Protein AF-0000000078805313 (afdb_homodimer)

InterPro domains:
  IPR000281 Helix-turn-helix protein RpiR [PF01418] (6-76)
  IPR000281 Helix-turn-helix protein RpiR [PS51071] (5-81)
  IPR001347 SIS domain [PF01380] (134-260)
  IPR001347 SIS domain [PS51464] (129-269)
  IPR009057 Homedomain-like superfamily [SSF46689] (6-79)
  IPR035472 RpiR-like, SIS domain [cd05013] (124-262)
  IPR036388 Winged helix-like DNA-binding domain superfamily [G3DSA:1.10.10.10] (2-82)
  IPR046348 SIS domain superfamily [SSF53697] (112-265)
  IPR047640 HTH-type transcriptional regulator RpiR-like [PTHR30514] (7-283)

Secondary structure (DSSP, 8-state):
------HHHHHHHHGGG--HHHHHHHHHHHH-HHHHTT--HHHHHHHHTS-HHHHHHHHHHTT-SSHHHHHHHHH-GGGHHHHS--TTTTS---TT--GGGHHHHHHHHHHHHHHHHHHH--HHHHHHHHHHHHH-SEEEEE--GGGHHHHHHHHHHHHHTT--EEE-SSHHHHHHHHHT--TTEEEEEE-SSS-BHHHHHHHHHHHHTT-EEEEEES-SS-HHHHT-SEEEES------HHHHHHTTHHHHHHHHHHHHHHHHHHTHHHHHHHHHHHHHHTGGGB---/------HHHHHHHHGGG--HHHHHHHHHHHH-HHHHTT--HHHHHHHHTS-HHHHHHHHHHTT-SSHHHHHHHHH-GGGHHHHS--TTTTS---TT--GGGHHHHHHHHHHHHHHHHHHH--HHHHHHHHHHHHH-SEEEEE--GGGHHHHHHHHHHHHHTT--EEE-SSHHHHHHHHHT--TTEEEEEE-SSS-BHHHHHHHHHHHHTT-EEEEEES-SS-HHHHT-SEEEES----S--HHHHHHTHHHHHHHHHHHHHHHHHHTHHHHHHHHHHHHHHTGGGB---

Organism: NCBI:txid518634

Structure (mmCIF, N/CA/C/O backbone):
data_AF-0000000078805313-model_v1
#
loop_
_entity.id
_entity.type
_entity.pdbx_description
1 polymer 'Transcriptional regulator, RpiR family'
#
loop_
_atom_site.group_PDB
_atom_site.id
_atom_site.type_symbol
_atom_site.label_atom_id
_atom_site.label_alt_id
_atom_site.label_comp_id
_atom_site.label_asym_id
_atom_site.label_entity_id
_atom_site.label_seq_id
_atom_site.pdbx_PDB_ins_code
_atom_site.Cartn_x
_atom_site.Cartn_y
_atom_site.Cartn_z
_atom_site.occupancy
_atom_site.B_iso_or_equiv
_atom_site.auth_seq_id
_atom_site.auth_comp_id
_atom_site.auth_asym_id
_atom_site.auth_atom_id
_atom_site.pdbx_PDB_model_num
ATOM 1 N N . MET A 1 1 ? -13.133 -8.227 -17.609 1 29.88 1 MET A N 1
ATOM 2 C CA . MET A 1 1 ? -13.516 -9.562 -18.031 1 29.88 1 MET A CA 1
ATOM 3 C C . MET A 1 1 ? -12.352 -10.273 -18.719 1 29.88 1 MET A C 1
ATOM 5 O O . MET A 1 1 ? -11.609 -9.664 -19.484 1 29.88 1 MET A O 1
ATOM 9 N N . GLN A 1 2 ? -11.82 -11.266 -18.109 1 39.75 2 GLN A N 1
ATOM 10 C CA . GLN A 1 2 ? -10.812 -12.031 -18.844 1 39.75 2 GLN A CA 1
ATOM 11 C C . GLN A 1 2 ? -11.211 -12.211 -20.297 1 39.75 2 GLN A C 1
ATOM 13 O O . GLN A 1 2 ? -12.328 -12.648 -20.594 1 39.75 2 GLN A O 1
ATOM 18 N N . SER A 1 3 ? -10.836 -11.484 -21.062 1 41.91 3 SER A N 1
ATOM 19 C CA . SER A 1 3 ? -11.109 -11.781 -22.453 1 41.91 3 SER A CA 1
ATOM 20 C C . SER A 1 3 ? -10.922 -13.266 -22.75 1 41.91 3 SER A C 1
ATOM 22 O O . SER A 1 3 ? -9.875 -13.836 -22.438 1 41.91 3 SER A O 1
ATOM 24 N N . SER A 1 4 ? -11.938 -14.055 -22.656 1 49.78 4 SER A N 1
ATOM 25 C CA . SER A 1 4 ? -11.961 -15.453 -23.062 1 49.78 4 SER A CA 1
ATOM 26 C C . SER A 1 4 ? -11.133 -15.672 -24.312 1 49.78 4 SER A C 1
ATOM 28 O O . SER A 1 4 ? -11.445 -15.133 -25.375 1 49.78 4 SER A O 1
ATOM 30 N N . VAL A 1 5 ? -9.836 -15.648 -24.188 1 60.41 5 VAL A N 1
ATOM 31 C CA . VAL A 1 5 ? -9.094 -15.938 -25.406 1 60.41 5 VAL A CA 1
ATOM 32 C C . VAL A 1 5 ? -9.195 -17.422 -25.734 1 60.41 5 VAL A C 1
ATOM 34 O O . VAL A 1 5 ? -9.18 -18.266 -24.844 1 60.41 5 VAL A O 1
ATOM 37 N N . GLY A 1 6 ? -10 -17.797 -26.781 1 73 6 GLY A N 1
ATOM 38 C CA . GLY A 1 6 ? -10.062 -19.141 -27.297 1 73 6 GLY A CA 1
ATOM 39 C C . GLY A 1 6 ? -8.727 -19.859 -27.266 1 73 6 GLY A C 1
ATOM 40 O O . GLY A 1 6 ? -7.68 -19.219 -27.094 1 73 6 GLY A O 1
ATOM 41 N N . ILE A 1 7 ? -8.719 -21.234 -27.156 1 82.06 7 ILE A N 1
ATOM 42 C CA . ILE A 1 7 ? -7.527 -22.078 -27.078 1 82.06 7 ILE A CA 1
ATOM 43 C C . ILE A 1 7 ? -6.539 -21.672 -28.172 1 82.06 7 ILE A C 1
ATOM 45 O O . ILE A 1 7 ? -5.336 -21.578 -27.938 1 82.06 7 ILE A O 1
ATOM 49 N N . LEU A 1 8 ? -7.066 -21.375 -29.312 1 85.56 8 LEU A N 1
ATOM 50 C CA . LEU A 1 8 ? -6.191 -21.031 -30.422 1 85.56 8 LEU A CA 1
ATOM 51 C C . LEU A 1 8 ? -5.461 -19.719 -30.156 1 85.56 8 LEU A C 1
ATOM 53 O O . LEU A 1 8 ? -4.277 -19.578 -30.484 1 85.56 8 LEU A O 1
ATOM 57 N N . GLU A 1 9 ? -6.168 -18.859 -29.578 1 81.81 9 GLU A N 1
ATOM 58 C CA . GLU A 1 9 ? -5.527 -17.594 -29.219 1 81.81 9 GLU A CA 1
ATOM 59 C C . GLU A 1 9 ? -4.488 -17.781 -28.125 1 81.81 9 GLU A C 1
ATOM 61 O O . GLU A 1 9 ? -3.436 -17.141 -28.125 1 81.81 9 GLU A O 1
ATOM 66 N N . ARG A 1 10 ? -4.797 -18.656 -27.203 1 82.19 10 ARG A N 1
ATOM 67 C CA . ARG A 1 10 ? -3.826 -18.984 -26.156 1 82.19 10 ARG A CA 1
ATOM 68 C C . ARG A 1 10 ? -2.549 -19.562 -26.766 1 82.19 10 ARG A C 1
ATOM 70 O O . ARG A 1 10 ? -1.445 -19.188 -26.359 1 82.19 10 ARG A O 1
ATOM 77 N N . ILE A 1 11 ? -2.77 -20.422 -27.703 1 86.44 11 ILE A N 1
ATOM 78 C CA . ILE A 1 11 ? -1.637 -21.047 -28.375 1 86.44 11 ILE A CA 1
ATOM 79 C C . ILE A 1 11 ? -0.795 -19.984 -29.062 1 86.44 11 ILE A C 1
ATOM 81 O O . ILE A 1 11 ? 0.434 -19.984 -28.969 1 86.44 11 ILE A O 1
ATOM 85 N N . ASP A 1 12 ? -1.451 -19.031 -29.688 1 85.06 12 ASP A N 1
ATOM 86 C CA . ASP A 1 12 ? -0.731 -17.953 -30.359 1 85.06 12 ASP A CA 1
ATOM 87 C C . ASP A 1 12 ? 0.108 -17.156 -29.375 1 85.06 12 ASP A C 1
ATOM 89 O O . ASP A 1 12 ? 1.235 -16.766 -29.688 1 85.06 12 ASP A O 1
ATOM 93 N N . HIS A 1 13 ? -0.429 -17.016 -28.266 1 77.19 13 HIS A N 1
ATOM 94 C CA . HIS A 1 13 ? 0.24 -16.203 -27.25 1 77.19 13 HIS A CA 1
ATOM 95 C C . HIS A 1 13 ? 1.473 -16.906 -26.703 1 77.19 13 HIS A C 1
ATOM 97 O O . HIS A 1 13 ? 2.502 -16.266 -26.453 1 77.19 13 HIS A O 1
ATOM 103 N N . VAL A 1 14 ? 1.409 -18.219 -26.516 1 81.19 14 VAL A N 1
ATOM 104 C CA . VAL A 1 14 ? 2.482 -18.922 -25.828 1 81.19 14 VAL A CA 1
ATOM 105 C C . VAL A 1 14 ? 3.479 -19.469 -26.844 1 81.19 14 VAL A C 1
ATOM 107 O O . VAL A 1 14 ? 4.578 -19.891 -26.484 1 81.19 14 VAL A O 1
ATOM 110 N N . TYR A 1 15 ? 3.125 -19.375 -28.109 1 86.44 15 TYR A N 1
ATOM 111 C CA . TYR A 1 15 ? 3.869 -20.078 -29.156 1 86.44 15 TYR A CA 1
ATOM 112 C C . TYR A 1 15 ? 5.34 -19.688 -29.141 1 86.44 15 TYR A C 1
ATOM 114 O O . TYR A 1 15 ? 6.223 -20.547 -29.203 1 86.44 15 TYR A O 1
ATOM 122 N N . PRO A 1 16 ? 5.617 -18.406 -28.922 1 80.94 16 PRO A N 1
ATOM 123 C CA . PRO A 1 16 ? 7.027 -18 -28.953 1 80.94 16 PRO A CA 1
ATOM 124 C C . PRO A 1 16 ? 7.824 -18.609 -27.797 1 80.94 16 PRO A C 1
ATOM 126 O O . PRO A 1 16 ? 9.047 -18.75 -27.891 1 80.94 16 PRO A O 1
ATOM 129 N N . SER A 1 17 ? 7.191 -19 -26.781 1 78.19 17 SER A N 1
ATOM 130 C CA . SER A 1 17 ? 7.883 -19.469 -25.594 1 78.19 17 SER A CA 1
ATOM 131 C C . SER A 1 17 ? 7.922 -20.984 -25.531 1 78.19 17 SER A C 1
ATOM 133 O O . SER A 1 17 ? 8.531 -21.562 -24.625 1 78.19 17 SER A O 1
ATOM 135 N N . LEU A 1 18 ? 7.348 -21.641 -26.484 1 86.94 18 LEU A N 1
ATOM 136 C CA . LEU A 1 18 ? 7.23 -23.094 -26.469 1 86.94 18 LEU A CA 1
ATOM 137 C C . LEU A 1 18 ? 8.516 -23.75 -26.969 1 86.94 18 LEU A C 1
ATOM 139 O O . LEU A 1 18 ? 9.164 -23.234 -27.875 1 86.94 18 LEU A O 1
ATOM 143 N N . ARG A 1 19 ? 8.852 -24.797 -26.266 1 88.75 19 ARG A N 1
ATOM 144 C CA . ARG A 1 19 ? 9.914 -25.656 -26.781 1 88.75 19 ARG A CA 1
ATOM 145 C C . ARG A 1 19 ? 9.5 -26.328 -28.078 1 88.75 19 ARG A C 1
ATOM 147 O O . ARG A 1 19 ? 8.305 -26.422 -28.375 1 88.75 19 ARG A O 1
ATOM 154 N N . PRO A 1 20 ? 10.453 -26.75 -28.812 1 92.62 20 PRO A N 1
ATOM 155 C CA . PRO A 1 20 ? 10.148 -27.344 -30.125 1 92.62 20 PRO A CA 1
ATOM 156 C C . PRO A 1 20 ? 9.125 -28.469 -30.016 1 92.62 20 PRO A C 1
ATOM 158 O O . PRO A 1 20 ? 8.188 -28.531 -30.828 1 92.62 20 PRO A O 1
ATOM 161 N N . ALA A 1 21 ? 9.344 -29.312 -29.062 1 93.69 21 ALA A N 1
ATOM 162 C CA . ALA A 1 21 ? 8.422 -30.422 -28.875 1 93.69 21 ALA A CA 1
ATOM 163 C C . ALA A 1 21 ? 7.016 -29.922 -28.562 1 93.69 21 ALA A C 1
ATOM 165 O O . ALA A 1 21 ? 6.027 -30.484 -29.047 1 93.69 21 ALA A O 1
ATOM 166 N N . GLU A 1 22 ? 6.91 -28.891 -27.812 1 94.12 22 GLU A N 1
ATOM 167 C CA . GLU A 1 22 ? 5.617 -28.312 -27.469 1 94.12 22 GLU A CA 1
ATOM 168 C C . GLU A 1 22 ? 4.996 -27.609 -28.688 1 94.12 22 GLU A C 1
ATOM 170 O O . GLU A 1 22 ? 3.773 -27.609 -28.844 1 94.12 22 GLU A O 1
ATOM 175 N N . ARG A 1 23 ? 5.801 -27.047 -29.531 1 94.81 23 ARG A N 1
ATOM 176 C CA . ARG A 1 23 ? 5.309 -26.391 -30.734 1 94.81 23 ARG A CA 1
ATOM 177 C C . ARG A 1 23 ? 4.633 -27.391 -31.672 1 94.81 23 ARG A C 1
ATOM 179 O O . ARG A 1 23 ? 3.666 -27.047 -32.344 1 94.81 23 ARG A O 1
ATOM 186 N N . ALA A 1 24 ? 5.195 -28.531 -31.672 1 95.88 24 ALA A N 1
ATOM 187 C CA . ALA A 1 24 ? 4.598 -29.562 -32.5 1 95.88 24 ALA A CA 1
ATOM 188 C C . ALA A 1 24 ? 3.162 -29.859 -32.094 1 95.88 24 ALA A C 1
ATOM 190 O O . ALA A 1 24 ? 2.273 -29.984 -32.938 1 95.88 24 ALA A O 1
ATOM 191 N N . VAL A 1 25 ? 2.965 -29.922 -30.828 1 96.19 25 VAL A N 1
ATOM 192 C CA . VAL A 1 25 ? 1.621 -30.141 -30.297 1 96.19 25 VAL A CA 1
ATOM 193 C C . VAL A 1 25 ? 0.736 -28.938 -30.641 1 96.19 25 VAL A C 1
ATOM 195 O O . VAL A 1 25 ? -0.387 -29.109 -31.125 1 96.19 25 VAL A O 1
ATOM 198 N N . ALA A 1 26 ? 1.227 -27.781 -30.406 1 94.94 26 ALA A N 1
ATOM 199 C CA . ALA A 1 26 ? 0.509 -26.547 -30.672 1 94.94 26 ALA A CA 1
ATOM 200 C C . ALA A 1 26 ? 0.09 -26.453 -32.125 1 94.94 26 ALA A C 1
ATOM 202 O O . ALA A 1 26 ? -1.056 -26.109 -32.438 1 94.94 26 ALA A O 1
ATOM 203 N N . GLN A 1 27 ? 1.011 -26.75 -33 1 94.69 27 GLN A N 1
ATOM 204 C CA . GLN A 1 27 ? 0.755 -26.672 -34.438 1 94.69 27 GLN A CA 1
ATOM 205 C C . GLN A 1 27 ? -0.349 -27.641 -34.844 1 94.69 27 GLN A C 1
ATOM 207 O O . GLN A 1 27 ? -1.223 -27.297 -35.656 1 94.69 27 GLN A O 1
ATOM 212 N N . TYR A 1 28 ? -0.28 -28.797 -34.312 1 95.69 28 TYR A N 1
ATOM 213 C CA . TYR A 1 28 ? -1.314 -29.766 -34.656 1 95.69 28 TYR A CA 1
ATOM 214 C C . TYR A 1 28 ? -2.688 -29.281 -34.219 1 95.69 28 TYR A C 1
ATOM 216 O O . TYR A 1 28 ? -3.656 -29.344 -34.969 1 95.69 28 TYR A O 1
ATOM 224 N N . ILE A 1 29 ? -2.758 -28.797 -33 1 94.88 29 ILE A N 1
ATOM 225 C CA . ILE A 1 29 ? -4.035 -28.344 -32.469 1 94.88 29 ILE A CA 1
ATOM 226 C C . ILE A 1 29 ? -4.535 -27.141 -33.281 1 94.88 29 ILE A C 1
ATOM 228 O O . ILE A 1 29 ? -5.727 -27.047 -33.562 1 94.88 29 ILE A O 1
ATOM 232 N N . ARG A 1 30 ? -3.648 -26.312 -33.625 1 92 30 ARG A N 1
ATOM 233 C CA . ARG A 1 30 ? -4.004 -25.141 -34.438 1 92 30 ARG A CA 1
ATOM 234 C C . ARG A 1 30 ? -4.598 -25.547 -35.781 1 92 30 ARG A C 1
ATOM 236 O O . ARG A 1 30 ? -5.551 -24.922 -36.25 1 92 30 ARG A O 1
ATOM 243 N N . GLU A 1 31 ? -4.059 -26.531 -36.344 1 92.5 31 GLU A N 1
ATOM 244 C CA . GLU A 1 31 ? -4.441 -26.953 -37.688 1 92.5 31 GLU A CA 1
ATOM 245 C C . GLU A 1 31 ? -5.605 -27.938 -37.656 1 92.5 31 GLU A C 1
ATOM 247 O O . GLU A 1 31 ? -6.359 -28.047 -38.625 1 92.5 31 GLU A O 1
ATOM 252 N N . HIS A 1 32 ? -5.734 -28.688 -36.594 1 93.12 32 HIS A N 1
ATOM 253 C CA . HIS A 1 32 ? -6.719 -29.75 -36.5 1 93.12 32 HIS A CA 1
ATOM 254 C C . HIS A 1 32 ? -7.465 -29.703 -35.156 1 93.12 32 HIS A C 1
ATOM 256 O O . HIS A 1 32 ? -7.539 -30.703 -34.438 1 93.12 32 HIS A O 1
ATOM 262 N N . ALA A 1 33 ? -8.055 -28.562 -34.875 1 90.06 33 ALA A N 1
ATOM 263 C CA . ALA A 1 33 ? -8.656 -28.328 -33.562 1 90.06 33 ALA A CA 1
ATOM 264 C C . ALA A 1 33 ? -9.766 -29.344 -33.312 1 90.06 33 ALA A C 1
ATOM 266 O O . ALA A 1 33 ? -9.844 -29.906 -32.219 1 90.06 33 ALA A O 1
ATOM 267 N N . GLU A 1 34 ? -10.609 -29.594 -34.281 1 90.31 34 GLU A N 1
ATOM 268 C CA . GLU A 1 34 ? -11.742 -30.484 -34.094 1 90.31 34 GLU A CA 1
ATOM 269 C C . GLU A 1 34 ? -11.273 -31.922 -33.875 1 90.31 34 GLU A C 1
ATOM 271 O O . GLU A 1 34 ? -11.781 -32.625 -32.969 1 90.31 34 GLU A O 1
ATOM 276 N N . GLU A 1 35 ? -10.32 -32.312 -34.625 1 93.81 35 GLU A N 1
ATOM 277 C CA . GLU A 1 35 ? -9.781 -33.688 -34.469 1 93.81 35 GLU A CA 1
ATOM 278 C C . GLU A 1 35 ? -9.039 -33.844 -33.156 1 93.81 35 GLU A C 1
ATOM 280 O O . GLU A 1 35 ? -9.125 -34.875 -32.531 1 93.81 35 GLU A O 1
ATOM 285 N N . ALA A 1 36 ? -8.359 -32.812 -32.812 1 94.75 36 ALA A N 1
ATOM 286 C CA . ALA A 1 36 ? -7.566 -32.844 -31.594 1 94.75 36 ALA A CA 1
ATOM 287 C C . ALA A 1 36 ? -8.445 -33.062 -30.375 1 94.75 36 ALA A C 1
ATOM 289 O O . ALA A 1 36 ? -8.023 -33.719 -29.406 1 94.75 36 ALA A O 1
ATOM 290 N N . ALA A 1 37 ? -9.664 -32.625 -30.453 1 92.88 37 ALA A N 1
ATOM 291 C CA . ALA A 1 37 ? -10.602 -32.75 -29.344 1 92.88 37 ALA A CA 1
ATOM 292 C C . ALA A 1 37 ? -10.938 -34.188 -29.062 1 92.88 37 ALA A C 1
ATOM 294 O O . ALA A 1 37 ? -11.383 -34.531 -27.969 1 92.88 37 ALA A O 1
ATOM 295 N N . ASP A 1 38 ? -10.648 -35.062 -29.953 1 93.44 38 ASP A N 1
ATOM 296 C CA . ASP A 1 38 ? -11.039 -36.469 -29.812 1 93.44 38 ASP A CA 1
ATOM 297 C C . ASP A 1 38 ? -9.828 -37.344 -29.531 1 93.44 38 ASP A C 1
ATOM 299 O O . ASP A 1 38 ? -9.969 -38.562 -29.328 1 93.44 38 ASP A O 1
ATOM 303 N N . LEU A 1 39 ? -8.695 -36.719 -29.438 1 95.19 39 LEU A N 1
ATOM 304 C CA . LEU A 1 39 ? -7.477 -37.5 -29.266 1 95.19 39 LEU A CA 1
ATOM 305 C C . LEU A 1 39 ? -7.168 -37.719 -27.797 1 95.19 39 LEU A C 1
ATOM 307 O O . LEU A 1 39 ? -7.34 -36.812 -26.984 1 95.19 39 LEU A O 1
ATOM 311 N N . THR A 1 40 ? -6.859 -38.969 -27.469 1 94.81 40 THR A N 1
ATOM 312 C CA . THR A 1 40 ? -6.27 -39.188 -26.156 1 94.81 40 THR A CA 1
ATOM 313 C C . THR A 1 40 ? -4.867 -38.594 -26.078 1 94.81 40 THR A C 1
ATOM 315 O O . THR A 1 40 ? -4.309 -38.188 -27.094 1 94.81 40 THR A O 1
ATOM 318 N N . VAL A 1 41 ? -4.32 -38.562 -24.828 1 95.88 41 VAL A N 1
ATOM 319 C CA . VAL A 1 41 ? -2.986 -38 -24.625 1 95.88 41 VAL A CA 1
ATOM 320 C C . VAL A 1 41 ? -1.963 -38.812 -25.406 1 95.88 41 VAL A C 1
ATOM 322 O O . VAL A 1 41 ? -1.021 -38.25 -25.984 1 95.88 41 VAL A O 1
ATOM 325 N N . GLY A 1 42 ? -2.152 -40.125 -25.406 1 95.81 42 GLY A N 1
ATOM 326 C CA . GLY A 1 42 ? -1.268 -41 -26.156 1 95.81 42 GLY A CA 1
ATOM 327 C C . GLY A 1 42 ? -1.333 -40.781 -27.656 1 95.81 42 GLY A C 1
ATOM 328 O O . GLY A 1 42 ? -0.3 -40.719 -28.328 1 95.81 42 GLY A O 1
ATOM 329 N N . GLN A 1 43 ? -2.539 -40.656 -28.203 1 96.81 43 GLN A N 1
ATOM 330 C CA . GLN A 1 43 ? -2.74 -40.438 -29.625 1 96.81 43 GLN A CA 1
ATOM 331 C C . GLN A 1 43 ? -2.143 -39.094 -30.047 1 96.81 43 GLN A C 1
ATOM 333 O O . GLN A 1 43 ? -1.497 -39 -31.094 1 96.81 43 GLN A O 1
ATOM 338 N N . MET A 1 44 ? -2.383 -38.094 -29.266 1 97.06 44 MET A N 1
ATOM 339 C CA . MET A 1 44 ? -1.807 -36.781 -29.531 1 97.06 44 MET A CA 1
ATOM 340 C C . MET A 1 44 ? -0.283 -36.844 -29.562 1 97.06 44 MET A C 1
ATOM 342 O O . MET A 1 44 ? 0.351 -36.281 -30.453 1 97.06 44 MET A O 1
ATOM 346 N N . ALA A 1 45 ? 0.296 -37.5 -28.562 1 97.31 45 ALA A N 1
ATOM 347 C CA . ALA A 1 45 ? 1.744 -37.656 -28.484 1 97.31 45 ALA A CA 1
ATOM 348 C C . ALA A 1 45 ? 2.291 -38.344 -29.734 1 97.31 45 ALA A C 1
ATOM 350 O O . ALA A 1 45 ? 3.312 -37.906 -30.281 1 97.31 45 ALA A O 1
ATOM 351 N N . ASP A 1 46 ? 1.591 -39.344 -30.188 1 96.69 46 ASP A N 1
ATOM 352 C CA . ASP A 1 46 ? 2.004 -40.094 -31.375 1 96.69 46 ASP A CA 1
ATOM 353 C C . ASP A 1 46 ? 1.951 -39.219 -32.625 1 96.69 46 ASP A C 1
ATOM 355 O O . ASP A 1 46 ? 2.898 -39.188 -33.406 1 96.69 46 ASP A O 1
ATOM 359 N N . ILE A 1 47 ? 0.872 -38.5 -32.781 1 96 47 ILE A N 1
ATOM 360 C CA . ILE A 1 47 ? 0.641 -37.688 -33.938 1 96 47 ILE A CA 1
ATOM 361 C C . ILE A 1 47 ? 1.663 -36.531 -34 1 96 47 ILE A C 1
ATOM 363 O O . ILE A 1 47 ? 2.191 -36.219 -35.062 1 96 47 ILE A O 1
ATOM 367 N N . ALA A 1 48 ? 1.892 -35.969 -32.906 1 95.69 48 ALA A N 1
ATOM 368 C CA . ALA A 1 48 ? 2.811 -34.844 -32.812 1 95.69 48 ALA A CA 1
ATOM 369 C C . ALA A 1 48 ? 4.258 -35.312 -32.688 1 95.69 48 ALA A C 1
ATOM 371 O O . ALA A 1 48 ? 5.188 -34.5 -32.75 1 95.69 48 ALA A O 1
ATOM 372 N N . HIS A 1 49 ? 4.504 -36.562 -32.5 1 96.38 49 HIS A N 1
ATOM 373 C CA . HIS A 1 49 ? 5.82 -37.188 -32.375 1 96.38 49 HIS A CA 1
ATOM 374 C C . HIS A 1 49 ? 6.566 -36.625 -31.172 1 96.38 49 HIS A C 1
ATOM 376 O O . HIS A 1 49 ? 7.715 -36.219 -31.281 1 96.38 49 HIS A O 1
ATOM 382 N N . VAL A 1 50 ? 5.867 -36.562 -30.062 1 97 50 VAL A N 1
ATOM 383 C CA . VAL A 1 50 ? 6.445 -36.125 -28.797 1 97 50 VAL A CA 1
ATOM 384 C C . VAL A 1 50 ? 6.059 -37.094 -27.688 1 97 50 VAL A C 1
ATOM 386 O O . VAL A 1 50 ? 5.34 -38.062 -27.922 1 97 50 VAL A O 1
ATOM 389 N N . SER A 1 51 ? 6.637 -36.875 -26.484 1 95.75 51 SER A N 1
ATOM 390 C CA . SER A 1 51 ? 6.297 -37.719 -25.328 1 95.75 51 SER A CA 1
ATOM 391 C C . SER A 1 51 ? 4.965 -37.281 -24.719 1 95.75 51 SER A C 1
ATOM 393 O O . SER A 1 51 ? 4.516 -36.156 -24.922 1 95.75 51 SER A O 1
ATOM 395 N N . GLN A 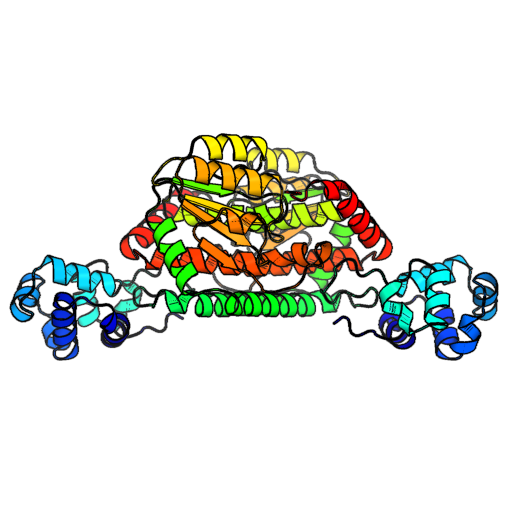1 52 ? 4.289 -38.25 -24.047 1 95.44 52 GLN A N 1
ATOM 396 C CA . GLN A 1 52 ? 3.041 -37.938 -23.359 1 95.44 52 GLN A CA 1
ATOM 397 C C . GLN A 1 52 ? 3.246 -36.812 -22.344 1 95.44 52 GLN A C 1
ATOM 399 O O . GLN A 1 52 ? 2.428 -35.906 -22.234 1 95.44 52 GLN A O 1
ATOM 404 N N . PRO A 1 53 ? 4.379 -36.812 -21.594 1 94.19 53 PRO A N 1
ATOM 405 C CA . PRO A 1 53 ? 4.629 -35.688 -20.656 1 94.19 53 PRO A CA 1
ATOM 406 C C . PRO A 1 53 ? 4.711 -34.344 -21.359 1 94.19 53 PRO A C 1
ATOM 408 O O . PRO A 1 53 ? 4.277 -33.344 -20.797 1 94.19 53 PRO A O 1
ATOM 411 N N . THR A 1 54 ? 5.191 -34.344 -22.531 1 94.62 54 THR A N 1
ATOM 412 C CA . THR A 1 54 ? 5.281 -33.125 -23.297 1 94.62 54 THR A CA 1
ATOM 413 C C . THR A 1 54 ? 3.891 -32.562 -23.594 1 94.62 54 THR A C 1
ATOM 415 O O . THR A 1 54 ? 3.666 -31.344 -23.516 1 94.62 54 THR A O 1
ATOM 418 N N . VAL A 1 55 ? 2.934 -33.438 -23.938 1 95.38 55 VAL A N 1
ATOM 419 C CA . VAL A 1 55 ? 1.56 -33.031 -24.203 1 95.38 55 VAL A CA 1
ATOM 420 C C . VAL A 1 55 ? 0.923 -32.438 -22.953 1 95.38 55 VAL A C 1
ATOM 422 O O . VAL A 1 55 ? 0.245 -31.422 -23 1 95.38 55 VAL A O 1
ATOM 425 N N . ILE A 1 56 ? 1.198 -33.062 -21.906 1 91.69 56 ILE A N 1
ATOM 426 C CA . ILE A 1 56 ? 0.638 -32.625 -20.625 1 91.69 56 ILE A CA 1
ATOM 427 C C . ILE A 1 56 ? 1.231 -31.281 -20.234 1 91.69 56 ILE A C 1
ATOM 429 O O . ILE A 1 56 ? 0.508 -30.375 -19.797 1 91.69 56 ILE A O 1
ATOM 433 N N . ARG A 1 57 ? 2.514 -31.109 -20.391 1 87.06 57 ARG A N 1
ATOM 434 C CA . ARG A 1 57 ? 3.17 -29.844 -20.078 1 87.06 57 ARG A CA 1
ATOM 435 C C . ARG A 1 57 ? 2.637 -28.719 -20.969 1 87.06 57 ARG A C 1
ATOM 437 O O . ARG A 1 57 ? 2.465 -27.594 -20.5 1 87.06 57 ARG A O 1
ATOM 444 N N . PHE A 1 58 ? 2.43 -29.078 -22.234 1 90.19 58 PHE A N 1
ATOM 445 C CA . PHE A 1 58 ? 1.849 -28.094 -23.156 1 90.19 58 PHE A CA 1
ATOM 446 C C . PHE A 1 58 ? 0.488 -27.625 -22.656 1 90.19 58 PHE A C 1
ATOM 448 O O . PHE A 1 58 ? 0.212 -26.422 -22.641 1 90.19 58 PHE A O 1
ATOM 455 N N . ALA A 1 59 ? -0.357 -28.547 -22.25 1 88 59 ALA A N 1
ATOM 456 C CA . ALA A 1 59 ? -1.683 -28.203 -21.75 1 88 59 ALA A CA 1
ATOM 457 C C . ALA A 1 59 ? -1.582 -27.297 -20.531 1 88 59 ALA A C 1
ATOM 459 O O . ALA A 1 59 ? -2.336 -26.328 -20.406 1 88 59 ALA A O 1
ATOM 460 N N . ARG A 1 60 ? -0.652 -27.516 -19.734 1 80.31 60 ARG A N 1
ATOM 461 C CA . ARG A 1 60 ? -0.466 -26.719 -18.516 1 80.31 60 ARG A CA 1
ATOM 462 C C . ARG A 1 60 ? 0.006 -25.312 -18.859 1 80.31 60 ARG A C 1
ATOM 464 O O . ARG A 1 60 ? -0.387 -24.344 -18.203 1 80.31 60 ARG A O 1
ATOM 471 N N . LYS A 1 61 ? 0.777 -25.234 -19.828 1 79.94 61 LYS A N 1
ATOM 472 C CA . LYS A 1 61 ? 1.252 -23.938 -20.266 1 79.94 61 LYS A CA 1
ATOM 473 C C . LYS A 1 61 ? 0.097 -23.062 -20.766 1 79.94 61 LYS A C 1
ATOM 475 O O . LYS A 1 61 ? 0.175 -21.844 -20.734 1 79.94 61 LYS A O 1
ATOM 480 N N . LEU A 1 62 ? -0.902 -23.75 -21.266 1 82.06 62 LEU A N 1
ATOM 481 C CA . LEU A 1 62 ? -2.086 -23.047 -21.734 1 82.06 62 LEU A CA 1
ATOM 482 C C . LEU A 1 62 ? -3.01 -22.703 -20.578 1 82.06 62 LEU A C 1
ATOM 484 O O . LEU A 1 62 ? -4.047 -22.062 -20.766 1 82.06 62 LEU A O 1
ATOM 488 N N . GLY A 1 63 ? -2.619 -23.141 -19.375 1 77.06 63 GLY A N 1
ATOM 489 C CA . GLY A 1 63 ? -3.393 -22.797 -18.188 1 77.06 63 GLY A CA 1
ATOM 490 C C . GLY A 1 63 ? -4.328 -23.922 -17.75 1 77.06 63 GLY A C 1
ATOM 491 O O . GLY A 1 63 ? -5.195 -23.703 -16.891 1 77.06 63 GLY A O 1
ATOM 492 N N . PHE A 1 64 ? -4.16 -25.062 -18.391 1 79.31 64 PHE A N 1
ATOM 493 C CA . PHE A 1 64 ? -5.023 -26.172 -18.031 1 79.31 64 PHE A CA 1
ATOM 494 C C . PHE A 1 64 ? -4.344 -27.062 -17 1 79.31 64 PHE A C 1
ATOM 496 O O . PHE A 1 64 ? -3.117 -27.094 -16.906 1 79.31 64 PHE A O 1
ATOM 503 N N . GLY A 1 65 ? -5.141 -27.688 -16.172 1 77.06 65 GLY A N 1
ATOM 504 C CA . GLY A 1 65 ? -4.602 -28.641 -15.219 1 77.06 65 GLY A CA 1
ATOM 505 C C . GLY A 1 65 ? -3.979 -29.859 -15.883 1 77.06 65 GLY A C 1
ATOM 506 O O . GLY A 1 65 ? -3.184 -30.578 -15.266 1 77.06 65 GLY A O 1
ATOM 507 N N . GLY A 1 66 ? -4.285 -30.109 -17.125 1 84.56 66 GLY A N 1
ATOM 508 C CA . GLY A 1 66 ? -3.795 -31.234 -17.906 1 84.56 66 GLY A CA 1
ATOM 509 C C . GLY A 1 66 ? -4.441 -31.328 -19.266 1 84.56 66 GLY A C 1
ATOM 510 O O . GLY A 1 66 ? -5.172 -30.438 -19.688 1 84.56 66 GLY A O 1
ATOM 511 N N . TYR A 1 67 ? -4.047 -32.469 -19.859 1 90.94 67 TYR A N 1
ATOM 512 C CA . TYR A 1 67 ? -4.508 -32.625 -21.234 1 90.94 67 TYR A CA 1
ATOM 513 C C . TYR A 1 67 ? -6.008 -32.875 -21.281 1 90.94 67 TYR A C 1
ATOM 515 O O . TYR A 1 67 ? -6.688 -32.469 -22.219 1 90.94 67 TYR A O 1
ATOM 523 N N . ARG A 1 68 ? -6.543 -33.469 -20.234 1 88.5 68 ARG A N 1
ATOM 524 C CA . ARG A 1 68 ? -7.977 -33.75 -20.188 1 88.5 68 ARG A CA 1
ATOM 525 C C . ARG A 1 68 ? -8.781 -32.438 -20.234 1 88.5 68 ARG A C 1
ATOM 527 O O . ARG A 1 68 ? -9.781 -32.344 -20.938 1 88.5 68 ARG A O 1
ATOM 534 N N . GLU A 1 69 ? -8.375 -31.5 -19.453 1 86.56 69 GLU A N 1
ATOM 535 C CA . GLU A 1 69 ? -9.055 -30.203 -19.422 1 86.56 69 GLU A CA 1
ATOM 536 C C . GLU A 1 69 ? -8.898 -29.469 -20.766 1 86.56 69 GLU A C 1
ATOM 538 O O . GLU A 1 69 ? -9.844 -28.828 -21.234 1 86.56 69 GLU A O 1
ATOM 543 N N . LEU A 1 70 ? -7.699 -29.562 -21.297 1 89.44 70 LEU A N 1
ATOM 544 C CA . LEU A 1 70 ? -7.488 -28.969 -22.609 1 89.44 70 LEU A CA 1
ATOM 545 C C . LEU A 1 70 ? -8.43 -29.594 -23.641 1 89.44 70 LEU A C 1
ATOM 547 O O . LEU A 1 70 ? -9.094 -28.875 -24.391 1 89.44 70 LEU A O 1
ATOM 551 N N . ARG A 1 71 ? -8.531 -30.891 -23.641 1 89.62 71 ARG A N 1
ATOM 552 C CA . ARG A 1 71 ? -9.406 -31.609 -24.562 1 89.62 71 ARG A CA 1
ATOM 553 C C . ARG A 1 71 ? -10.867 -31.219 -24.359 1 89.62 71 ARG A C 1
ATOM 555 O O . ARG A 1 71 ? -11.602 -31.031 -25.328 1 89.62 71 ARG A O 1
ATOM 562 N N . TYR A 1 72 ? -11.195 -31.109 -23.125 1 88 72 TYR A N 1
ATOM 563 C CA . TYR A 1 72 ? -12.562 -30.734 -22.797 1 88 72 TYR A CA 1
ATOM 564 C C . TYR A 1 72 ? -12.906 -29.375 -23.375 1 88 72 TYR A C 1
ATOM 566 O O . TYR A 1 72 ? -13.984 -29.188 -23.953 1 88 72 TYR A O 1
ATOM 574 N N . VAL A 1 73 ? -12.008 -28.453 -23.219 1 86.44 73 VAL A N 1
ATOM 575 C CA . VAL A 1 73 ? -12.258 -27.094 -23.688 1 86.44 73 VAL A CA 1
ATOM 576 C C . VAL A 1 73 ? -12.203 -27.062 -25.219 1 86.44 73 VAL A C 1
ATOM 578 O O . VAL A 1 73 ? -12.914 -26.281 -25.844 1 86.44 73 VAL A O 1
ATOM 581 N N . LEU A 1 74 ? -11.383 -27.891 -25.859 1 88.62 74 LEU A N 1
ATOM 582 C CA . LEU A 1 74 ? -11.383 -28 -27.312 1 88.62 74 LEU A CA 1
ATOM 583 C C . LEU A 1 74 ? -12.742 -28.469 -27.812 1 88.62 74 LEU A C 1
ATOM 585 O O . LEU A 1 74 ? -13.211 -28 -28.859 1 88.62 74 LEU A O 1
ATOM 589 N N . ARG A 1 75 ? -13.391 -29.312 -27.016 1 86.25 75 ARG A N 1
ATOM 590 C CA . ARG A 1 75 ? -14.711 -29.844 -27.375 1 86.25 75 ARG A CA 1
ATOM 591 C C . ARG A 1 75 ? -15.805 -28.844 -27.016 1 86.25 75 ARG A C 1
ATOM 593 O O . ARG A 1 75 ? -16.828 -28.75 -27.719 1 86.25 75 ARG A O 1
ATOM 600 N N . HIS A 1 76 ? -15.555 -28.172 -25.922 1 85.06 76 HIS A N 1
ATOM 601 C CA . HIS A 1 76 ? -16.531 -27.234 -25.391 1 85.06 76 HIS A CA 1
ATOM 602 C C . HIS A 1 76 ? -15.891 -25.875 -25.125 1 85.06 76 HIS A C 1
ATOM 604 O O . HIS A 1 76 ? -15.68 -25.484 -23.984 1 85.06 76 HIS A O 1
ATOM 610 N N . PRO A 1 77 ? -15.672 -25.047 -26.156 1 79.12 77 PRO A N 1
ATOM 611 C CA . PRO A 1 77 ? -14.945 -23.781 -26 1 79.12 77 PRO A CA 1
ATOM 612 C C . PRO A 1 77 ? -15.578 -22.859 -24.969 1 79.12 77 PRO A C 1
ATOM 614 O O . PRO A 1 77 ? -14.875 -22.094 -24.297 1 79.12 77 PRO A O 1
ATOM 617 N N . ALA A 1 78 ? -16.812 -23.016 -24.703 1 74.69 78 ALA A N 1
ATOM 618 C CA . ALA A 1 78 ? -17.516 -22.156 -23.75 1 74.69 78 ALA A CA 1
ATOM 619 C C . ALA A 1 78 ? -17.125 -22.5 -22.312 1 74.69 78 ALA A C 1
ATOM 621 O O . ALA A 1 78 ? -17.344 -21.703 -21.406 1 74.69 78 ALA A O 1
ATOM 622 N N . ALA A 1 79 ? -16.594 -23.703 -22.125 1 70.81 79 ALA A N 1
ATOM 623 C CA . ALA A 1 79 ? -16.25 -24.172 -20.781 1 70.81 79 ALA A CA 1
ATOM 624 C C . ALA A 1 79 ? -14.891 -23.641 -20.359 1 70.81 79 ALA A C 1
ATOM 626 O O . ALA A 1 79 ? -14.422 -23.922 -19.25 1 70.81 79 ALA A O 1
ATOM 627 N N . GLU A 1 80 ? -14.305 -22.859 -21.188 1 71.81 80 GLU A N 1
ATOM 628 C CA . GLU A 1 80 ? -12.945 -22.375 -20.953 1 71.81 80 GLU A CA 1
ATOM 629 C C . GLU A 1 80 ? -12.844 -21.656 -19.594 1 71.81 80 GLU A C 1
ATOM 631 O O . GLU A 1 80 ? -11.93 -21.922 -18.828 1 71.81 80 GLU A O 1
ATOM 636 N N . HIS A 1 81 ? -13.766 -20.828 -19.328 1 62.94 81 HIS A N 1
ATOM 637 C CA . HIS A 1 81 ? -13.719 -20.031 -18.094 1 62.94 81 HIS A CA 1
ATOM 638 C C . HIS A 1 81 ? -13.906 -20.922 -16.875 1 62.94 81 HIS A C 1
ATOM 640 O O . HIS A 1 81 ? -13.43 -20.594 -15.781 1 62.94 81 HIS A O 1
ATOM 646 N N . GLN A 1 82 ? -14.594 -22.016 -17.188 1 61.62 82 GLN A N 1
ATOM 647 C CA . GLN A 1 82 ? -14.898 -22.906 -16.078 1 61.62 82 GLN A CA 1
ATOM 648 C C . GLN A 1 82 ? -13.68 -23.766 -15.711 1 61.62 82 GLN A C 1
ATOM 650 O O . GLN A 1 82 ? -13.516 -24.156 -14.555 1 61.62 82 GLN A O 1
ATOM 655 N N . VAL A 1 83 ? -12.953 -23.969 -16.734 1 61.47 83 VAL A N 1
ATOM 656 C CA . VAL A 1 83 ? -11.898 -24.953 -16.5 1 61.47 83 VAL A CA 1
ATOM 657 C C . VAL A 1 83 ? -10.562 -24.25 -16.297 1 61.47 83 VAL A C 1
ATOM 659 O O . VAL A 1 83 ? -9.625 -24.828 -15.75 1 61.47 83 VAL A O 1
ATOM 662 N N . THR A 1 84 ? -10.523 -23.062 -16.781 1 61.41 84 THR A N 1
ATOM 663 C CA . THR A 1 84 ? -9.266 -22.359 -16.578 1 61.41 84 THR A CA 1
ATOM 664 C C . THR A 1 84 ? -9.234 -21.719 -15.188 1 61.41 84 THR A C 1
ATOM 666 O O . THR A 1 84 ? -10.148 -20.984 -14.812 1 61.41 84 THR A O 1
ATOM 669 N N . PHE A 1 85 ? -8.398 -22.266 -14.422 1 59.06 85 PHE A N 1
ATOM 670 C CA . PHE A 1 85 ? -8.25 -21.688 -13.086 1 59.06 85 PHE A CA 1
ATOM 671 C C . PHE A 1 85 ? -7.836 -20.219 -13.172 1 59.06 85 PHE A C 1
ATOM 673 O O . PHE A 1 85 ? -6.898 -19.875 -13.898 1 59.06 85 PHE A O 1
ATOM 680 N N . ASP A 1 86 ? -8.773 -19.422 -12.75 1 63.59 86 ASP A N 1
ATOM 681 C CA . ASP A 1 86 ? -8.492 -17.984 -12.617 1 63.59 86 ASP A CA 1
ATOM 682 C C . ASP A 1 86 ? -8.188 -17.625 -11.164 1 63.59 86 ASP A C 1
ATOM 684 O O . ASP A 1 86 ? -9.086 -17.234 -10.414 1 63.59 86 ASP A O 1
ATOM 688 N N . PRO A 1 87 ? -6.84 -17.953 -10.836 1 60.25 87 PRO A N 1
ATOM 689 C CA . PRO A 1 87 ? -6.512 -17.766 -9.422 1 60.25 87 PRO A CA 1
ATOM 690 C C . PRO A 1 87 ? -6.738 -16.328 -8.945 1 60.25 87 PRO A C 1
ATOM 692 O O . PRO A 1 87 ? -6.934 -16.094 -7.754 1 60.25 87 PRO A O 1
ATOM 695 N N . LEU A 1 88 ? -6.586 -15.359 -9.82 1 65.25 88 LEU A N 1
ATOM 696 C CA . LEU A 1 88 ? -6.625 -13.977 -9.367 1 65.25 88 LEU A CA 1
ATOM 697 C C . LEU A 1 88 ? -7.977 -13.344 -9.664 1 65.25 88 LEU A C 1
ATOM 699 O O . LEU A 1 88 ? -8.156 -12.133 -9.492 1 65.25 88 LEU A O 1
ATOM 703 N N . SER A 1 89 ? -9.016 -14.109 -9.758 1 59.31 89 SER A N 1
ATOM 704 C CA . SER A 1 89 ? -10.383 -13.688 -10.031 1 59.31 89 SER A CA 1
ATOM 705 C C . SER A 1 89 ? -10.461 -12.188 -10.281 1 59.31 89 SER A C 1
ATOM 707 O O . SER A 1 89 ? -10.125 -11.391 -9.398 1 59.31 89 SER A O 1
ATOM 709 N N . GLY A 1 90 ? -10.633 -11.797 -11.57 1 60.19 90 GLY A N 1
ATOM 710 C CA . GLY A 1 90 ? -10.859 -10.391 -11.867 1 60.19 90 GLY A CA 1
ATOM 711 C C . GLY A 1 90 ? -9.617 -9.688 -12.391 1 60.19 90 GLY A C 1
ATOM 712 O O . GLY A 1 90 ? -9.719 -8.617 -12.992 1 60.19 90 GLY A O 1
ATOM 713 N N . PHE A 1 91 ? -8.484 -10.156 -11.891 1 68.31 91 PHE A N 1
ATOM 714 C CA . PHE A 1 91 ? -7.285 -9.531 -12.445 1 68.31 91 PHE A CA 1
ATOM 715 C C . PHE A 1 91 ? -6.824 -10.258 -13.703 1 68.31 91 PHE A C 1
ATOM 717 O O . PHE A 1 91 ? -6.898 -11.484 -13.773 1 68.31 91 PHE A O 1
ATOM 724 N N . ASP A 1 92 ? -6.465 -9.523 -14.625 1 72.75 92 ASP A N 1
ATOM 725 C CA . ASP A 1 92 ? -6.133 -10.023 -15.961 1 72.75 92 ASP A CA 1
ATOM 726 C C . ASP A 1 92 ? -4.75 -10.664 -15.977 1 72.75 92 ASP A C 1
ATOM 728 O O . ASP A 1 92 ? -3.773 -10.047 -16.391 1 72.75 92 ASP A O 1
ATOM 732 N N . LEU A 1 93 ? -4.652 -11.859 -15.414 1 80 93 LEU A N 1
ATOM 733 C CA . LEU A 1 93 ? -3.43 -12.648 -15.5 1 80 93 LEU A CA 1
ATOM 734 C C . LEU A 1 93 ? -3.705 -14.008 -16.141 1 80 93 LEU A C 1
ATOM 736 O O . LEU A 1 93 ? -4.555 -14.766 -15.664 1 80 93 LEU A O 1
ATOM 740 N N . ASN A 1 94 ? -3.035 -14.172 -17.203 1 76.88 94 ASN A N 1
ATOM 741 C CA . ASN A 1 94 ? -3.201 -15.414 -17.938 1 76.88 94 ASN A CA 1
ATOM 742 C C . ASN A 1 94 ? -1.901 -16.219 -18 1 76.88 94 ASN A C 1
ATOM 744 O O . ASN A 1 94 ? -0.813 -15.633 -18.016 1 76.88 94 ASN A O 1
ATOM 748 N N . PRO A 1 95 ? -2.066 -17.531 -18 1 74.75 95 PRO A N 1
ATOM 749 C CA . PRO A 1 95 ? -0.869 -18.375 -18.094 1 74.75 95 PRO A CA 1
ATOM 750 C C . PRO A 1 95 ? -0.024 -18.078 -19.328 1 74.75 95 PRO A C 1
ATOM 752 O O . PRO A 1 95 ? 1.178 -18.359 -19.344 1 74.75 95 PRO A O 1
ATOM 755 N N . TRP A 1 96 ? -0.652 -17.5 -20.344 1 73.19 96 TRP A N 1
ATOM 756 C CA . TRP A 1 96 ? 0.07 -17.266 -21.594 1 73.19 96 TRP A CA 1
ATOM 757 C C . TRP A 1 96 ? 0.617 -15.852 -21.656 1 73.19 96 TRP A C 1
ATOM 759 O O . TRP A 1 96 ? 1.203 -15.445 -22.656 1 73.19 96 TRP A O 1
ATOM 769 N N . ASP A 1 97 ? 0.421 -15.156 -20.609 1 80.81 97 ASP A N 1
ATOM 770 C CA . ASP A 1 97 ? 1.001 -13.812 -20.562 1 80.81 97 ASP A CA 1
ATOM 771 C C . ASP A 1 97 ? 2.527 -13.875 -20.594 1 80.81 97 ASP A C 1
ATOM 773 O O . ASP A 1 97 ? 3.121 -14.859 -20.156 1 80.81 97 ASP A O 1
ATOM 777 N N . ASN A 1 98 ? 3.059 -12.789 -21.203 1 83.12 98 ASN A N 1
ATOM 778 C CA . ASN A 1 98 ? 4.504 -12.594 -21.141 1 83.12 98 ASN A CA 1
ATOM 779 C C . ASN A 1 98 ? 4.91 -11.844 -19.875 1 83.12 98 ASN A C 1
ATOM 781 O O . ASN A 1 98 ? 4.32 -10.812 -19.531 1 83.12 98 ASN A O 1
ATOM 785 N N . VAL A 1 99 ? 5.906 -12.445 -19.203 1 87.38 99 VAL A N 1
ATOM 786 C CA . VAL A 1 99 ? 6.359 -11.883 -17.938 1 87.38 99 VAL A CA 1
ATOM 787 C C . VAL A 1 99 ? 6.73 -10.414 -18.125 1 87.38 99 VAL A C 1
ATOM 789 O O . VAL A 1 99 ? 6.516 -9.594 -17.234 1 87.38 99 VAL A O 1
ATOM 792 N N . GLU A 1 100 ? 7.195 -10.055 -19.266 1 89.94 100 GLU A N 1
ATOM 793 C CA . GLU A 1 100 ? 7.676 -8.703 -19.547 1 89.94 100 GLU A CA 1
ATOM 794 C C . GLU A 1 100 ? 6.512 -7.723 -19.688 1 89.94 100 GLU A C 1
ATOM 796 O O . GLU A 1 100 ? 6.707 -6.504 -19.625 1 89.94 100 GLU A O 1
ATOM 801 N N . GLU A 1 101 ? 5.324 -8.25 -19.812 1 90.5 101 GLU A N 1
ATOM 802 C CA . GLU A 1 101 ? 4.156 -7.391 -19.984 1 90.5 101 GLU A CA 1
ATOM 803 C C . GLU A 1 101 ? 3.445 -7.152 -18.656 1 90.5 101 GLU A C 1
ATOM 805 O O . GLU A 1 101 ? 2.578 -6.285 -18.547 1 90.5 101 GLU A O 1
ATOM 810 N N . ILE A 1 102 ? 3.867 -7.816 -17.688 1 93 102 ILE A N 1
ATOM 811 C CA . ILE A 1 102 ? 3.154 -7.84 -16.422 1 93 102 ILE A CA 1
ATOM 812 C C . ILE A 1 102 ? 3.227 -6.461 -15.758 1 93 102 ILE A C 1
ATOM 814 O O . ILE A 1 102 ? 2.225 -5.957 -15.25 1 93 102 ILE A O 1
ATOM 818 N N . PRO A 1 103 ? 4.418 -5.766 -15.805 1 95.38 103 PRO A N 1
ATOM 819 C CA . PRO A 1 103 ? 4.488 -4.457 -15.148 1 95.38 103 PRO A CA 1
ATOM 820 C C . PRO A 1 103 ? 3.461 -3.469 -15.703 1 95.38 103 PRO A C 1
ATOM 822 O O . PRO A 1 103 ? 2.744 -2.824 -14.93 1 95.38 103 PRO A O 1
ATOM 825 N N . ALA A 1 104 ? 3.32 -3.424 -16.953 1 93.69 104 ALA A N 1
ATOM 826 C CA . ALA A 1 104 ? 2.355 -2.512 -17.562 1 93.69 104 ALA A CA 1
ATOM 827 C C . ALA A 1 104 ? 0.925 -2.918 -17.234 1 93.69 104 ALA A C 1
ATOM 829 O O . ALA A 1 104 ? 0.089 -2.064 -16.922 1 93.69 104 ALA A O 1
ATOM 830 N N . LYS A 1 105 ? 0.658 -4.156 -17.266 1 90 105 LYS A N 1
ATOM 831 C CA . LYS A 1 105 ? -0.664 -4.68 -16.922 1 90 105 LYS A CA 1
ATOM 832 C C . LYS A 1 105 ? -1.023 -4.367 -15.477 1 90 105 LYS A C 1
ATOM 834 O O . LYS A 1 105 ? -2.139 -3.928 -15.188 1 90 105 LYS A O 1
ATOM 839 N N . ALA A 1 106 ? -0.08 -4.629 -14.617 1 92.69 106 ALA A N 1
ATOM 840 C CA . ALA A 1 106 ? -0.294 -4.379 -13.195 1 92.69 106 ALA A CA 1
ATOM 841 C C . ALA A 1 106 ? -0.5 -2.891 -12.93 1 92.69 106 ALA A C 1
ATOM 843 O O . ALA A 1 106 ? -1.349 -2.512 -12.117 1 92.69 106 ALA A O 1
ATOM 844 N N . ALA A 1 107 ? 0.284 -2.043 -13.562 1 94.12 107 ALA A N 1
ATOM 845 C CA . ALA A 1 107 ? 0.155 -0.597 -13.391 1 94.12 107 ALA A CA 1
ATOM 846 C C . ALA A 1 107 ? -1.227 -0.116 -13.828 1 94.12 107 ALA A C 1
ATOM 848 O O . ALA A 1 107 ? -1.869 0.666 -13.125 1 94.12 107 ALA A O 1
ATOM 849 N N . GLU A 1 108 ? -1.639 -0.578 -14.93 1 92.38 108 GLU A N 1
ATOM 850 C CA . GLU A 1 108 ? -2.949 -0.181 -15.43 1 92.38 108 GLU A CA 1
ATOM 851 C C . GLU A 1 108 ? -4.066 -0.675 -14.516 1 92.38 108 GLU A C 1
ATOM 853 O O . GLU A 1 108 ? -5.035 0.045 -14.266 1 92.38 108 GLU A O 1
ATOM 858 N N . GLY A 1 109 ? -3.949 -1.913 -14.109 1 90 109 GLY A N 1
ATOM 859 C CA . GLY A 1 109 ? -4.906 -2.426 -13.141 1 90 109 GLY A CA 1
ATOM 860 C C . GLY A 1 109 ? -4.953 -1.612 -11.859 1 90 109 GLY A C 1
ATOM 861 O O . GLY A 1 109 ? -6.035 -1.33 -11.344 1 90 109 GLY A O 1
ATOM 862 N N . ALA A 1 110 ? -3.807 -1.232 -11.383 1 92.75 110 ALA A N 1
ATOM 863 C CA . ALA A 1 110 ? -3.709 -0.432 -10.164 1 92.75 110 ALA A CA 1
ATOM 864 C C . ALA A 1 110 ? -4.387 0.923 -10.344 1 92.75 110 ALA A C 1
ATOM 866 O O . ALA A 1 110 ? -5.145 1.364 -9.477 1 92.75 110 ALA A O 1
ATOM 867 N N . LYS A 1 111 ? -4.09 1.57 -11.461 1 94.06 111 LYS A N 1
ATOM 868 C CA . LYS A 1 111 ? -4.695 2.867 -11.734 1 94.06 111 LYS A CA 1
ATOM 869 C C . LYS A 1 111 ? -6.215 2.758 -11.82 1 94.06 111 LYS A C 1
ATOM 871 O O . LYS A 1 111 ? -6.934 3.629 -11.32 1 94.06 111 LYS A O 1
ATOM 876 N N . THR A 1 112 ? -6.68 1.705 -12.398 1 90.81 112 THR A N 1
ATOM 877 C CA . THR A 1 112 ? -8.117 1.468 -12.508 1 90.81 112 THR A CA 1
ATOM 878 C C . THR A 1 112 ? -8.742 1.312 -11.117 1 90.81 112 THR A C 1
ATOM 880 O O . THR A 1 112 ? -9.781 1.91 -10.828 1 90.81 112 THR A O 1
ATOM 883 N N . LEU A 1 113 ? -8.117 0.553 -10.289 1 90.56 113 LEU A N 1
ATOM 884 C CA . LEU A 1 113 ? -8.617 0.322 -8.945 1 90.56 113 LEU A CA 1
ATOM 885 C C . LEU A 1 113 ? -8.664 1.623 -8.148 1 90.56 113 LEU A C 1
ATOM 887 O O . LEU A 1 113 ? -9.617 1.865 -7.398 1 90.56 113 LEU A O 1
ATOM 891 N N . ILE A 1 114 ? -7.668 2.43 -8.305 1 94.5 114 ILE A N 1
ATOM 892 C CA . ILE A 1 114 ? -7.633 3.717 -7.625 1 94.5 114 ILE A CA 1
ATOM 893 C C . ILE A 1 114 ? -8.781 4.594 -8.109 1 94.5 114 ILE A C 1
ATOM 895 O O . ILE A 1 114 ? -9.445 5.262 -7.312 1 94.5 114 ILE A O 1
ATOM 899 N N . GLY A 1 115 ? -8.992 4.59 -9.398 1 93.5 115 GLY A N 1
ATOM 900 C CA . GLY A 1 115 ? -10.117 5.328 -9.945 1 93.5 115 GLY A CA 1
ATOM 901 C C . GLY A 1 115 ? -11.453 4.855 -9.406 1 93.5 115 GLY A C 1
ATOM 902 O O . GLY A 1 115 ? -12.297 5.672 -9.031 1 93.5 115 GLY A O 1
ATOM 903 N N . GLU A 1 116 ? -11.617 3.58 -9.352 1 90.06 116 GLU A N 1
ATOM 904 C CA . GLU A 1 116 ? -12.852 3 -8.82 1 90.06 116 GLU A CA 1
ATOM 905 C C . GLU A 1 116 ? -13.055 3.377 -7.355 1 90.06 116 GLU A C 1
ATOM 907 O O . GLU A 1 116 ? -14.172 3.686 -6.934 1 90.06 116 GLU A O 1
ATOM 912 N N . MET A 1 117 ? -12.016 3.277 -6.625 1 93.06 117 MET A N 1
ATOM 913 C CA . MET A 1 117 ? -12.062 3.656 -5.215 1 93.06 117 MET A CA 1
ATOM 914 C C . MET A 1 117 ? -12.484 5.117 -5.062 1 93.06 117 MET A C 1
ATOM 916 O O . MET A 1 117 ? -13.352 5.434 -4.246 1 93.06 117 MET A O 1
ATOM 920 N N . CYS A 1 118 ? -11.906 5.996 -5.836 1 94.31 118 CYS A N 1
ATOM 921 C CA . CYS A 1 118 ? -12.227 7.418 -5.773 1 94.31 118 CYS A CA 1
ATOM 922 C C . CYS A 1 118 ? -13.695 7.664 -6.105 1 94.31 118 CYS A C 1
ATOM 924 O O . CYS A 1 118 ? -14.352 8.492 -5.465 1 94.31 118 CYS A O 1
ATOM 926 N N . ASP A 1 119 ? -14.203 6.918 -7.059 1 92.88 119 ASP A N 1
ATOM 927 C CA . ASP A 1 119 ? -15.602 7.055 -7.477 1 92.88 119 ASP A CA 1
ATOM 928 C C . ASP A 1 119 ? -16.547 6.559 -6.387 1 92.88 119 ASP A C 1
ATOM 930 O O . ASP A 1 119 ? -17.656 7.078 -6.242 1 92.88 119 ASP A O 1
ATOM 934 N N . ALA A 1 120 ? -16.109 5.625 -5.676 1 92.38 120 ALA A N 1
ATOM 935 C CA . ALA A 1 120 ? -16.969 4.984 -4.68 1 92.38 120 ALA A CA 1
ATOM 936 C C . ALA A 1 120 ? -16.969 5.77 -3.371 1 92.38 120 ALA A C 1
ATOM 938 O O . ALA A 1 120 ? -17.844 5.582 -2.527 1 92.38 120 ALA A O 1
ATOM 939 N N . LEU A 1 121 ? -16.031 6.648 -3.158 1 96.31 121 LEU A N 1
ATOM 940 C CA . LEU A 1 121 ? -15.82 7.324 -1.883 1 96.31 121 LEU A CA 1
ATOM 941 C C . LEU A 1 121 ? -16.891 8.391 -1.65 1 96.31 121 LEU A C 1
ATOM 943 O O . LEU A 1 121 ? -17.094 9.25 -2.502 1 96.31 121 LEU A O 1
ATOM 947 N N . ASP A 1 122 ? -17.594 8.32 -0.549 1 96.25 122 ASP A N 1
ATOM 948 C CA . ASP A 1 122 ? -18.531 9.352 -0.112 1 96.25 122 ASP A CA 1
ATOM 949 C C . ASP A 1 122 ? -17.797 10.516 0.537 1 96.25 122 ASP A C 1
ATOM 951 O O . ASP A 1 122 ? -17.266 10.391 1.644 1 96.25 122 ASP A O 1
ATOM 955 N N . VAL A 1 123 ? -17.922 11.648 -0.042 1 95.75 123 VAL A N 1
ATOM 956 C CA . VAL A 1 123 ? -17.172 12.828 0.383 1 95.75 123 VAL A CA 1
ATOM 957 C C . VAL A 1 123 ? -17.609 13.25 1.78 1 95.75 123 VAL A C 1
ATOM 959 O O . VAL A 1 123 ? -16.797 13.719 2.58 1 95.75 123 VAL A O 1
ATOM 962 N N . LYS A 1 124 ? -18.859 13.133 2.086 1 97.06 124 LYS A N 1
ATOM 963 C CA . LYS A 1 124 ? -19.359 13.477 3.42 1 97.06 124 LYS A CA 1
ATOM 964 C C . LYS A 1 124 ? -18.766 12.539 4.473 1 97.06 124 LYS A C 1
ATOM 966 O O . LYS A 1 124 ? -18.359 12.977 5.547 1 97.06 124 LYS A O 1
ATOM 971 N N . ALA A 1 125 ? -18.781 11.258 4.137 1 98.06 125 ALA A N 1
ATOM 972 C CA . ALA A 1 125 ? -18.172 10.281 5.027 1 98.06 125 ALA A CA 1
ATOM 973 C C . ALA A 1 125 ? -16.688 10.555 5.199 1 98.06 125 ALA A C 1
ATOM 975 O O . ALA A 1 125 ? -16.156 10.461 6.309 1 98.06 125 ALA A O 1
ATOM 976 N N . TYR A 1 126 ? -16.062 10.922 4.129 1 98.25 126 TYR A N 1
ATOM 977 C CA . TYR A 1 126 ? -14.648 11.266 4.148 1 98.25 126 TYR A CA 1
ATOM 978 C C . TYR A 1 126 ? -14.383 12.438 5.082 1 98.25 126 TYR A C 1
ATOM 980 O O . TYR A 1 126 ? -13.492 12.375 5.93 1 98.25 126 TYR A O 1
ATOM 988 N N . ARG A 1 127 ? -15.133 13.469 4.961 1 96.88 127 ARG A N 1
ATOM 989 C CA . ARG A 1 127 ? -14.977 14.648 5.812 1 96.88 127 ARG A CA 1
ATOM 990 C C . ARG A 1 127 ? -15.188 14.289 7.281 1 96.88 127 ARG A C 1
ATOM 992 O O . ARG A 1 127 ? -14.438 14.75 8.148 1 96.88 127 ARG A O 1
ATOM 999 N N . LYS A 1 128 ? -16.141 13.5 7.531 1 98.19 128 LYS A N 1
ATOM 1000 C CA . LYS A 1 128 ? -16.422 13.07 8.898 1 98.19 128 LYS A CA 1
ATOM 1001 C C . LYS A 1 128 ? -15.258 12.25 9.461 1 98.19 128 LYS A C 1
ATOM 1003 O O . LYS A 1 128 ? -14.883 12.414 10.625 1 98.19 128 LYS A O 1
ATOM 1008 N N . ALA A 1 129 ? -14.711 11.375 8.664 1 98.69 129 ALA A N 1
ATOM 1009 C CA . ALA A 1 129 ? -13.562 10.578 9.086 1 98.69 129 ALA A CA 1
ATOM 1010 C C . ALA A 1 129 ? -12.375 11.469 9.438 1 98.69 129 ALA A C 1
ATOM 1012 O O . ALA A 1 129 ? -11.711 11.25 10.453 1 98.69 129 ALA A O 1
ATOM 1013 N N . ILE A 1 130 ? -12.125 12.477 8.617 1 98.25 130 ILE A N 1
ATOM 1014 C CA . ILE A 1 130 ? -11.023 13.398 8.859 1 98.25 130 ILE A CA 1
ATOM 1015 C C . ILE A 1 130 ? -11.211 14.078 10.219 1 98.25 130 ILE A C 1
ATOM 1017 O O . ILE A 1 130 ? -10.266 14.164 11.008 1 98.25 130 ILE A O 1
ATOM 1021 N N . ALA A 1 131 ? -12.359 14.547 10.461 1 97 131 ALA A N 1
ATOM 1022 C CA . ALA A 1 131 ? -12.648 15.242 11.711 1 97 131 ALA A CA 1
ATOM 1023 C C . ALA A 1 131 ? -12.438 14.312 12.914 1 97 131 ALA A C 1
ATOM 1025 O O . ALA A 1 131 ? -11.812 14.703 13.898 1 97 131 ALA A O 1
ATOM 1026 N N . LEU A 1 132 ? -12.906 13.086 12.828 1 98.38 132 LEU A N 1
ATOM 1027 C CA . LEU A 1 132 ? -12.758 12.117 13.906 1 98.38 132 LEU A CA 1
ATOM 1028 C C . LEU A 1 132 ? -11.289 11.82 14.18 1 98.38 132 LEU A C 1
ATOM 1030 O O . LEU A 1 132 ? -10.859 11.797 15.336 1 98.38 132 LEU A O 1
ATOM 1034 N N . ILE A 1 133 ? -10.531 11.625 13.156 1 98.62 133 ILE A N 1
ATOM 1035 C CA . ILE A 1 133 ? -9.125 11.25 13.289 1 98.62 133 ILE A CA 1
ATOM 1036 C C . ILE A 1 133 ? -8.328 12.422 13.859 1 98.62 133 ILE A C 1
ATOM 1038 O O . ILE A 1 133 ? -7.539 12.258 14.789 1 98.62 133 ILE A O 1
ATOM 1042 N N . ALA A 1 134 ? -8.586 13.594 13.344 1 96.75 134 ALA A N 1
ATOM 1043 C CA . ALA A 1 134 ? -7.816 14.773 13.719 1 96.75 134 ALA A CA 1
ATOM 1044 C C . ALA A 1 134 ? -8.031 15.125 15.188 1 96.75 134 ALA A C 1
ATOM 1046 O O . ALA A 1 134 ? -7.129 15.648 15.852 1 96.75 134 ALA A O 1
ATOM 1047 N N . GLU A 1 135 ? -9.156 14.812 15.68 1 95.62 135 GLU A N 1
ATOM 1048 C CA . GLU A 1 135 ? -9.516 15.234 17.031 1 95.62 135 GLU A CA 1
ATOM 1049 C C . GLU A 1 135 ? -9.398 14.078 18.016 1 95.62 135 GLU A C 1
ATOM 1051 O O . GLU A 1 135 ? -9.656 14.242 19.219 1 95.62 135 GLU A O 1
ATOM 1056 N N . ALA A 1 136 ? -8.953 12.961 17.578 1 97.19 136 ALA A N 1
ATOM 1057 C CA . ALA A 1 136 ? -8.922 11.766 18.406 1 97.19 136 ALA A CA 1
ATOM 1058 C C . ALA A 1 136 ? -7.887 11.898 19.516 1 97.19 136 ALA A C 1
ATOM 1060 O O . ALA A 1 136 ? -6.773 12.375 19.297 1 97.19 136 ALA A O 1
ATOM 1061 N N . GLY A 1 137 ? -8.273 11.477 20.75 1 96.12 137 GLY A N 1
ATOM 1062 C CA . GLY A 1 137 ? -7.301 11.352 21.812 1 96.12 137 GLY A CA 1
ATOM 1063 C C . GLY A 1 137 ? -6.395 10.148 21.656 1 96.12 137 GLY A C 1
ATOM 1064 O O . GLY A 1 137 ? -5.223 10.188 22.047 1 96.12 137 GLY A O 1
ATOM 1065 N N . PHE A 1 138 ? -6.961 9.133 21.188 1 98.06 138 PHE A N 1
ATOM 1066 C CA . PHE A 1 138 ? -6.289 7.855 20.953 1 98.06 138 PHE A CA 1
ATOM 1067 C C . PHE A 1 138 ? -6.906 7.137 19.75 1 98.06 138 PHE A C 1
ATOM 1069 O O . PHE A 1 138 ? -8.125 7.148 19.578 1 98.06 138 PHE A O 1
ATOM 1076 N N . ILE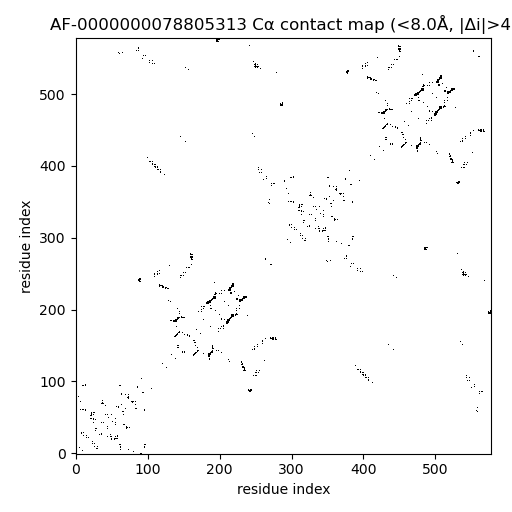 A 1 139 ? -6.047 6.602 18.891 1 98.81 139 ILE A N 1
ATOM 1077 C CA . ILE A 1 139 ? -6.512 5.898 17.703 1 98.81 139 ILE A CA 1
ATOM 1078 C C . ILE A 1 139 ? -6.02 4.453 17.734 1 98.81 139 ILE A C 1
ATOM 1080 O O . ILE A 1 139 ? -4.824 4.199 17.906 1 98.81 139 ILE A O 1
ATOM 1084 N N . ASP A 1 140 ? -6.891 3.494 17.656 1 98.88 140 ASP A N 1
ATOM 1085 C CA . ASP A 1 140 ? -6.547 2.084 17.484 1 98.88 140 ASP A CA 1
ATOM 1086 C C . ASP A 1 140 ? -6.906 1.583 16.094 1 98.88 140 ASP A C 1
ATOM 1088 O O . ASP A 1 140 ? -8.023 1.8 15.625 1 98.88 140 ASP A O 1
ATOM 1092 N N . ILE A 1 141 ? -5.984 0.931 15.43 1 98.81 141 ILE A N 1
ATOM 1093 C CA . ILE A 1 141 ? -6.164 0.5 14.047 1 98.81 141 ILE A CA 1
ATOM 1094 C C . ILE A 1 141 ? -6.199 -1.026 13.984 1 98.81 141 ILE A C 1
ATOM 1096 O O . ILE A 1 141 ? -5.324 -1.696 14.539 1 98.81 141 ILE A O 1
ATOM 1100 N N . PHE A 1 142 ? -7.23 -1.572 13.32 1 98.56 142 PHE A N 1
ATOM 1101 C CA . PHE A 1 142 ? -7.473 -3.01 13.281 1 98.56 142 PHE A CA 1
ATOM 1102 C C . PHE A 1 142 ? -7.387 -3.531 11.852 1 98.56 142 PHE A C 1
ATOM 1104 O O . PHE A 1 142 ? -7.742 -2.824 10.906 1 98.56 142 PHE A O 1
ATOM 1111 N N . GLY A 1 143 ? -6.984 -4.699 11.68 1 97.06 143 GLY A N 1
ATOM 1112 C CA . GLY A 1 143 ? -6.918 -5.441 10.43 1 97.06 143 GLY A CA 1
ATOM 1113 C C . GLY A 1 143 ? -6.199 -6.77 10.562 1 97.06 143 GLY A C 1
ATOM 1114 O O . GLY A 1 143 ? -5.48 -7 11.531 1 97.06 143 GLY A O 1
ATOM 1115 N N . VAL A 1 144 ? -6.449 -7.613 9.656 1 94.38 144 VAL A N 1
ATOM 1116 C CA . VAL A 1 144 ? -5.762 -8.898 9.617 1 94.38 144 VAL A CA 1
ATOM 1117 C C . VAL A 1 144 ? -5.254 -9.172 8.203 1 94.38 144 VAL A C 1
ATOM 1119 O O . VAL A 1 144 ? -5.777 -8.625 7.23 1 94.38 144 VAL A O 1
ATOM 1122 N N . GLU A 1 145 ? -4.219 -9.984 8.148 1 91.19 145 GLU A N 1
ATOM 1123 C CA . GLU A 1 145 ? -3.67 -10.453 6.883 1 91.19 145 GLU A CA 1
ATOM 1124 C C . GLU A 1 145 ? -3.334 -9.281 5.961 1 91.19 145 GLU A C 1
ATOM 1126 O O . GLU A 1 145 ? -2.57 -8.391 6.34 1 91.19 145 GLU A O 1
ATOM 1131 N N . ASN A 1 146 ? -3.945 -9.266 4.738 1 90.56 146 ASN A N 1
ATOM 1132 C CA . ASN A 1 146 ? -3.637 -8.234 3.752 1 90.56 146 ASN A CA 1
ATOM 1133 C C . ASN A 1 146 ? -4.043 -6.852 4.242 1 90.56 146 ASN A C 1
ATOM 1135 O O . ASN A 1 146 ? -3.443 -5.848 3.852 1 90.56 146 ASN A O 1
ATOM 1139 N N . SER A 1 147 ? -4.957 -6.816 5.113 1 95 147 SER A N 1
ATOM 1140 C CA . SER A 1 147 ? -5.449 -5.539 5.621 1 95 147 SER A CA 1
ATOM 1141 C C . SER A 1 147 ? -4.461 -4.91 6.594 1 95 147 SER A C 1
ATOM 1143 O O . SER A 1 147 ? -4.57 -3.729 6.926 1 95 147 SER A O 1
ATOM 1145 N N . LEU A 1 148 ? -3.482 -5.664 7.012 1 95.5 148 LEU A N 1
ATOM 1146 C CA . LEU A 1 148 ? -2.432 -5.098 7.852 1 95.5 148 LEU A CA 1
ATOM 1147 C C . LEU A 1 148 ? -1.541 -4.156 7.047 1 95.5 148 LEU A C 1
ATOM 1149 O O . LEU A 1 148 ? -0.86 -3.303 7.613 1 95.5 148 LEU A O 1
ATOM 1153 N N . THR A 1 149 ? -1.533 -4.309 5.746 1 96.12 149 THR A N 1
ATOM 1154 C CA . THR A 1 149 ? -0.708 -3.451 4.902 1 96.12 149 THR A CA 1
ATOM 1155 C C . THR A 1 149 ? -1.172 -2 4.988 1 96.12 149 THR A C 1
ATOM 1157 O O . THR A 1 149 ? -0.425 -1.131 5.441 1 96.12 149 THR A O 1
ATOM 1160 N N . PRO A 1 150 ? -2.414 -1.722 4.66 1 96.81 150 PRO A N 1
ATOM 1161 C CA . PRO A 1 150 ? -2.85 -0.332 4.816 1 96.81 150 PRO A CA 1
ATOM 1162 C C . PRO A 1 150 ? -2.896 0.112 6.277 1 96.81 150 PRO A C 1
ATOM 1164 O O . PRO A 1 150 ? -2.676 1.288 6.574 1 96.81 150 PRO A O 1
ATOM 1167 N N . ALA A 1 151 ? -3.16 -0.789 7.195 1 97.81 151 ALA A N 1
ATOM 1168 C CA . ALA A 1 151 ? -3.166 -0.45 8.617 1 97.81 151 ALA A CA 1
ATOM 1169 C C . ALA A 1 151 ? -1.793 0.038 9.07 1 97.81 151 ALA A C 1
ATOM 1171 O O . ALA A 1 151 ? -1.688 1.032 9.789 1 97.81 151 ALA A O 1
ATOM 1172 N N . THR A 1 152 ? -0.774 -0.659 8.633 1 96.62 152 THR A N 1
ATOM 1173 C CA . THR A 1 152 ? 0.598 -0.286 8.953 1 96.62 152 THR A CA 1
ATOM 1174 C C . THR A 1 152 ? 0.944 1.074 8.352 1 96.62 152 THR A C 1
ATOM 1176 O O . THR A 1 152 ? 1.577 1.904 9.008 1 96.62 152 THR A O 1
ATOM 1179 N N . ASP A 1 153 ? 0.539 1.286 7.176 1 96.62 153 ASP A N 1
ATOM 1180 C CA . ASP A 1 153 ? 0.776 2.559 6.504 1 96.62 153 ASP A CA 1
ATOM 1181 C C . ASP A 1 153 ? 0.136 3.715 7.273 1 96.62 153 ASP A C 1
ATOM 1183 O O . ASP A 1 153 ? 0.793 4.719 7.555 1 96.62 153 ASP A O 1
ATOM 1187 N N . LEU A 1 154 ? -1.128 3.527 7.605 1 97.94 154 LEU A N 1
ATOM 1188 C CA . LEU A 1 154 ? -1.851 4.566 8.328 1 97.94 154 LEU A CA 1
ATOM 1189 C C . LEU A 1 154 ? -1.216 4.816 9.695 1 97.94 154 LEU A C 1
ATOM 1191 O O . LEU A 1 154 ? -1.071 5.969 10.117 1 97.94 154 LEU A O 1
ATOM 1195 N N . PHE A 1 155 ? -0.85 3.723 10.359 1 97.56 155 PHE A N 1
ATOM 1196 C CA . PHE A 1 155 ? -0.197 3.811 11.664 1 97.56 155 PHE A CA 1
ATOM 1197 C C . PHE A 1 155 ? 1.051 4.684 11.586 1 97.56 155 PHE A C 1
ATOM 1199 O O . PHE A 1 155 ? 1.23 5.594 12.398 1 97.56 155 PHE A O 1
ATOM 1206 N N . THR A 1 156 ? 1.875 4.426 10.641 1 95.25 156 THR A N 1
ATOM 1207 C CA . THR A 1 156 ? 3.117 5.172 10.477 1 95.25 156 THR A CA 1
ATOM 1208 C C . THR A 1 156 ? 2.83 6.641 10.18 1 95.25 156 THR A C 1
ATOM 1210 O O . THR A 1 156 ? 3.396 7.535 10.812 1 95.25 156 THR A O 1
ATOM 1213 N N . LYS A 1 157 ? 1.938 6.922 9.281 1 94.62 157 LYS A N 1
ATOM 1214 C CA . LYS A 1 157 ? 1.633 8.281 8.844 1 94.62 157 LYS A CA 1
ATOM 1215 C C . LYS A 1 157 ? 1.041 9.102 9.984 1 94.62 157 LYS A C 1
ATOM 1217 O O . LYS A 1 157 ? 1.451 10.242 10.211 1 94.62 157 LYS A O 1
ATOM 1222 N N . LEU A 1 158 ? 0.12 8.523 10.68 1 96.5 158 LEU A N 1
ATOM 1223 C CA . LEU A 1 158 ? -0.483 9.258 11.789 1 96.5 158 LEU A CA 1
ATOM 1224 C C . LEU A 1 158 ? 0.534 9.5 12.898 1 96.5 158 LEU A C 1
ATOM 1226 O O . LEU A 1 158 ? 0.492 10.531 13.57 1 96.5 158 LEU A O 1
ATOM 1230 N N . GLY A 1 159 ? 1.432 8.531 13.125 1 94.81 159 GLY A N 1
ATOM 1231 C CA . GLY A 1 159 ? 2.516 8.727 14.078 1 94.81 159 GLY A CA 1
ATOM 1232 C C . GLY A 1 159 ? 3.385 9.93 13.75 1 94.81 159 GLY A C 1
ATOM 1233 O O . GLY A 1 159 ? 3.762 10.688 14.648 1 94.81 159 GLY A O 1
ATOM 1234 N N . TYR A 1 160 ? 3.648 10.133 12.531 1 92 160 TYR A N 1
ATOM 1235 C CA . TYR A 1 160 ? 4.469 11.266 12.102 1 92 160 TYR A CA 1
ATOM 1236 C C . TYR A 1 160 ? 3.746 12.586 12.336 1 92 160 TYR A C 1
ATOM 1238 O O . TYR A 1 160 ? 4.379 13.641 12.406 1 92 160 TYR A O 1
ATOM 1246 N N . LEU A 1 161 ? 2.438 12.547 12.469 1 92.69 161 LEU A N 1
ATOM 1247 C CA . LEU A 1 161 ? 1.655 13.75 12.711 1 92.69 161 LEU A CA 1
ATOM 1248 C C . LEU A 1 161 ? 1.493 14 14.211 1 92.69 161 LEU A C 1
ATOM 1250 O O . LEU A 1 161 ? 0.779 14.914 14.617 1 92.69 161 LEU A O 1
ATOM 1254 N N . GLY A 1 162 ? 2.061 13.117 15 1 94.06 162 GLY A N 1
ATOM 1255 C CA . GLY A 1 162 ? 2.029 13.289 16.438 1 94.06 162 GLY A CA 1
ATOM 1256 C C . GLY A 1 162 ? 0.77 12.734 17.078 1 94.06 162 GLY A C 1
ATOM 1257 O O . GLY A 1 162 ? 0.498 13 18.266 1 94.06 162 GLY A O 1
ATOM 1258 N N . LEU A 1 163 ? 0.006 12.047 16.328 1 96.56 163 LEU A N 1
ATOM 1259 C CA . LEU A 1 163 ? -1.193 11.43 16.891 1 96.56 163 LEU A CA 1
ATOM 1260 C C . LEU A 1 163 ? -0.85 10.125 17.609 1 96.56 163 LEU A C 1
ATOM 1262 O O . LEU A 1 163 ? 0.014 9.375 17.156 1 96.56 163 LEU A O 1
ATOM 1266 N N . THR A 1 164 ? -1.487 9.867 18.719 1 97.31 164 THR A N 1
ATOM 1267 C CA . THR A 1 164 ? -1.261 8.648 19.5 1 97.31 164 THR A CA 1
ATOM 1268 C C . THR A 1 164 ? -2.051 7.48 18.906 1 97.31 164 THR A C 1
ATOM 1270 O O . THR A 1 164 ? -3.281 7.473 18.953 1 97.31 164 THR A O 1
ATOM 1273 N N . CYS A 1 165 ? -1.313 6.559 18.375 1 97.31 165 CYS A N 1
ATOM 1274 C CA . CYS A 1 165 ? -1.928 5.438 17.672 1 97.31 165 CYS A CA 1
ATOM 1275 C C . CYS A 1 165 ? -1.375 4.109 18.188 1 97.31 165 CYS A C 1
ATOM 1277 O O . CYS A 1 165 ? -0.245 4.047 18.672 1 97.31 165 CYS A O 1
ATOM 1279 N N . ARG A 1 166 ? -2.199 3.098 18.094 1 97.88 166 ARG A N 1
ATOM 1280 C CA . ARG A 1 166 ? -1.806 1.715 18.344 1 97.88 166 ARG A CA 1
ATOM 1281 C C . ARG A 1 166 ? -2.166 0.82 17.156 1 97.88 166 ARG A C 1
ATOM 1283 O O . ARG A 1 166 ? -3.223 0.989 16.547 1 97.88 166 ARG A O 1
ATOM 1290 N N . LEU A 1 167 ? -1.273 -0.09 16.844 1 97.56 167 LEU A N 1
ATOM 1291 C CA . LEU A 1 167 ? -1.489 -1.166 15.883 1 97.56 167 LEU A CA 1
ATOM 1292 C C . LEU A 1 167 ? -0.952 -2.488 16.422 1 97.56 167 LEU A C 1
ATOM 1294 O O . LEU A 1 167 ? 0.251 -2.627 16.656 1 97.56 167 LEU A O 1
ATOM 1298 N N . SER A 1 168 ? -1.846 -3.412 16.703 1 95.56 168 SER A N 1
ATOM 1299 C CA . SER A 1 168 ? -1.453 -4.773 17.062 1 95.56 168 SER A CA 1
ATOM 1300 C C . SER A 1 168 ? -1.717 -5.742 15.906 1 95.56 168 SER A C 1
ATOM 1302 O O . SER A 1 168 ? -2.807 -5.746 15.328 1 95.56 168 SER A O 1
ATOM 1304 N N . THR A 1 169 ? -0.716 -6.543 15.586 1 93.69 169 THR A N 1
ATOM 1305 C CA . THR A 1 169 ? -0.91 -7.52 14.516 1 93.69 169 THR A CA 1
ATOM 1306 C C . THR A 1 169 ? -1.546 -8.797 15.062 1 93.69 169 THR A C 1
ATOM 1308 O O . THR A 1 169 ? -1.996 -9.648 14.297 1 93.69 169 THR A O 1
ATOM 1311 N N . ASP A 1 170 ? -1.589 -8.898 16.375 1 93.94 170 ASP A N 1
ATOM 1312 C CA . ASP A 1 170 ? -2.209 -10.039 17.031 1 93.94 170 ASP A CA 1
ATOM 1313 C C . ASP A 1 170 ? -3.699 -9.805 17.266 1 93.94 170 ASP A C 1
ATOM 1315 O O . ASP A 1 170 ? -4.086 -8.828 17.906 1 93.94 170 ASP A O 1
ATOM 1319 N N . ALA A 1 171 ? -4.477 -10.773 16.734 1 93.25 171 ALA A N 1
ATOM 1320 C CA . ALA A 1 171 ? -5.926 -10.586 16.781 1 93.25 171 ALA A CA 1
ATOM 1321 C C . ALA A 1 171 ? -6.426 -10.562 18.219 1 93.25 171 ALA A C 1
ATOM 1323 O O . ALA A 1 171 ? -7.391 -9.859 18.547 1 93.25 171 ALA A O 1
ATOM 1324 N N . TYR A 1 172 ? -5.777 -11.336 19.125 1 93.5 172 TYR A N 1
ATOM 1325 C CA . TYR A 1 172 ? -6.176 -11.312 20.531 1 93.5 172 TYR A CA 1
ATOM 1326 C C . TYR A 1 172 ? -5.887 -9.961 21.156 1 93.5 172 TYR A C 1
ATOM 1328 O O . TYR A 1 172 ? -6.734 -9.398 21.859 1 93.5 172 TYR A O 1
ATOM 1336 N N . LEU A 1 173 ? -4.805 -9.477 20.844 1 95.5 173 LEU A N 1
ATOM 1337 C CA . LEU A 1 173 ? -4.426 -8.18 21.406 1 95.5 173 LEU A CA 1
ATOM 1338 C C . LEU A 1 173 ? -5.285 -7.066 20.797 1 95.5 173 LEU A C 1
ATOM 1340 O O . LEU A 1 173 ? -5.59 -6.082 21.484 1 95.5 173 LEU A O 1
ATOM 1344 N N . GLN A 1 174 ? -5.641 -7.242 19.531 1 97.38 174 GLN A N 1
ATOM 1345 C CA . GLN A 1 174 ? -6.578 -6.285 18.969 1 97.38 174 GLN A CA 1
ATOM 1346 C C . GLN A 1 174 ? -7.887 -6.258 19.75 1 97.38 174 GLN A C 1
ATOM 1348 O O . GLN A 1 174 ? -8.406 -5.184 20.062 1 97.38 174 GLN A O 1
ATOM 1353 N N . GLN A 1 175 ? -8.352 -7.422 20.062 1 96.69 175 GLN A N 1
ATOM 1354 C CA . GLN A 1 175 ? -9.617 -7.504 20.797 1 96.69 175 GLN A CA 1
ATOM 1355 C C . GLN A 1 175 ? -9.477 -6.949 22.203 1 96.69 175 GLN A C 1
ATOM 1357 O O . GLN A 1 175 ? -10.344 -6.211 22.672 1 96.69 175 GLN A O 1
ATOM 1362 N N . ILE A 1 176 ? -8.398 -7.324 22.875 1 96.88 176 ILE A N 1
ATOM 1363 C CA . ILE A 1 176 ? -8.148 -6.812 24.219 1 96.88 176 ILE A CA 1
ATOM 1364 C C . ILE A 1 176 ? -8.031 -5.293 24.188 1 96.88 176 ILE A C 1
ATOM 1366 O O . ILE A 1 176 ? -8.648 -4.594 24.984 1 96.88 176 ILE A O 1
ATOM 1370 N N . GLY A 1 177 ? -7.285 -4.766 23.219 1 97.31 177 GLY A N 1
ATOM 1371 C CA . GLY A 1 177 ? -7.16 -3.326 23.062 1 97.31 177 GLY A CA 1
ATOM 1372 C C . GLY A 1 177 ? -8.492 -2.635 22.812 1 97.31 177 GLY A C 1
ATOM 1373 O O . GLY A 1 177 ? -8.773 -1.601 23.422 1 97.31 177 GLY A O 1
ATOM 1374 N N . ALA A 1 178 ? -9.242 -3.223 21.953 1 98.12 178 ALA A N 1
ATOM 1375 C CA . ALA A 1 178 ? -10.562 -2.68 21.656 1 98.12 178 ALA A CA 1
ATOM 1376 C C . ALA A 1 178 ? -11.414 -2.574 22.922 1 98.12 178 ALA A C 1
ATOM 1378 O O . ALA A 1 178 ? -12.133 -1.59 23.109 1 98.12 178 ALA A O 1
ATOM 1379 N N . GLY A 1 179 ? -11.32 -3.561 23.719 1 97.5 179 GLY A N 1
ATOM 1380 C CA . GLY A 1 179 ? -12.109 -3.611 24.938 1 97.5 179 GLY A CA 1
ATOM 1381 C C . GLY A 1 179 ? -11.727 -2.539 25.953 1 97.5 179 GLY A C 1
ATOM 1382 O O . GLY A 1 179 ? -12.477 -2.27 26.891 1 97.5 179 GLY A O 1
ATOM 1383 N N . HIS A 1 180 ? -10.648 -1.883 25.797 1 97.44 180 HIS A N 1
ATOM 1384 C CA . HIS A 1 180 ? -10.188 -0.863 26.734 1 97.44 180 HIS A CA 1
ATOM 1385 C C . HIS A 1 180 ? -10.344 0.536 26.141 1 97.44 180 HIS A C 1
ATOM 1387 O O . HIS A 1 180 ? -9.906 1.52 26.75 1 97.44 180 HIS A O 1
ATOM 1393 N N . MET A 1 181 ? -10.914 0.656 24.938 1 97.75 181 MET A N 1
ATOM 1394 C CA . MET A 1 181 ? -11.148 1.967 24.344 1 97.75 181 MET A CA 1
ATOM 1395 C C . MET A 1 181 ? -12.312 2.672 25.031 1 97.75 181 MET A C 1
ATOM 1397 O O . MET A 1 181 ? -13.109 2.037 25.719 1 97.75 181 MET A O 1
ATOM 1401 N N . ARG A 1 182 ? -12.32 4.012 24.891 1 97.06 182 ARG A N 1
ATOM 1402 C CA . ARG A 1 182 ? -13.312 4.828 25.578 1 97.06 182 ARG A CA 1
ATOM 1403 C C . ARG A 1 182 ? -13.789 5.98 24.688 1 97.06 182 ARG A C 1
ATOM 1405 O O . ARG A 1 182 ? -13.344 6.113 23.547 1 97.06 182 ARG A O 1
ATOM 1412 N N . HIS A 1 183 ? -14.688 6.762 25.344 1 96.94 183 HIS A N 1
ATOM 1413 C CA . HIS A 1 183 ? -15.172 7.961 24.672 1 96.94 183 HIS A CA 1
ATOM 1414 C C . HIS A 1 183 ? -14.016 8.891 24.312 1 96.94 183 HIS A C 1
ATOM 1416 O O . HIS A 1 183 ? -13.109 9.102 25.125 1 96.94 183 HIS A O 1
ATOM 1422 N N . GLY A 1 184 ? -14.031 9.352 23.078 1 96.81 184 GLY A N 1
ATOM 1423 C CA . GLY A 1 184 ? -12.969 10.219 22.609 1 96.81 184 GLY A CA 1
ATOM 1424 C C . GLY A 1 184 ? -11.93 9.484 21.781 1 96.81 184 GLY A C 1
ATOM 1425 O O . GLY A 1 184 ? -11.141 10.109 21.062 1 96.81 184 GLY A O 1
ATOM 1426 N N . ASP A 1 185 ? -11.922 8.133 21.922 1 98.5 185 ASP A N 1
ATOM 1427 C CA . ASP A 1 185 ? -11.039 7.309 21.094 1 98.5 185 ASP A CA 1
ATOM 1428 C C . ASP A 1 185 ? -11.664 7.008 19.734 1 98.5 185 ASP A C 1
ATOM 1430 O O . ASP A 1 185 ? -12.875 7.164 19.562 1 98.5 185 ASP A O 1
ATOM 1434 N N . VAL A 1 186 ? -10.844 6.715 18.797 1 98.88 186 VAL A N 1
ATOM 1435 C CA . VAL A 1 186 ? -11.305 6.352 17.453 1 98.88 186 VAL A CA 1
ATOM 1436 C C . VAL A 1 186 ? -10.719 5 17.062 1 98.88 186 VAL A C 1
ATOM 1438 O O . VAL A 1 186 ? -9.516 4.781 17.172 1 98.88 186 VAL A O 1
ATOM 1441 N N . ALA A 1 187 ? -11.586 4.066 16.672 1 98.88 187 ALA A N 1
ATOM 1442 C CA . ALA A 1 187 ? -11.188 2.773 16.125 1 98.88 187 ALA A CA 1
ATOM 1443 C C . ALA A 1 187 ? -11.336 2.75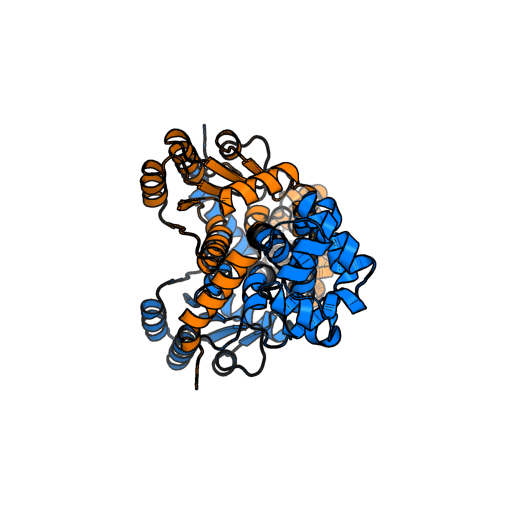2 14.609 1 98.88 187 ALA A C 1
ATOM 1445 O O . ALA A 1 187 ? -12.406 3.076 14.086 1 98.88 187 ALA A O 1
ATOM 1446 N N . ILE A 1 188 ? -10.281 2.439 13.922 1 98.94 188 ILE A N 1
ATOM 1447 C CA . ILE A 1 188 ? -10.289 2.338 12.469 1 98.94 188 ILE A CA 1
ATOM 1448 C C . ILE A 1 188 ? -10.031 0.894 12.047 1 98.94 188 ILE A C 1
ATOM 1450 O O . ILE A 1 188 ? -9 0.316 12.398 1 98.94 188 ILE A O 1
ATOM 1454 N N . ALA A 1 189 ? -10.93 0.289 11.297 1 98.81 189 ALA A N 1
ATOM 1455 C CA . ALA A 1 189 ? -10.805 -1.115 10.914 1 98.81 189 ALA A CA 1
ATOM 1456 C C . ALA A 1 189 ? -10.758 -1.27 9.398 1 98.81 189 ALA A C 1
ATOM 1458 O O . ALA A 1 189 ? -11.625 -0.752 8.688 1 98.81 189 ALA A O 1
ATOM 1459 N N . PHE A 1 190 ? -9.734 -2.018 8.953 1 97.81 190 PHE A N 1
ATOM 1460 C CA . PHE A 1 190 ? -9.602 -2.385 7.547 1 97.81 190 PHE A CA 1
ATOM 1461 C C . PHE A 1 190 ? -10.062 -3.822 7.32 1 97.81 190 PHE A C 1
ATOM 1463 O O . PHE A 1 190 ? -9.586 -4.742 7.992 1 97.81 190 PHE A O 1
ATOM 1470 N N . SER A 1 191 ? -10.922 -4.043 6.406 1 95.06 191 SER A N 1
ATOM 1471 C CA . SER A 1 191 ? -11.305 -5.363 5.91 1 95.06 191 SER A CA 1
ATOM 1472 C C . SER A 1 191 ? -11.875 -5.281 4.5 1 95.06 191 SER A C 1
ATOM 1474 O O . SER A 1 191 ? -12.961 -4.734 4.297 1 95.06 191 SER A O 1
ATOM 1476 N N . HIS A 1 192 ? -11.164 -5.863 3.598 1 91.31 192 HIS A N 1
ATOM 1477 C CA . HIS A 1 192 ? -11.594 -5.762 2.207 1 91.31 192 HIS A CA 1
ATOM 1478 C C . HIS A 1 192 ? -12.984 -6.355 2.012 1 91.31 192 HIS A C 1
ATOM 1480 O O . HIS A 1 192 ? -13.867 -5.707 1.455 1 91.31 192 HIS A O 1
ATOM 1486 N N . SER A 1 193 ? -13.188 -7.508 2.508 1 87.62 193 SER A N 1
ATOM 1487 C CA . SER A 1 193 ? -14.477 -8.172 2.361 1 87.62 193 SER A CA 1
ATOM 1488 C C . SER A 1 193 ? -15.508 -7.598 3.324 1 87.62 193 SER A C 1
ATOM 1490 O O . SER A 1 193 ? -16.719 -7.801 3.146 1 87.62 193 SER A O 1
ATOM 1492 N N . GLY A 1 194 ? -15.055 -7.02 4.387 1 93.06 194 GLY A N 1
ATOM 1493 C CA . GLY A 1 194 ? -15.922 -6.543 5.449 1 93.06 194 GLY A CA 1
ATOM 1494 C C . GLY A 1 194 ? -16.438 -7.652 6.348 1 93.06 194 GLY A C 1
ATOM 1495 O O . GLY A 1 194 ? -17.359 -7.445 7.137 1 93.06 194 GLY A O 1
ATOM 1496 N N . SER A 1 195 ? -15.789 -8.789 6.191 1 92.44 195 SER A N 1
ATOM 1497 C CA . SER A 1 195 ? -16.328 -9.938 6.906 1 92.44 195 SER A CA 1
ATOM 1498 C C . SER A 1 195 ? -15.227 -10.711 7.625 1 92.44 195 SER A C 1
ATOM 1500 O O . SER A 1 195 ? -15.398 -11.891 7.938 1 92.44 195 SER A O 1
ATOM 1502 N N . SER A 1 196 ? -14.117 -10.125 7.832 1 93.62 196 SER A N 1
ATOM 1503 C CA . SER A 1 196 ? -13.102 -10.773 8.656 1 93.62 196 SER A CA 1
ATOM 1504 C C . SER A 1 196 ? -13.547 -10.852 10.117 1 93.62 196 SER A C 1
ATOM 1506 O O . SER A 1 196 ? -13.695 -9.828 10.781 1 93.62 196 SER A O 1
ATOM 1508 N N . SER A 1 197 ? -13.633 -12.008 10.617 1 95.56 197 SER A N 1
ATOM 1509 C CA . SER A 1 197 ? -14.242 -12.25 11.922 1 95.56 197 SER A CA 1
ATOM 1510 C C . SER A 1 197 ? -13.539 -11.461 13.016 1 95.56 197 SER A C 1
ATOM 1512 O O . SER A 1 197 ? -14.18 -10.766 13.805 1 95.56 197 SER A O 1
ATOM 1514 N N . ASP A 1 198 ? -12.242 -11.562 13.07 1 96.5 198 ASP A N 1
ATOM 1515 C CA . ASP A 1 198 ? -11.469 -10.914 14.125 1 96.5 198 ASP A CA 1
ATOM 1516 C C . ASP A 1 198 ? -11.602 -9.391 14.055 1 96.5 198 ASP A C 1
ATOM 1518 O O . ASP A 1 198 ? -11.758 -8.727 15.078 1 96.5 198 ASP A O 1
ATOM 1522 N N . THR A 1 199 ? -11.609 -8.906 12.867 1 97.69 199 THR A N 1
ATOM 1523 C CA . THR A 1 199 ? -11.703 -7.461 12.68 1 97.69 199 THR A CA 1
ATOM 1524 C C . THR A 1 199 ? -13.086 -6.957 13.062 1 97.69 199 THR A C 1
ATOM 1526 O O . THR A 1 199 ? -13.219 -5.93 13.742 1 97.69 199 THR A O 1
ATOM 1529 N N . VAL A 1 200 ? -14.078 -7.691 12.664 1 97.81 200 VAL A N 1
ATOM 1530 C CA . VAL A 1 200 ? -15.453 -7.324 13 1 97.81 200 VAL A CA 1
ATOM 1531 C C . VAL A 1 200 ? -15.641 -7.344 14.516 1 97.81 200 VAL A C 1
ATOM 1533 O O . VAL A 1 200 ? -16.188 -6.402 15.094 1 97.81 200 VAL A O 1
ATOM 1536 N N . LYS A 1 201 ? -15.148 -8.352 15.133 1 97.56 201 LYS A N 1
ATOM 1537 C CA . LYS A 1 201 ? -15.273 -8.484 16.578 1 97.56 201 LYS A CA 1
ATOM 1538 C C . LYS A 1 201 ? -14.586 -7.328 17.297 1 97.56 201 LYS A C 1
ATOM 1540 O O . LYS A 1 201 ? -15.125 -6.77 18.25 1 97.56 201 LYS A O 1
ATOM 1545 N N . ALA A 1 202 ? -13.43 -6.965 16.891 1 98.25 202 ALA A N 1
ATOM 1546 C CA . ALA A 1 202 ? -12.68 -5.879 17.516 1 98.25 202 ALA A CA 1
ATOM 1547 C C . ALA A 1 202 ? -13.414 -4.547 17.359 1 98.25 202 ALA A C 1
ATOM 1549 O O . ALA A 1 202 ? -13.555 -3.795 18.328 1 98.25 202 ALA A O 1
ATOM 1550 N N . LEU A 1 203 ? -13.891 -4.297 16.141 1 98.62 203 LEU A N 1
ATOM 1551 C CA . LEU A 1 203 ? -14.586 -3.031 15.906 1 98.62 203 LEU A CA 1
ATOM 1552 C C . LEU A 1 203 ? -15.867 -2.957 16.719 1 98.62 203 LEU A C 1
ATOM 1554 O O . LEU A 1 203 ? -16.188 -1.911 17.297 1 98.62 203 LEU A O 1
ATOM 1558 N N . ARG A 1 204 ? -16.578 -4.031 16.734 1 98.12 204 ARG A N 1
ATOM 1559 C CA . ARG A 1 204 ? -17.797 -4.109 17.531 1 98.12 204 ARG A CA 1
ATOM 1560 C C . ARG A 1 204 ? -17.516 -3.828 19 1 98.12 204 ARG A C 1
ATOM 1562 O O . ARG A 1 204 ? -18.25 -3.068 19.641 1 98.12 204 ARG A O 1
ATOM 1569 N N . LEU A 1 205 ? -16.5 -4.426 19.484 1 98.5 205 LEU A N 1
ATOM 1570 C CA . LEU A 1 205 ? -16.141 -4.254 20.891 1 98.5 205 LEU A CA 1
ATOM 1571 C C . LEU A 1 205 ? -15.742 -2.811 21.172 1 98.5 205 LEU A C 1
ATOM 1573 O O . LEU A 1 205 ? -16.141 -2.242 22.188 1 98.5 205 LEU A O 1
ATOM 1577 N N . ALA A 1 206 ? -14.977 -2.176 20.359 1 98.69 206 ALA A N 1
ATOM 1578 C CA . ALA A 1 206 ? -14.602 -0.771 20.5 1 98.69 206 ALA A CA 1
ATOM 1579 C C . ALA A 1 206 ? -15.836 0.122 20.562 1 98.69 206 ALA A C 1
ATOM 1581 O O . ALA A 1 206 ? -15.93 0.997 21.438 1 98.69 206 ALA A O 1
ATOM 1582 N N . LYS A 1 207 ? -16.734 -0.123 19.672 1 98.38 207 LYS A N 1
ATOM 1583 C CA . LYS A 1 207 ? -17.969 0.656 19.625 1 98.38 207 LYS A CA 1
ATOM 1584 C C . LYS A 1 207 ? -18.75 0.501 20.922 1 98.38 207 LYS A C 1
ATOM 1586 O O . LYS A 1 207 ? -19.266 1.482 21.469 1 98.38 207 LYS A O 1
ATOM 1591 N N . SER A 1 208 ? -18.844 -0.678 21.359 1 98 208 SER A N 1
ATOM 1592 C CA . SER A 1 208 ? -19.625 -0.968 22.562 1 98 208 SER A CA 1
ATOM 1593 C C . SER A 1 208 ? -19.031 -0.268 23.781 1 98 208 SER A C 1
ATOM 1595 O O . SER A 1 208 ? -19.734 -0.049 24.781 1 98 208 SER A O 1
ATOM 1597 N N . HIS A 1 209 ? -17.797 0.132 23.734 1 97.94 209 HIS A N 1
ATOM 1598 C CA . HIS A 1 209 ? -17.156 0.789 24.859 1 97.94 209 HIS A CA 1
ATOM 1599 C C . HIS A 1 209 ? -17.047 2.295 24.625 1 97.94 209 HIS A C 1
ATOM 1601 O O . HIS A 1 209 ? -16.344 2.99 25.359 1 97.94 209 HIS A O 1
ATOM 1607 N N . GLY A 1 210 ? -17.688 2.73 23.5 1 97.81 210 GLY A N 1
ATOM 1608 C CA . GLY A 1 210 ? -17.922 4.16 23.375 1 97.81 210 GLY A CA 1
ATOM 1609 C C . GLY A 1 210 ? -17.016 4.824 22.359 1 97.81 210 GLY A C 1
ATOM 1610 O O . GLY A 1 210 ? -17.172 6.012 22.062 1 97.81 210 GLY A O 1
ATOM 1611 N N . ALA A 1 211 ? -16.031 4.129 21.781 1 98.62 211 ALA A N 1
ATOM 1612 C CA . ALA A 1 211 ? -15.164 4.707 20.766 1 98.62 211 ALA A CA 1
ATOM 1613 C C . ALA A 1 211 ? -15.945 5.02 19.5 1 98.62 211 ALA A C 1
ATOM 1615 O O . ALA A 1 211 ? -16.938 4.348 19.188 1 98.62 211 ALA A O 1
ATOM 1616 N N . LYS A 1 212 ? -15.578 6.09 18.797 1 98.81 212 LYS A N 1
ATOM 1617 C CA . LYS A 1 212 ? -16.047 6.273 17.438 1 98.81 212 LYS A CA 1
ATOM 1618 C C . LYS A 1 212 ? -15.359 5.297 16.484 1 98.81 212 LYS A C 1
ATOM 1620 O O . LYS A 1 212 ? -14.188 4.977 16.656 1 98.81 212 LYS A O 1
ATOM 1625 N N . THR A 1 213 ? -16.141 4.836 15.508 1 98.88 213 THR A N 1
ATOM 1626 C CA . THR A 1 213 ? -15.648 3.738 14.68 1 98.88 213 THR A CA 1
ATOM 1627 C C . THR A 1 213 ? -15.68 4.113 13.203 1 98.88 213 THR A C 1
ATOM 1629 O O . THR A 1 213 ? -16.656 4.695 12.727 1 98.88 213 THR A O 1
ATOM 1632 N N . ILE A 1 214 ? -14.586 3.844 12.508 1 98.88 214 ILE A N 1
ATOM 1633 C CA . ILE A 1 214 ? -14.453 4.004 11.062 1 98.88 214 ILE A CA 1
ATOM 1634 C C . ILE A 1 214 ? -14.164 2.648 10.422 1 98.88 214 ILE A C 1
ATOM 1636 O O . ILE A 1 214 ? -13.219 1.957 10.812 1 98.88 214 ILE A O 1
ATOM 1640 N N . ALA A 1 215 ? -14.984 2.227 9.469 1 98.75 215 ALA A N 1
ATOM 1641 C CA . ALA A 1 215 ? -14.75 1.012 8.695 1 98.75 215 ALA A CA 1
ATOM 1642 C C . ALA A 1 215 ? -14.297 1.346 7.277 1 98.75 215 ALA A C 1
ATOM 1644 O O . ALA A 1 215 ? -14.906 2.176 6.602 1 98.75 215 ALA A O 1
ATOM 1645 N N . ILE A 1 216 ? -13.242 0.733 6.895 1 97.88 216 ILE A N 1
ATOM 1646 C CA . ILE A 1 216 ? -12.758 0.799 5.523 1 97.88 216 ILE A CA 1
ATOM 1647 C C . ILE A 1 216 ? -12.922 -0.563 4.852 1 97.88 216 ILE A C 1
ATOM 1649 O O . ILE A 1 216 ? -12.32 -1.55 5.281 1 97.88 216 ILE A O 1
ATOM 1653 N N . THR A 1 217 ? -13.734 -0.617 3.82 1 94.94 217 THR A N 1
ATOM 1654 C CA . THR A 1 217 ? -14.078 -1.891 3.199 1 94.94 217 THR A CA 1
ATOM 1655 C C . THR A 1 217 ? -14.438 -1.696 1.729 1 94.94 217 THR A C 1
ATOM 1657 O O . THR A 1 217 ? -14.656 -0.568 1.282 1 94.94 217 THR A O 1
ATOM 1660 N N . ASN A 1 218 ? -14.367 -2.793 0.998 1 91.75 218 ASN A N 1
ATOM 1661 C CA . ASN A 1 218 ? -14.672 -2.754 -0.429 1 91.75 218 ASN A CA 1
ATOM 1662 C C . ASN A 1 218 ? -16.125 -3.117 -0.707 1 91.75 218 ASN A C 1
ATOM 1664 O O . ASN A 1 218 ? -16.562 -3.105 -1.857 1 91.75 218 ASN A O 1
ATOM 1668 N N . ALA A 1 219 ? -16.875 -3.412 0.313 1 87.44 21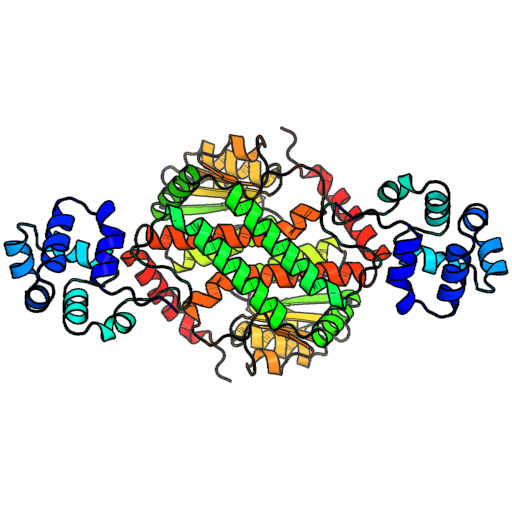9 ALA A N 1
ATOM 1669 C CA . ALA A 1 219 ? -18.219 -3.951 0.087 1 87.44 219 ALA A CA 1
ATOM 1670 C C . ALA A 1 219 ? -19.25 -3.221 0.936 1 87.44 219 ALA A C 1
ATOM 1672 O O . ALA A 1 219 ? -18.953 -2.77 2.043 1 87.44 219 ALA A O 1
ATOM 1673 N N . VAL A 1 220 ? -20.453 -3.213 0.345 1 87.81 220 VAL A N 1
ATOM 1674 C CA . VAL A 1 220 ? -21.578 -2.6 1.041 1 87.81 220 VAL A CA 1
ATOM 1675 C C . VAL A 1 220 ? -22.406 -3.676 1.749 1 87.81 220 VAL A C 1
ATOM 1677 O O . VAL A 1 220 ? -22.453 -4.824 1.301 1 87.81 220 VAL A O 1
ATOM 1680 N N . GLY A 1 221 ? -23 -3.277 2.803 1 88.81 221 GLY A N 1
ATOM 1681 C CA . GLY A 1 221 ? -23.906 -4.188 3.488 1 88.81 221 GLY A CA 1
ATOM 1682 C C . GLY A 1 221 ? -23.188 -5.348 4.156 1 88.81 221 GLY A C 1
ATOM 1683 O O . GLY A 1 221 ? -23.734 -6.457 4.227 1 88.81 221 GLY A O 1
ATOM 1684 N N . VAL A 1 222 ? -22.016 -5.164 4.523 1 92 222 VAL A N 1
ATOM 1685 C CA . VAL A 1 222 ? -21.219 -6.215 5.148 1 92 222 VAL A CA 1
ATOM 1686 C C . VAL A 1 222 ? -21.188 -6.012 6.66 1 92 222 VAL A C 1
ATOM 1688 O O . VAL A 1 222 ? -21.469 -4.918 7.152 1 92 222 VAL A O 1
ATOM 1691 N N . PRO A 1 223 ? -20.844 -7.023 7.43 1 95.25 223 PRO A N 1
ATOM 1692 C CA . PRO A 1 223 ? -20.891 -6.973 8.891 1 95.25 223 PRO A CA 1
ATOM 1693 C C . PRO A 1 223 ? -20.047 -5.832 9.469 1 95.25 223 PRO A C 1
ATOM 1695 O O . PRO A 1 223 ? -20.484 -5.145 10.391 1 95.25 223 PRO A O 1
ATOM 1698 N N . LEU A 1 224 ? -18.938 -5.633 8.961 1 97.06 224 LEU A N 1
ATOM 1699 C CA . LEU A 1 224 ? -18.047 -4.598 9.484 1 97.06 224 LEU A CA 1
ATOM 1700 C C . LEU A 1 224 ? -18.734 -3.232 9.461 1 97.06 224 LEU A C 1
ATOM 1702 O O . LEU A 1 224 ? -18.625 -2.457 10.406 1 97.06 224 LEU A O 1
ATOM 1706 N N . ALA A 1 225 ? -19.438 -2.986 8.383 1 96 225 ALA A N 1
ATOM 1707 C CA . ALA A 1 225 ? -20.078 -1.692 8.172 1 96 225 ALA A CA 1
ATOM 1708 C C . ALA A 1 225 ? -21.172 -1.454 9.203 1 96 225 ALA A C 1
ATOM 1710 O O . ALA A 1 225 ? -21.438 -0.312 9.586 1 96 225 ALA A O 1
ATOM 1711 N N . SER A 1 226 ? -21.766 -2.457 9.695 1 96.44 226 SER A N 1
ATOM 1712 C CA . SER A 1 226 ? -22.875 -2.336 10.641 1 96.44 226 SER A CA 1
ATOM 1713 C C . SER A 1 226 ? -22.391 -1.807 11.984 1 96.44 226 SER A C 1
ATOM 1715 O O . SER A 1 226 ? -23.188 -1.297 12.773 1 96.44 226 SER A O 1
ATOM 1717 N N . TRP A 1 227 ? -21.125 -1.827 12.211 1 97.25 227 TRP A N 1
ATOM 1718 C CA . TRP A 1 227 ? -20.594 -1.401 13.492 1 97.25 227 TRP A CA 1
ATOM 1719 C C . TRP A 1 227 ? -19.781 -0.111 13.352 1 97.25 227 TRP A C 1
ATOM 1721 O O . TRP A 1 227 ? -19.062 0.286 14.266 1 97.25 227 TRP A O 1
ATOM 1731 N N . ALA A 1 228 ? -19.922 0.528 12.234 1 98.62 228 ALA A N 1
ATOM 1732 C CA . ALA A 1 228 ? -19.109 1.714 11.953 1 98.62 228 ALA A CA 1
ATOM 1733 C C . ALA A 1 228 ? -19.953 2.982 12.039 1 98.62 228 ALA A C 1
ATOM 1735 O O . ALA A 1 228 ? -21.109 3.004 11.594 1 98.62 228 ALA A O 1
ATOM 1736 N N . ASP A 1 229 ? -19.438 4.035 12.641 1 98.5 229 ASP A N 1
ATOM 1737 C CA . ASP A 1 229 ? -20.047 5.359 12.578 1 98.5 229 ASP A CA 1
ATOM 1738 C C . ASP A 1 229 ? -19.812 6.008 11.211 1 98.5 229 ASP A C 1
ATOM 1740 O O . ASP A 1 229 ? -20.609 6.832 10.766 1 98.5 229 ASP A O 1
ATOM 1744 N N . VAL A 1 230 ? -18.703 5.695 10.578 1 98.62 230 VAL A N 1
ATOM 1745 C CA . VAL A 1 230 ? -18.344 6.145 9.242 1 98.62 230 VAL A CA 1
ATOM 1746 C C . VAL A 1 230 ? -17.844 4.961 8.414 1 98.62 230 VAL A C 1
ATOM 1748 O O . VAL A 1 230 ? -17.047 4.156 8.891 1 98.62 230 VAL A O 1
ATOM 1751 N N . VAL A 1 231 ? -18.344 4.789 7.223 1 98.25 231 VAL A N 1
ATOM 1752 C CA . VAL A 1 231 ? -17.875 3.773 6.289 1 98.25 231 VAL A CA 1
ATOM 1753 C C . VAL A 1 231 ? -17.203 4.445 5.09 1 98.25 231 VAL A C 1
ATOM 1755 O O . VAL A 1 231 ? -17.797 5.324 4.453 1 98.25 231 VAL A O 1
ATOM 1758 N N . LEU A 1 232 ? -15.984 4.105 4.855 1 98.12 232 LEU A N 1
ATOM 1759 C CA . LEU A 1 232 ? -15.273 4.5 3.646 1 98.12 232 LEU A CA 1
ATOM 1760 C C . LEU A 1 232 ? -15.125 3.318 2.695 1 98.12 232 LEU A C 1
ATOM 1762 O O . LEU A 1 232 ? -14.5 2.314 3.041 1 98.12 232 LEU A O 1
ATOM 1766 N N . LEU A 1 233 ? -15.641 3.459 1.504 1 94.94 233 LEU A N 1
ATOM 1767 C CA . LEU A 1 233 ? -15.609 2.385 0.517 1 94.94 233 LEU A CA 1
ATOM 1768 C C . LEU A 1 233 ? -14.398 2.527 -0.403 1 94.94 233 LEU A C 1
ATOM 1770 O O . LEU A 1 233 ? -14.102 3.627 -0.877 1 94.94 233 LEU A O 1
ATOM 1774 N N . THR A 1 234 ? -13.695 1.427 -0.619 1 92.44 234 THR A N 1
ATOM 1775 C CA . THR A 1 234 ? -12.547 1.415 -1.516 1 92.44 234 THR A CA 1
ATOM 1776 C C . THR A 1 234 ? -12.93 0.863 -2.885 1 92.44 234 THR A C 1
ATOM 1778 O O . THR A 1 234 ? -12.078 0.705 -3.76 1 92.44 234 THR A O 1
ATOM 1781 N N . GLY A 1 235 ? -14.047 0.578 -3.125 1 85.44 235 GLY A N 1
ATOM 1782 C CA . GLY A 1 235 ? -14.594 0.051 -4.367 1 85.44 235 GLY A CA 1
ATOM 1783 C C . GLY A 1 235 ? -16.047 -0.387 -4.246 1 85.44 235 GLY A C 1
ATOM 1784 O O . GLY A 1 235 ? -16.734 -0.02 -3.291 1 85.44 235 GLY A O 1
ATOM 1785 N N . ARG A 1 236 ? -16.766 -0.744 -5.379 1 68.81 236 ARG A N 1
ATOM 1786 C CA . ARG A 1 236 ? -18.172 -1.157 -5.363 1 68.81 236 ARG A CA 1
ATOM 1787 C C . ARG A 1 236 ? -18.297 -2.652 -5.629 1 68.81 236 ARG A C 1
ATOM 1789 O O . ARG A 1 236 ? -19.359 -3.121 -6.047 1 68.81 236 ARG A O 1
ATOM 1796 N N . GLY A 1 237 ? -17.125 -3.133 -5.895 1 58.47 237 GLY A N 1
ATOM 1797 C CA . GLY A 1 237 ? -17.125 -4.375 -6.648 1 58.47 237 GLY A CA 1
ATOM 1798 C C . GLY A 1 237 ? -17.422 -5.594 -5.793 1 58.47 237 GLY A C 1
ATOM 1799 O O . GLY A 1 237 ? -17.391 -5.516 -4.562 1 58.47 237 GLY A O 1
ATOM 1800 N N . SER A 1 238 ? -18.062 -6.5 -6.574 1 48.84 238 SER A N 1
ATOM 1801 C CA . SER A 1 238 ? -18.484 -7.867 -6.305 1 48.84 238 SER A CA 1
ATOM 1802 C C . SER A 1 238 ? -17.344 -8.719 -5.777 1 48.84 238 SER A C 1
ATOM 1804 O O . SER A 1 238 ? -16.172 -8.391 -5.996 1 48.84 238 SER A O 1
ATOM 1806 N N . ARG A 1 239 ? -17.719 -9.805 -5.16 1 44.28 239 ARG A N 1
ATOM 1807 C CA . ARG A 1 239 ? -17.219 -10.828 -4.25 1 44.28 239 ARG A CA 1
ATOM 1808 C C . ARG A 1 239 ? -15.977 -11.508 -4.82 1 44.28 239 ARG A C 1
ATOM 1810 O O . ARG A 1 239 ? -15.461 -12.461 -4.238 1 44.28 239 ARG A O 1
ATOM 1817 N N . ALA A 1 240 ? -15.656 -11.508 -6.066 1 43.31 240 ALA A N 1
ATOM 1818 C CA . ALA A 1 240 ? -14.789 -12.68 -6.176 1 43.31 240 ALA A CA 1
ATOM 1819 C C . ALA A 1 240 ? -13.508 -12.484 -5.379 1 43.31 240 ALA A C 1
ATOM 1821 O O . ALA A 1 240 ? -12.742 -11.555 -5.637 1 43.31 240 ALA A O 1
ATOM 1822 N N . ILE A 1 241 ? -13.562 -12.758 -4.172 1 41.38 241 ILE A N 1
ATOM 1823 C CA . ILE A 1 241 ? -12.75 -12.672 -2.963 1 41.38 241 ILE A CA 1
ATOM 1824 C C . ILE A 1 241 ? -11.273 -12.82 -3.32 1 41.38 241 ILE A C 1
ATOM 1826 O O . ILE A 1 241 ? -10.43 -12.055 -2.846 1 41.38 241 ILE A O 1
ATOM 1830 N N . TYR A 1 242 ? -10.859 -14.102 -3.705 1 46.5 242 TYR A N 1
ATOM 1831 C CA . TYR A 1 242 ? -9.484 -14.492 -3.436 1 46.5 242 TYR A CA 1
ATOM 1832 C C . TYR A 1 242 ? -8.508 -13.641 -4.238 1 46.5 242 TYR A C 1
ATOM 1834 O O . TYR A 1 242 ? -7.473 -13.211 -3.715 1 46.5 242 TYR A O 1
ATOM 1842 N N . GLY A 1 243 ? -8.883 -13.305 -5.48 1 50.34 243 GLY A N 1
ATOM 1843 C CA . GLY A 1 243 ? -7.906 -12.586 -6.277 1 50.34 243 GLY A CA 1
ATOM 1844 C C . GLY A 1 243 ? -7.934 -11.086 -6.047 1 50.34 243 GLY A C 1
ATOM 1845 O O . GLY A 1 243 ? -6.887 -10.453 -5.906 1 50.34 243 GLY A O 1
ATOM 1846 N N . ASN A 1 244 ? -9.039 -10.578 -5.781 1 52.41 244 ASN A N 1
ATOM 1847 C CA . ASN A 1 244 ? -9.172 -9.125 -5.684 1 52.41 244 ASN A CA 1
ATOM 1848 C C . ASN A 1 244 ? -8.672 -8.609 -4.34 1 52.41 244 ASN A C 1
ATOM 1850 O O . ASN A 1 244 ? -8.125 -7.504 -4.262 1 52.41 244 ASN A O 1
ATOM 1854 N N . ALA A 1 245 ? -8.836 -9.414 -3.404 1 59.28 245 ALA A N 1
ATOM 1855 C CA . ALA A 1 245 ? -8.391 -8.93 -2.1 1 59.28 245 ALA A CA 1
ATOM 1856 C C . ALA A 1 245 ? -6.879 -8.734 -2.072 1 59.28 245 ALA A C 1
ATOM 1858 O O . ALA A 1 245 ? -6.379 -7.781 -1.477 1 59.28 245 ALA A O 1
ATOM 1859 N N . ILE A 1 246 ? -6.355 -9.477 -2.945 1 68.88 246 ILE A N 1
ATOM 1860 C CA . ILE A 1 246 ? -4.898 -9.469 -2.865 1 68.88 246 ILE A CA 1
ATOM 1861 C C . ILE A 1 246 ? -4.348 -8.234 -3.57 1 68.88 246 ILE A C 1
ATOM 1863 O O . ILE A 1 246 ? -3.301 -7.707 -3.188 1 68.88 246 ILE A O 1
ATOM 1867 N N . PHE A 1 247 ? -5.141 -7.656 -4.473 1 77 247 PHE A N 1
ATOM 1868 C CA . PHE A 1 247 ? -4.645 -6.508 -5.219 1 77 247 PHE A CA 1
ATOM 1869 C C . PHE A 1 247 ? -5.23 -5.211 -4.668 1 77 247 PHE A C 1
ATOM 1871 O O . PHE A 1 247 ? -5.031 -4.141 -5.242 1 77 247 PHE A O 1
ATOM 1878 N N . SER A 1 248 ? -5.828 -5.312 -3.525 1 82.56 248 SER A N 1
ATOM 1879 C CA . SER A 1 248 ? -6.543 -4.16 -2.982 1 82.56 248 SER A CA 1
ATOM 1880 C C . SER A 1 248 ? -5.582 -3.148 -2.371 1 82.56 248 SER A C 1
ATOM 1882 O O . SER A 1 248 ? -5.965 -2.008 -2.1 1 82.56 248 SER A O 1
ATOM 1884 N N . CYS A 1 249 ? -4.383 -3.467 -2.221 1 90.81 249 CYS A N 1
ATOM 1885 C CA . CYS A 1 249 ? -3.457 -2.658 -1.434 1 90.81 249 CYS A CA 1
ATOM 1886 C C . CYS A 1 249 ? -3.203 -1.312 -2.104 1 90.81 249 CYS A C 1
ATOM 1888 O O . CYS A 1 249 ? -3.004 -0.304 -1.424 1 90.81 249 CYS A O 1
ATOM 1890 N N . VAL A 1 250 ? -3.27 -1.306 -3.404 1 92.81 250 VAL A N 1
ATOM 1891 C CA . VAL A 1 250 ? -3.008 -0.052 -4.102 1 92.81 250 VAL A CA 1
ATOM 1892 C C . VAL A 1 250 ? -4.129 0.944 -3.818 1 92.81 250 VAL A C 1
ATOM 1894 O O . VAL A 1 250 ? -3.871 2.121 -3.557 1 92.81 250 VAL A O 1
ATOM 1897 N N . ALA A 1 251 ? -5.344 0.475 -3.914 1 93.25 251 ALA A N 1
ATOM 1898 C CA . ALA A 1 251 ? -6.477 1.348 -3.611 1 93.25 251 ALA A CA 1
ATOM 1899 C C . ALA A 1 251 ? -6.465 1.771 -2.146 1 93.25 251 ALA A C 1
ATOM 1901 O O . ALA A 1 251 ? -6.746 2.93 -1.826 1 93.25 251 ALA A O 1
ATOM 1902 N N . ASP A 1 252 ? -6.152 0.832 -1.274 1 95.44 252 ASP A N 1
ATOM 1903 C CA . ASP A 1 252 ? -6.086 1.132 0.152 1 95.44 252 ASP A CA 1
ATOM 1904 C C . ASP A 1 252 ? -4.984 2.146 0.451 1 95.44 252 ASP A C 1
ATOM 1906 O O . ASP A 1 252 ? -5.16 3.033 1.289 1 95.44 252 ASP A O 1
ATOM 1910 N N . ALA A 1 253 ? -3.881 1.966 -0.204 1 95.38 253 ALA A N 1
ATOM 1911 C CA . ALA A 1 253 ? -2.781 2.912 -0.025 1 95.38 253 ALA A CA 1
ATOM 1912 C C . ALA A 1 253 ? -3.193 4.316 -0.45 1 95.38 253 ALA A C 1
ATOM 1914 O O . ALA A 1 253 ? -2.844 5.301 0.208 1 95.38 253 ALA A O 1
ATOM 1915 N N . ALA A 1 254 ? -3.893 4.402 -1.532 1 95.19 254 ALA A N 1
ATOM 1916 C CA . ALA A 1 254 ? -4.375 5.699 -1.991 1 95.19 254 ALA A CA 1
ATOM 1917 C C . ALA A 1 254 ? -5.344 6.312 -0.982 1 95.19 254 ALA A C 1
ATOM 1919 O O . ALA A 1 254 ? -5.285 7.516 -0.709 1 95.19 254 ALA A O 1
ATOM 1920 N N . LEU A 1 255 ? -6.215 5.531 -0.485 1 97.12 255 LEU A N 1
ATOM 1921 C CA . LEU A 1 255 ? -7.156 6.023 0.516 1 97.12 255 LEU A CA 1
ATOM 1922 C C . LEU A 1 255 ? -6.422 6.512 1.759 1 97.12 255 LEU A C 1
ATOM 1924 O O . LEU A 1 255 ? -6.781 7.543 2.332 1 97.12 255 LEU A O 1
ATOM 1928 N N . VAL A 1 256 ? -5.426 5.754 2.197 1 97.56 256 VAL A N 1
ATOM 1929 C CA . VAL A 1 256 ? -4.633 6.152 3.352 1 97.56 256 VAL A CA 1
ATOM 1930 C C . VAL A 1 256 ? -3.965 7.5 3.08 1 97.56 256 VAL A C 1
ATOM 1932 O O . VAL A 1 256 ? -3.91 8.359 3.959 1 97.56 256 VAL A O 1
ATOM 1935 N N . ASP A 1 257 ? -3.508 7.707 1.83 1 94.75 257 ASP A N 1
ATOM 1936 C CA . ASP A 1 257 ? -2.938 9 1.449 1 94.75 257 ASP A CA 1
ATOM 1937 C C . ASP A 1 257 ? -3.979 10.109 1.554 1 94.75 257 ASP A C 1
ATOM 1939 O O . ASP A 1 257 ? -3.666 11.219 1.994 1 94.75 257 ASP A O 1
ATOM 1943 N N . MET A 1 258 ? -5.184 9.82 1.131 1 95.88 258 MET A N 1
ATOM 1944 C CA . MET A 1 258 ? -6.266 10.797 1.222 1 95.88 258 MET A CA 1
ATOM 1945 C C . MET A 1 258 ? -6.527 11.188 2.674 1 95.88 258 MET A C 1
ATOM 1947 O O . MET A 1 258 ? -6.695 12.367 2.98 1 95.88 258 MET A O 1
ATOM 1951 N N . LEU A 1 259 ? -6.57 10.188 3.547 1 97.5 259 LEU A N 1
ATOM 1952 C CA . LEU A 1 259 ? -6.797 10.445 4.965 1 97.5 259 LEU A CA 1
ATOM 1953 C C . LEU A 1 259 ? -5.66 11.273 5.551 1 97.5 259 LEU A C 1
ATOM 1955 O O . LEU A 1 259 ? -5.898 12.242 6.281 1 97.5 259 LEU A O 1
ATOM 1959 N N . TYR A 1 260 ? -4.477 10.898 5.219 1 95.81 260 TYR A N 1
ATOM 1960 C CA . TYR A 1 260 ? -3.275 11.57 5.691 1 95.81 260 TYR A CA 1
ATOM 1961 C C . TYR A 1 260 ? -3.291 13.047 5.305 1 95.81 260 TYR A C 1
ATOM 1963 O O . TYR A 1 260 ? -3.133 13.922 6.156 1 95.81 260 TYR A O 1
ATOM 1971 N N . MET A 1 261 ? -3.551 13.312 4.055 1 92.81 261 MET A N 1
ATOM 1972 C CA . MET A 1 261 ? -3.602 14.68 3.537 1 92.81 261 MET A CA 1
ATOM 1973 C C . MET A 1 261 ? -4.758 15.453 4.16 1 92.81 261 MET A C 1
ATOM 1975 O O . MET A 1 261 ? -4.605 16.625 4.508 1 92.81 261 MET A O 1
ATOM 1979 N N . GLY A 1 262 ? -5.879 14.812 4.238 1 94.56 262 GLY A N 1
ATOM 1980 C CA . GLY A 1 262 ? -7.031 15.461 4.848 1 94.56 262 GLY A CA 1
ATOM 1981 C C . GLY A 1 262 ? -6.801 15.859 6.293 1 94.56 262 GLY A C 1
ATOM 1982 O O . GLY A 1 262 ? -7.195 16.953 6.711 1 94.56 262 GLY A O 1
ATOM 1983 N N . VAL A 1 263 ? -6.145 14.977 7.098 1 95.12 263 VAL A N 1
ATOM 1984 C CA . VAL A 1 263 ? -5.844 15.273 8.492 1 95.12 263 VAL A CA 1
ATOM 1985 C C . VAL A 1 263 ? -4.887 16.453 8.578 1 95.12 263 VAL A C 1
ATOM 1987 O O . VAL A 1 263 ? -5.094 17.375 9.383 1 95.12 263 VAL A O 1
ATOM 1990 N N . ILE A 1 264 ? -3.863 16.5 7.738 1 90.38 264 ILE A N 1
ATOM 1991 C CA . ILE A 1 264 ? -2.93 17.625 7.723 1 90.38 264 ILE A CA 1
ATOM 1992 C C . ILE A 1 264 ? -3.684 18.922 7.441 1 90.38 264 ILE A C 1
ATOM 1994 O O . ILE A 1 264 ? -3.48 19.922 8.125 1 90.38 264 ILE A O 1
ATOM 1998 N N . LEU A 1 265 ? -4.602 18.859 6.5 1 87.56 265 LEU A N 1
ATOM 1999 C CA . LEU A 1 265 ? -5.328 20.047 6.066 1 87.56 265 LEU A CA 1
ATOM 2000 C C . LEU A 1 265 ? -6.293 20.516 7.148 1 87.56 265 LEU A C 1
ATOM 2002 O O . LEU A 1 265 ? -6.586 21.719 7.246 1 87.56 265 LEU A O 1
ATOM 2006 N N . SER A 1 266 ? -6.82 19.625 7.945 1 89.62 266 SER A N 1
ATOM 2007 C CA . SER A 1 266 ? -7.789 19.969 8.977 1 89.62 266 SER A CA 1
ATOM 2008 C C . SER A 1 266 ? -7.199 20.953 9.984 1 89.62 266 SER A C 1
ATOM 2010 O O . SER A 1 266 ? -7.93 21.75 10.594 1 89.62 266 SER A O 1
ATOM 2012 N N . ASN A 1 267 ? -5.965 20.906 10.227 1 84.56 267 ASN A N 1
ATOM 2013 C CA . ASN A 1 267 ? -5.176 21.812 11.047 1 84.56 267 ASN A CA 1
ATOM 2014 C C . ASN A 1 267 ? -3.736 21.922 10.555 1 84.56 267 ASN A C 1
ATOM 2016 O O . ASN A 1 267 ? -2.824 21.375 11.172 1 84.56 267 ASN A O 1
ATOM 2020 N N . TYR A 1 268 ? -3.611 22.625 9.523 1 81.25 268 TYR A N 1
ATOM 2021 C CA . TYR A 1 268 ? -2.387 22.656 8.727 1 81.25 268 TYR A CA 1
ATOM 2022 C C . TYR A 1 268 ? -1.193 23.078 9.578 1 81.25 268 TYR A C 1
ATOM 2024 O O . TYR A 1 268 ? -0.12 22.469 9.492 1 81.25 268 TYR A O 1
ATOM 2032 N N . GLY A 1 269 ? -1.314 24.094 10.367 1 74.81 269 GLY A N 1
ATOM 2033 C CA . GLY A 1 269 ? -0.223 24.547 11.211 1 74.81 269 GLY A CA 1
ATOM 2034 C C . GLY A 1 269 ? 0.248 23.5 12.195 1 74.81 269 GLY A C 1
ATOM 2035 O O . GLY A 1 269 ? 1.447 23.234 12.305 1 74.81 269 GLY A O 1
ATOM 2036 N N . ARG A 1 270 ? -0.682 22.875 12.867 1 79.75 270 ARG A N 1
ATOM 2037 C CA . ARG A 1 270 ? -0.382 21.875 13.883 1 79.75 270 ARG A CA 1
ATOM 2038 C C . ARG A 1 270 ? 0.343 20.672 13.273 1 79.75 270 ARG A C 1
ATOM 2040 O O . ARG A 1 270 ? 1.409 20.281 13.742 1 79.75 270 ARG A O 1
ATOM 2047 N N . PHE A 1 271 ? -0.162 20.188 12.234 1 87.38 271 PHE A N 1
ATOM 2048 C CA . PHE A 1 271 ? 0.323 18.906 11.727 1 87.38 271 PHE A CA 1
ATOM 2049 C C . PHE A 1 271 ? 1.581 19.094 10.891 1 87.38 271 PHE A C 1
ATOM 2051 O O . PHE A 1 271 ? 2.451 18.234 10.852 1 87.38 271 PHE A O 1
ATOM 2058 N N . SER A 1 272 ? 1.688 20.234 10.25 1 79 272 SER A N 1
ATOM 2059 C CA . SER A 1 272 ? 2.941 20.516 9.562 1 79 272 SER A CA 1
ATOM 2060 C C . SER A 1 272 ? 4.098 20.656 10.555 1 79 272 SER A C 1
ATOM 2062 O O . SER A 1 272 ? 5.207 20.188 10.281 1 79 272 SER A O 1
ATOM 2064 N N . ALA A 1 273 ? 3.844 21.266 11.625 1 77.31 273 ALA A N 1
ATOM 2065 C CA . ALA A 1 273 ? 4.859 21.391 12.664 1 77.31 273 ALA A CA 1
ATOM 2066 C C . ALA A 1 273 ? 5.238 20.016 13.219 1 77.31 273 ALA A C 1
ATOM 2068 O O . ALA A 1 273 ? 6.418 19.734 13.445 1 77.31 273 ALA A O 1
ATOM 2069 N N . ALA A 1 274 ? 4.27 19.25 13.469 1 84.81 274 ALA A N 1
ATOM 2070 C CA . ALA A 1 274 ? 4.52 17.906 13.969 1 84.81 274 ALA A CA 1
ATOM 2071 C C . ALA A 1 274 ? 5.363 17.094 12.992 1 84.81 274 ALA A C 1
ATOM 2073 O O . ALA A 1 274 ? 6.266 16.359 13.391 1 84.81 274 ALA A O 1
ATOM 2074 N N . LEU A 1 275 ? 5.047 17.219 11.766 1 84.88 275 LEU A N 1
ATOM 2075 C CA . LEU A 1 275 ? 5.789 16.5 10.727 1 84.88 275 LEU A CA 1
ATOM 2076 C C . LEU A 1 275 ? 7.25 16.938 10.719 1 84.88 275 LEU A C 1
ATOM 2078 O O . LEU A 1 275 ? 8.148 16.094 10.594 1 84.88 275 LEU A O 1
ATOM 2082 N N . ASP A 1 276 ? 7.418 18.172 10.766 1 78.88 276 ASP A N 1
ATOM 2083 C CA . ASP A 1 276 ? 8.781 18.703 10.797 1 78.88 276 ASP A CA 1
ATOM 2084 C C . ASP A 1 276 ? 9.547 18.156 12 1 78.88 276 ASP A C 1
ATOM 2086 O O . ASP A 1 276 ? 10.703 17.766 11.875 1 78.88 276 ASP A O 1
ATOM 2090 N N . GLU A 1 277 ? 8.914 18.203 13.109 1 82.81 277 GLU A N 1
ATOM 2091 C CA . GLU A 1 277 ? 9.531 17.703 14.328 1 82.81 277 GLU A CA 1
ATOM 2092 C C . GLU A 1 277 ? 9.867 16.219 14.211 1 82.81 277 GLU A C 1
ATOM 2094 O O . GLU A 1 277 ? 10.953 15.789 14.609 1 82.81 277 GLU A O 1
ATOM 2099 N N . SER A 1 278 ? 8.977 15.469 13.719 1 87.19 278 SER A N 1
ATOM 2100 C CA . SER A 1 278 ? 9.203 14.039 13.547 1 87.19 278 SER A CA 1
ATOM 2101 C C . SER A 1 278 ? 10.375 13.766 12.609 1 87.19 278 SER A C 1
ATOM 2103 O O . SER A 1 278 ? 11.18 12.859 12.859 1 87.19 278 SER A O 1
ATOM 2105 N N . GLY A 1 279 ? 10.438 14.484 11.531 1 83.44 279 GLY A N 1
ATOM 2106 C CA . GLY A 1 279 ? 11.586 14.359 10.641 1 83.44 279 GLY A CA 1
ATOM 2107 C C . GLY A 1 279 ? 12.914 14.594 11.344 1 83.44 279 GLY A C 1
ATOM 2108 O O . GLY A 1 279 ? 13.883 13.875 11.086 1 83.44 279 GLY A O 1
ATOM 2109 N N . ARG A 1 280 ? 12.961 15.523 12.203 1 81.62 280 ARG A N 1
ATOM 2110 C CA . ARG A 1 280 ? 14.18 15.844 12.938 1 81.62 280 ARG A CA 1
ATOM 2111 C C . ARG A 1 280 ? 14.555 14.727 13.906 1 81.62 280 ARG A C 1
ATOM 2113 O O . ARG A 1 280 ? 15.734 14.422 14.094 1 81.62 280 ARG A O 1
ATOM 2120 N N . MET A 1 281 ? 13.57 14.148 14.484 1 86.81 281 MET A N 1
ATOM 2121 C CA . MET A 1 281 ? 13.789 13.102 15.484 1 86.81 281 MET A CA 1
ATOM 2122 C C . MET A 1 281 ? 14.531 11.914 14.883 1 86.81 281 MET A C 1
ATOM 2124 O O . MET A 1 281 ? 15.258 11.211 15.586 1 86.81 281 MET A O 1
ATOM 2128 N N . ILE A 1 282 ? 14.367 11.711 13.57 1 86.94 282 ILE A N 1
ATOM 2129 C CA . ILE A 1 282 ? 14.906 10.477 13.016 1 86.94 282 ILE A CA 1
ATOM 2130 C C . ILE A 1 282 ? 16 10.797 12 1 86.94 282 ILE A C 1
ATOM 2132 O O . ILE A 1 282 ? 16.375 9.938 11.195 1 86.94 282 ILE A O 1
ATOM 2136 N N . ARG A 1 283 ? 16.438 11.953 11.938 1 82.62 283 ARG A N 1
ATOM 2137 C CA . ARG A 1 283 ? 17.422 12.398 10.969 1 82.62 283 ARG A CA 1
ATOM 2138 C C . ARG A 1 283 ? 18.703 11.586 11.086 1 82.62 283 ARG A C 1
ATOM 2140 O O . ARG A 1 283 ? 19.438 11.422 10.102 1 82.62 283 ARG A O 1
ATOM 2147 N N . ASP A 1 284 ? 18.984 11.062 12.211 1 86.19 284 ASP A N 1
ATOM 2148 C CA . ASP A 1 284 ? 20.219 10.344 12.438 1 86.19 284 ASP A CA 1
ATOM 2149 C C . ASP A 1 284 ? 20.125 8.906 11.938 1 86.19 284 ASP A C 1
ATOM 2151 O O . ASP A 1 284 ? 21.078 8.133 12.078 1 86.19 284 ASP A O 1
ATOM 2155 N N . ARG A 1 285 ? 19.047 8.523 11.367 1 86.56 285 ARG A N 1
ATOM 2156 C CA . ARG A 1 285 ? 18.828 7.148 10.938 1 86.56 285 ARG A CA 1
ATOM 2157 C C . ARG A 1 285 ? 19.25 6.945 9.492 1 86.56 285 ARG A C 1
ATOM 2159 O O . ARG A 1 285 ? 19.203 5.832 8.969 1 86.56 285 ARG A O 1
ATOM 2166 N N . VAL A 1 286 ? 19.75 7.902 8.867 1 83.5 286 VAL A N 1
ATOM 2167 C CA . VAL A 1 286 ? 20.219 7.816 7.488 1 83.5 286 VAL A CA 1
ATOM 2168 C C . VAL A 1 286 ? 21.609 7.188 7.461 1 83.5 286 VAL A C 1
ATOM 2170 O O . VAL A 1 286 ? 22.453 7.484 8.312 1 83.5 286 VAL A O 1
ATOM 2173 N N . PHE A 1 287 ? 21.828 6.375 6.523 1 83.88 287 PHE A N 1
ATOM 2174 C CA . PHE A 1 287 ? 23.094 5.668 6.387 1 83.88 287 PHE A CA 1
ATOM 2175 C C . PHE A 1 287 ? 24.203 6.625 5.996 1 83.88 287 PHE A C 1
ATOM 2177 O O . PHE A 1 287 ? 24.094 7.344 5 1 83.88 287 PHE A O 1
ATOM 2184 N N . GLU A 1 288 ? 25.266 6.828 6.723 1 77.62 288 GLU A N 1
ATOM 2185 C CA . GLU A 1 288 ? 26.391 7.719 6.484 1 77.62 288 GLU A CA 1
ATOM 2186 C C . GLU A 1 288 ? 27.625 6.941 6.004 1 77.62 288 GLU A C 1
ATOM 2188 O O . GLU A 1 288 ? 28.641 7.535 5.664 1 77.62 288 GLU A O 1
ATOM 2193 N N . GLY A 1 289 ? 27.609 6.027 5.25 1 67.81 289 GLY A N 1
ATOM 2194 C CA . GLY A 1 289 ? 28.75 5.32 4.711 1 67.81 289 GLY A CA 1
ATOM 2195 C C . GLY A 1 289 ? 29.484 4.492 5.754 1 67.81 289 GLY A C 1
ATOM 2196 O O . GLY A 1 289 ? 29.359 4.746 6.953 1 67.81 289 GLY A O 1
ATOM 2197 N N . MET B 1 1 ? 5.172 20.547 -9.141 1 30.25 1 MET B N 1
ATOM 2198 C CA . MET B 1 1 ? 5.578 21.859 -8.633 1 30.25 1 MET B CA 1
ATOM 2199 C C . MET B 1 1 ? 4.406 22.578 -7.961 1 30.25 1 MET B C 1
ATOM 2201 O O . MET B 1 1 ? 3.275 22.5 -8.445 1 30.25 1 MET B O 1
ATOM 2205 N N . GLN B 1 2 ? 4.461 22.75 -6.68 1 40.22 2 GLN B N 1
ATOM 2206 C CA . GLN B 1 2 ? 3.422 23.578 -6.086 1 40.22 2 GLN B CA 1
ATOM 2207 C C . GLN B 1 2 ? 3.123 24.797 -6.957 1 40.22 2 GLN B C 1
ATOM 2209 O O . GLN B 1 2 ? 4.035 25.531 -7.336 1 40.22 2 GLN B O 1
ATOM 2214 N N . SER B 1 3 ? 2.287 24.734 -7.688 1 41.91 3 SER B N 1
ATOM 2215 C CA . SER B 1 3 ? 1.928 25.969 -8.383 1 41.91 3 SER B CA 1
ATOM 2216 C C . SER B 1 3 ? 1.953 27.156 -7.434 1 41.91 3 SER B C 1
ATOM 2218 O O . SER B 1 3 ? 1.345 27.125 -6.359 1 41.91 3 SER B O 1
ATOM 2220 N N . SER B 1 4 ? 3.035 27.844 -7.297 1 49.62 4 SER B N 1
ATOM 2221 C CA . SER B 1 4 ? 3.145 29.109 -6.574 1 49.62 4 SER B CA 1
ATOM 2222 C C . SER B 1 4 ? 1.874 29.938 -6.723 1 49.62 4 SER B C 1
ATOM 2224 O O . SER B 1 4 ? 1.524 30.359 -7.828 1 49.62 4 SER B O 1
ATOM 2226 N N . VAL B 1 5 ? 0.838 29.562 -6.074 1 60.19 5 VAL B N 1
ATOM 2227 C CA . VAL B 1 5 ? -0.299 30.469 -6.227 1 60.19 5 VAL B CA 1
ATOM 2228 C C . VAL B 1 5 ? -0.074 31.719 -5.395 1 60.19 5 VAL B C 1
ATOM 2230 O O . VAL B 1 5 ? 0.55 31.672 -4.332 1 60.19 5 VAL B O 1
ATOM 2233 N N . GLY B 1 6 ? 0.234 32.906 -6.059 1 72.81 6 GLY B N 1
ATOM 2234 C CA . GLY B 1 6 ? 0.292 34.219 -5.414 1 72.81 6 GLY B CA 1
ATOM 2235 C C . GLY B 1 6 ? -0.692 34.344 -4.266 1 72.81 6 GLY B C 1
ATOM 2236 O O . GLY B 1 6 ? -1.632 33.562 -4.148 1 72.81 6 GLY B O 1
ATOM 2237 N N . ILE B 1 7 ? -0.351 35.156 -3.217 1 81.69 7 ILE B N 1
ATOM 2238 C CA . ILE B 1 7 ? -1.163 35.406 -2.029 1 81.69 7 ILE B CA 1
ATOM 2239 C C . ILE B 1 7 ? -2.607 35.656 -2.438 1 81.69 7 ILE B C 1
ATOM 2241 O O . ILE B 1 7 ? -3.545 35.156 -1.817 1 81.69 7 ILE B O 1
ATOM 2245 N N . LEU B 1 8 ? -2.748 36.406 -3.484 1 85.25 8 LEU B N 1
ATOM 2246 C CA . LEU B 1 8 ? -4.094 36.781 -3.918 1 85.25 8 LEU B CA 1
ATOM 2247 C C . LEU B 1 8 ? -4.863 35.531 -4.379 1 85.25 8 LEU B C 1
ATOM 2249 O O . LEU B 1 8 ? -6.055 35.406 -4.09 1 85.25 8 LEU B O 1
ATOM 2253 N N . GLU B 1 9 ? -4.156 34.688 -4.996 1 81.56 9 GLU B N 1
ATOM 2254 C CA . GLU B 1 9 ? -4.797 33.438 -5.414 1 81.56 9 GLU B CA 1
ATOM 2255 C C . GLU B 1 9 ? -5.133 32.562 -4.215 1 81.56 9 GLU B C 1
ATOM 2257 O O . GLU B 1 9 ? -6.172 31.891 -4.195 1 81.56 9 GLU B O 1
ATOM 2262 N N . ARG B 1 10 ? -4.262 32.562 -3.25 1 82.12 10 ARG B N 1
ATOM 2263 C CA . ARG B 1 10 ? -4.535 31.828 -2.02 1 82.12 10 ARG B CA 1
ATOM 2264 C C . ARG B 1 10 ? -5.797 32.344 -1.34 1 82.12 10 ARG B C 1
ATOM 2266 O O . ARG B 1 10 ? -6.625 31.562 -0.877 1 82.12 10 ARG B O 1
ATOM 2273 N N . ILE B 1 11 ? -5.871 33.625 -1.325 1 86.31 11 ILE B N 1
ATOM 2274 C CA . ILE B 1 11 ? -7.031 34.281 -0.714 1 86.31 11 ILE B CA 1
ATOM 2275 C C . ILE B 1 11 ? -8.297 33.844 -1.456 1 86.31 11 ILE B C 1
ATOM 2277 O O . ILE B 1 11 ? -9.305 33.531 -0.833 1 86.31 11 ILE B O 1
ATOM 2281 N N . ASP B 1 12 ? -8.219 33.812 -2.76 1 85 12 ASP B N 1
ATOM 2282 C CA . ASP B 1 12 ? -9.375 33.406 -3.555 1 85 12 ASP B CA 1
ATOM 2283 C C . ASP B 1 12 ? -9.797 31.969 -3.219 1 85 12 ASP B C 1
ATOM 2285 O O . ASP B 1 12 ? -10.984 31.672 -3.143 1 85 12 ASP B O 1
ATOM 2289 N N . HIS B 1 13 ? -8.836 31.203 -2.977 1 77.06 13 HIS B N 1
ATOM 2290 C CA . HIS B 1 13 ? -9.102 29.797 -2.713 1 77.06 13 HIS B CA 1
ATOM 2291 C C . HIS B 1 13 ? -9.758 29.609 -1.349 1 77.06 13 HIS B C 1
ATOM 2293 O O . HIS B 1 13 ? -10.656 28.766 -1.198 1 77.06 13 HIS B O 1
ATOM 2299 N N . VAL B 1 14 ? -9.352 30.375 -0.355 1 81.19 14 VAL B N 1
ATOM 2300 C CA . VAL B 1 14 ? -9.805 30.109 1.008 1 81.19 14 VAL B CA 1
ATOM 2301 C C . VAL B 1 14 ? -11.023 30.984 1.318 1 81.19 14 VAL B C 1
ATOM 2303 O O . VAL B 1 14 ? -11.719 30.75 2.314 1 81.19 14 VAL B O 1
ATOM 2306 N N . TYR B 1 15 ? -11.336 31.891 0.417 1 86.44 15 TYR B N 1
ATOM 2307 C CA . TYR B 1 15 ? -12.328 32.938 0.703 1 86.44 15 TYR B CA 1
ATOM 2308 C C . TYR B 1 15 ? -13.664 32.312 1.097 1 86.44 15 TYR B C 1
ATOM 2310 O O . TYR B 1 15 ? -14.281 32.719 2.08 1 86.44 15 TYR B O 1
ATOM 2318 N N . PRO B 1 16 ? -14.062 31.25 0.432 1 80.81 16 PRO B N 1
ATOM 2319 C CA . PRO B 1 16 ? -15.367 30.672 0.78 1 80.81 16 PRO B CA 1
ATOM 2320 C C . PRO B 1 16 ? -15.391 30.078 2.186 1 80.81 16 PRO B C 1
ATOM 2322 O O . PRO B 1 16 ? -16.453 29.953 2.793 1 80.81 16 PRO B O 1
ATOM 2325 N N . SER B 1 17 ? -14.289 29.781 2.703 1 78.12 17 SER B N 1
ATOM 2326 C CA . SER B 1 17 ? -14.227 29.094 3.986 1 78.12 17 SER B CA 1
ATOM 2327 C C . SER B 1 17 ? -13.938 30.062 5.125 1 78.12 17 SER B C 1
ATOM 2329 O O . SER B 1 17 ? -13.922 29.672 6.293 1 78.12 17 SER B O 1
ATOM 2331 N N . LEU B 1 18 ? -13.758 31.297 4.82 1 86.81 18 LEU B N 1
ATOM 2332 C CA . LEU B 1 18 ? -13.359 32.281 5.82 1 86.81 18 LEU B CA 1
ATOM 2333 C C . LEU B 1 18 ? -14.562 32.781 6.602 1 86.81 18 LEU B C 1
ATOM 2335 O O . LEU B 1 18 ? -15.656 32.938 6.043 1 86.81 18 LEU B O 1
ATOM 2339 N N . ARG B 1 19 ? -14.305 32.906 7.875 1 88.5 19 ARG B N 1
ATOM 2340 C CA . ARG B 1 19 ? -15.297 33.594 8.695 1 88.5 19 ARG B CA 1
ATOM 2341 C C . ARG B 1 19 ? -15.414 35.062 8.297 1 88.5 19 ARG B C 1
ATOM 2343 O O . ARG B 1 19 ? -14.516 35.625 7.648 1 88.5 19 ARG B O 1
ATOM 2350 N N . PRO B 1 20 ? -16.5 35.656 8.641 1 92.5 20 PRO B N 1
ATOM 2351 C CA . PRO B 1 20 ? -16.719 37.062 8.242 1 92.5 20 PRO B CA 1
ATOM 2352 C C . PRO B 1 20 ? -15.562 37.969 8.633 1 92.5 20 PRO B C 1
ATOM 2354 O O . PRO B 1 20 ? -15.117 38.812 7.824 1 92.5 20 PRO B O 1
ATOM 2357 N N . ALA B 1 21 ? -15.141 37.812 9.844 1 93.56 21 ALA B N 1
ATOM 2358 C CA . ALA B 1 21 ? -14.031 38.625 10.32 1 93.56 21 ALA B CA 1
ATOM 2359 C C . ALA B 1 21 ? -12.773 38.406 9.484 1 93.56 21 ALA B C 1
ATOM 2361 O O . ALA B 1 21 ? -12.039 39.344 9.188 1 93.56 21 ALA B O 1
ATOM 2362 N N . GLU B 1 22 ? -12.547 37.188 9.094 1 94.06 22 GLU B N 1
ATOM 2363 C CA . GLU B 1 22 ? -11.398 36.844 8.258 1 94.06 22 GLU B CA 1
ATOM 2364 C C . GLU B 1 22 ? -11.562 37.375 6.84 1 94.06 22 GLU B C 1
ATOM 2366 O O . GLU B 1 22 ? -10.586 37.781 6.199 1 94.06 22 GLU B O 1
ATOM 2371 N N . ARG B 1 23 ? -12.766 37.438 6.352 1 94.81 23 ARG B N 1
ATOM 2372 C CA . ARG B 1 23 ? -13.047 37.969 5.02 1 94.81 23 ARG B CA 1
ATOM 2373 C C . ARG B 1 23 ? -12.695 39.438 4.926 1 94.81 23 ARG B C 1
ATOM 2375 O O . ARG B 1 23 ? -12.25 39.906 3.881 1 94.81 23 ARG B O 1
ATOM 2382 N N . ALA B 1 24 ? -12.953 40.062 6 1 95.88 24 ALA B N 1
ATOM 2383 C CA . ALA B 1 24 ? -12.625 41.5 6.023 1 95.88 24 ALA B CA 1
ATOM 2384 C C . ALA B 1 24 ? -11.133 41.719 5.797 1 95.88 24 ALA B C 1
ATOM 2386 O O . ALA B 1 24 ? -10.734 42.594 5.035 1 95.88 24 ALA B O 1
ATOM 2387 N N . VAL B 1 25 ? -10.352 40.906 6.43 1 96.19 25 VAL B N 1
ATOM 2388 C CA . VAL B 1 25 ? -8.906 40.969 6.246 1 96.19 25 VAL B CA 1
ATOM 2389 C C . VAL B 1 25 ? -8.547 40.625 4.805 1 96.19 25 VAL B C 1
ATOM 2391 O O . VAL B 1 25 ? -7.773 41.344 4.16 1 96.19 25 VAL B O 1
ATOM 2394 N N . ALA B 1 26 ? -9.094 39.562 4.32 1 95 26 ALA B N 1
ATOM 2395 C CA . ALA B 1 26 ? -8.852 39.094 2.965 1 95 26 ALA B CA 1
ATOM 2396 C C . ALA B 1 26 ? -9.195 40.156 1.934 1 95 26 ALA B C 1
ATOM 2398 O O . ALA B 1 26 ? -8.43 40.406 1.001 1 95 26 ALA B O 1
ATOM 2399 N N . GLN B 1 27 ? -10.328 40.781 2.119 1 94.62 27 GLN B N 1
ATOM 2400 C CA . GLN B 1 27 ? -10.797 41.781 1.189 1 94.62 27 GLN B CA 1
ATOM 2401 C C . GLN B 1 27 ? -9.844 42.969 1.16 1 94.62 27 GLN B C 1
ATOM 2403 O O . GLN B 1 27 ? -9.539 43.5 0.09 1 94.62 27 GLN B O 1
ATOM 2408 N N . TYR B 1 28 ? -9.43 43.344 2.291 1 95.69 28 TYR B N 1
ATOM 2409 C CA . TYR B 1 28 ? -8.5 44.469 2.332 1 95.69 28 TYR B CA 1
ATOM 2410 C C . TYR B 1 28 ? -7.207 44.156 1.599 1 95.69 28 TYR B C 1
ATOM 2412 O O . TYR B 1 28 ? -6.715 44.938 0.804 1 95.69 28 TYR B O 1
ATOM 2420 N N . ILE B 1 29 ? -6.676 43 1.86 1 94.81 29 ILE B N 1
ATOM 2421 C CA . ILE B 1 29 ? -5.418 42.594 1.233 1 94.81 29 ILE B CA 1
ATOM 2422 C C . ILE B 1 29 ? -5.609 42.469 -0.277 1 94.81 29 ILE B C 1
ATOM 2424 O O . ILE B 1 29 ? -4.742 42.906 -1.051 1 94.81 29 ILE B O 1
ATOM 2428 N N . ARG B 1 30 ? -6.707 41.969 -0.665 1 91.88 30 ARG B N 1
ATOM 2429 C CA . ARG B 1 30 ? -7.004 41.844 -2.086 1 91.88 30 ARG B CA 1
ATOM 2430 C C . ARG B 1 30 ? -7.043 43.188 -2.781 1 91.88 30 ARG B C 1
ATOM 2432 O O . ARG B 1 30 ? -6.57 43.312 -3.912 1 91.88 30 ARG B O 1
ATOM 2439 N N . GLU B 1 31 ? -7.574 44.125 -2.123 1 92.44 31 GLU B N 1
ATOM 2440 C CA . GLU B 1 31 ? -7.793 45.469 -2.715 1 92.44 31 GLU B CA 1
ATOM 2441 C C . GLU B 1 31 ? -6.574 46.344 -2.523 1 92.44 31 GLU B C 1
ATOM 2443 O O . GLU B 1 31 ? -6.352 47.281 -3.303 1 92.44 31 GLU B O 1
ATOM 2448 N N . HIS B 1 32 ? -5.812 46.125 -1.477 1 93.06 32 HIS B N 1
ATOM 2449 C CA . HIS B 1 32 ? -4.707 47 -1.109 1 93.06 32 HIS B CA 1
ATOM 2450 C C . HIS B 1 32 ? -3.453 46.188 -0.781 1 93.06 32 HIS B C 1
ATOM 2452 O O . HIS B 1 32 ? -2.852 46.375 0.28 1 93.06 32 HIS B O 1
ATOM 2458 N N . ALA B 1 33 ? -3.055 45.375 -1.72 1 89.94 33 ALA B N 1
ATOM 2459 C CA . ALA B 1 33 ? -1.964 44.438 -1.471 1 89.94 33 ALA B CA 1
ATOM 2460 C C . ALA B 1 33 ? -0.678 45.156 -1.106 1 89.94 33 ALA B C 1
ATOM 2462 O O . ALA B 1 33 ? 0.013 44.781 -0.157 1 89.94 33 ALA B O 1
ATOM 2463 N N . GLU B 1 34 ? -0.353 46.219 -1.832 1 90.25 34 GLU B N 1
ATOM 2464 C CA . GLU B 1 34 ? 0.885 46.938 -1.61 1 90.25 34 GLU B CA 1
ATOM 2465 C C . GLU B 1 34 ? 0.88 47.625 -0.248 1 90.25 34 GLU B C 1
ATOM 2467 O O . GLU B 1 34 ? 1.87 47.594 0.484 1 90.25 34 GLU B O 1
ATOM 2472 N N . GLU B 1 35 ? -0.218 48.219 0.07 1 93.88 35 GLU B N 1
ATOM 2473 C CA . GLU B 1 35 ? -0.34 48.906 1.354 1 93.88 35 GLU B CA 1
ATOM 2474 C C . GLU B 1 35 ? -0.322 47.906 2.512 1 93.88 35 GLU B C 1
ATOM 2476 O O . GLU B 1 35 ? 0.259 48.188 3.564 1 93.88 35 GLU B O 1
ATOM 2481 N N . ALA B 1 36 ? -0.959 46.812 2.264 1 94.75 36 ALA B N 1
ATOM 2482 C CA . ALA B 1 36 ? -1.066 45.781 3.297 1 94.75 36 ALA B CA 1
ATOM 2483 C C . ALA B 1 36 ? 0.312 45.281 3.719 1 94.75 36 ALA B C 1
ATOM 2485 O O . ALA B 1 36 ? 0.524 44.938 4.883 1 94.75 36 ALA B O 1
ATOM 2486 N N . ALA B 1 37 ? 1.228 45.312 2.799 1 92.81 37 ALA B N 1
ATOM 2487 C CA . ALA B 1 37 ? 2.578 44.812 3.053 1 92.81 37 ALA B CA 1
ATOM 2488 C C . ALA B 1 37 ? 3.289 45.688 4.098 1 92.81 37 ALA B C 1
ATOM 2490 O O . ALA B 1 37 ? 4.254 45.219 4.723 1 92.81 37 ALA B O 1
ATOM 2491 N N . ASP B 1 38 ? 2.805 46.844 4.375 1 93.44 38 ASP B N 1
ATOM 2492 C CA . ASP B 1 38 ? 3.482 47.781 5.27 1 93.44 38 ASP B CA 1
ATOM 2493 C C . ASP B 1 38 ? 2.752 47.875 6.605 1 93.44 38 ASP B C 1
ATOM 2495 O O . ASP B 1 38 ? 3.205 48.594 7.508 1 93.44 38 ASP B O 1
ATOM 2499 N N . LEU B 1 39 ? 1.687 47.125 6.715 1 95.19 39 LEU B N 1
ATOM 2500 C CA . LEU B 1 39 ? 0.87 47.25 7.918 1 95.19 39 LEU B CA 1
ATOM 2501 C C . LEU B 1 39 ? 1.339 46.281 9 1 95.19 39 LEU B C 1
ATOM 2503 O O . LEU B 1 39 ? 1.685 45.156 8.703 1 95.19 39 LEU B O 1
ATOM 2507 N N . THR B 1 40 ? 1.482 46.812 10.188 1 94.81 40 THR B N 1
ATOM 2508 C CA . THR B 1 40 ? 1.636 45.906 11.328 1 94.81 40 THR B CA 1
ATOM 2509 C C . THR B 1 40 ? 0.346 45.125 11.578 1 94.81 40 THR B C 1
ATOM 2511 O O . THR B 1 40 ? -0.694 45.438 10.992 1 94.81 40 THR B O 1
ATOM 2514 N N . VAL B 1 41 ? 0.453 44.094 12.453 1 95.94 41 VAL B N 1
ATOM 2515 C CA . VAL B 1 41 ? -0.711 43.281 12.781 1 95.94 41 VAL B CA 1
ATOM 2516 C C . VAL B 1 41 ? -1.793 44.156 13.414 1 95.94 41 VAL B C 1
ATOM 2518 O O . VAL B 1 41 ? -2.982 43.969 13.141 1 95.94 41 VAL B O 1
ATOM 2521 N N . GLY B 1 42 ? -1.37 45.062 14.266 1 95.81 42 GLY B N 1
ATOM 2522 C CA . GLY B 1 42 ? -2.307 46 14.898 1 95.81 42 GLY B CA 1
ATOM 2523 C C . GLY B 1 42 ? -2.998 46.906 13.906 1 95.81 42 GLY B C 1
ATOM 2524 O O . GLY B 1 42 ? -4.215 47.094 13.969 1 95.81 42 GLY B O 1
ATOM 2525 N N . GLN B 1 43 ? -2.242 47.5 12.984 1 96.88 43 GLN B N 1
ATOM 2526 C CA . GLN B 1 43 ? -2.785 48.406 11.961 1 96.88 43 GLN B CA 1
ATOM 2527 C C . GLN B 1 43 ? -3.768 47.656 11.055 1 96.88 43 GLN B C 1
ATOM 2529 O O . GLN B 1 43 ? -4.828 48.188 10.727 1 96.88 43 GLN B O 1
ATOM 2534 N N . MET B 1 44 ? -3.385 46.5 10.664 1 97.06 44 MET B N 1
ATOM 2535 C CA . MET B 1 44 ? -4.273 45.656 9.844 1 97.06 44 MET B CA 1
ATOM 2536 C C . MET B 1 44 ? -5.586 45.406 10.578 1 97.06 44 MET B C 1
ATOM 2538 O O . MET B 1 44 ? -6.66 45.5 9.984 1 97.06 44 MET B O 1
ATOM 2542 N N . ALA B 1 45 ? -5.488 45 11.82 1 97.31 45 ALA B N 1
ATOM 2543 C CA . ALA B 1 45 ? -6.664 44.719 12.648 1 97.31 45 ALA B CA 1
ATOM 2544 C C . ALA B 1 45 ? -7.582 45.938 12.711 1 97.31 45 ALA B C 1
ATOM 2546 O O . ALA B 1 45 ? -8.805 45.812 12.594 1 97.31 45 ALA B O 1
ATOM 2547 N N . ASP B 1 46 ? -6.988 47.094 12.859 1 96.62 46 ASP B N 1
ATOM 2548 C CA . ASP B 1 46 ? -7.746 48.312 12.961 1 96.62 46 ASP B CA 1
ATOM 2549 C C . ASP B 1 46 ? -8.469 48.625 11.648 1 96.62 46 ASP B C 1
ATOM 2551 O O . ASP B 1 46 ? -9.656 48.969 11.641 1 96.62 46 ASP B O 1
ATOM 2555 N N . ILE B 1 47 ? -7.75 48.5 10.57 1 96 47 ILE B N 1
ATOM 2556 C CA . ILE B 1 47 ? -8.273 48.844 9.25 1 96 47 ILE B CA 1
ATOM 2557 C C . ILE B 1 47 ? -9.398 47.875 8.883 1 96 47 ILE B C 1
ATOM 2559 O O . ILE B 1 47 ? -10.422 48.312 8.32 1 96 47 ILE B O 1
ATOM 2563 N N . ALA B 1 48 ? -9.195 46.656 9.164 1 95.62 48 ALA B N 1
ATOM 2564 C CA . ALA B 1 48 ? -10.172 45.625 8.812 1 95.62 48 ALA B CA 1
ATOM 2565 C C . ALA B 1 48 ? -11.273 45.531 9.875 1 95.62 48 ALA B C 1
ATOM 2567 O O . ALA B 1 48 ? -12.258 44.812 9.695 1 95.62 48 ALA B O 1
ATOM 2568 N N . HIS B 1 49 ? -11.133 46.219 10.992 1 96.38 49 HIS B N 1
ATOM 2569 C CA . HIS B 1 49 ? -12.078 46.25 12.102 1 96.38 49 HIS B CA 1
ATOM 2570 C C . HIS B 1 49 ? -12.266 44.844 12.695 1 96.38 49 HIS B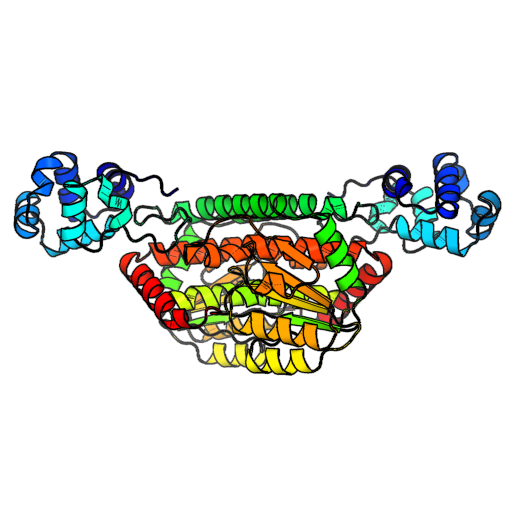 C 1
ATOM 2572 O O . HIS B 1 49 ? -13.398 44.375 12.852 1 96.38 49 HIS B O 1
ATOM 2578 N N . VAL B 1 50 ? -11.164 44.188 12.906 1 97 50 VAL B N 1
ATOM 2579 C CA . VAL B 1 50 ? -11.164 42.844 13.523 1 97 50 VAL B CA 1
ATOM 2580 C C . VAL B 1 50 ? -10.109 42.781 14.625 1 97 50 VAL B C 1
ATOM 2582 O O . VAL B 1 50 ? -9.414 43.781 14.875 1 97 50 VAL B O 1
ATOM 2585 N N . SER B 1 51 ? -10.078 41.688 15.383 1 95.69 51 SER B N 1
ATOM 2586 C CA . SER B 1 51 ? -9.078 41.5 16.438 1 95.69 51 SER B CA 1
ATOM 2587 C C . SER B 1 51 ? -7.734 41.062 15.844 1 95.69 51 SER B C 1
ATOM 2589 O O . SER B 1 51 ? -7.668 40.562 14.719 1 95.69 51 SER B O 1
ATOM 2591 N N . GLN B 1 52 ? -6.648 41.406 16.578 1 95.38 52 GLN B N 1
ATOM 2592 C CA . GLN B 1 52 ? -5.32 40.969 16.141 1 95.38 52 GLN B CA 1
ATOM 2593 C C . GLN B 1 52 ? -5.238 39.469 15.984 1 95.38 52 GLN B C 1
ATOM 2595 O O . GLN B 1 52 ? -4.672 38.969 15.008 1 95.38 52 GLN B O 1
ATOM 2600 N N . PRO B 1 53 ? -5.859 38.656 16.891 1 94.12 53 PRO B N 1
ATOM 2601 C CA . PRO B 1 53 ? -5.859 37.219 16.719 1 94.12 53 PRO B CA 1
ATOM 2602 C C . PRO B 1 53 ? -6.531 36.781 15.414 1 94.12 53 PRO B C 1
ATOM 2604 O O . PRO B 1 53 ? -6.098 35.812 14.789 1 94.12 53 PRO B O 1
ATOM 2607 N N . THR B 1 54 ? -7.496 37.5 15.008 1 94.62 54 THR B N 1
ATOM 2608 C CA . THR B 1 54 ? -8.188 37.188 13.758 1 94.62 54 THR B CA 1
ATOM 2609 C C . THR B 1 54 ? -7.238 37.344 12.57 1 94.62 54 THR B C 1
ATOM 2611 O O . THR B 1 54 ? -7.254 36.531 11.648 1 94.62 54 THR B O 1
ATOM 2614 N N . VAL B 1 55 ? -6.395 38.406 12.578 1 95.31 55 VAL B N 1
ATOM 2615 C CA . VAL B 1 55 ? -5.426 38.625 11.516 1 95.31 55 VAL B CA 1
ATOM 2616 C C . VAL B 1 55 ? -4.402 37.5 11.484 1 95.31 55 VAL B C 1
ATOM 2618 O O . VAL B 1 55 ? -4.051 37 10.414 1 95.31 55 VAL B O 1
ATOM 2621 N N . ILE B 1 56 ? -4.027 37.094 12.586 1 91.69 56 ILE B N 1
ATOM 2622 C CA . ILE B 1 56 ? -3.033 36.031 12.695 1 91.69 56 ILE B CA 1
ATOM 2623 C C . ILE B 1 56 ? -3.629 34.719 12.219 1 91.69 56 ILE B C 1
ATOM 2625 O O . ILE B 1 56 ? -2.984 33.969 11.477 1 91.69 56 ILE B O 1
ATOM 2629 N N . ARG B 1 57 ? -4.84 34.438 12.602 1 87 57 ARG B N 1
ATOM 2630 C CA . ARG B 1 57 ? -5.512 33.219 12.164 1 87 57 ARG B CA 1
ATOM 2631 C C . ARG B 1 57 ? -5.695 33.188 10.648 1 87 57 ARG B C 1
ATOM 2633 O O . ARG B 1 57 ? -5.555 32.156 10.008 1 87 57 ARG B O 1
ATOM 2640 N N . PHE B 1 58 ? -6.047 34.406 10.133 1 90.06 58 PHE B N 1
ATOM 2641 C CA . PHE B 1 58 ? -6.176 34.531 8.688 1 90.06 58 PHE B CA 1
ATOM 2642 C C . PHE B 1 58 ? -4.863 34.156 7.996 1 90.06 58 PHE B C 1
ATOM 2644 O O . PHE B 1 58 ? -4.855 33.406 7.027 1 90.06 58 PHE B O 1
ATOM 2651 N N . ALA B 1 59 ? -3.764 34.688 8.477 1 88 59 ALA B N 1
ATOM 2652 C CA . ALA B 1 59 ? -2.453 34.406 7.898 1 88 59 ALA B CA 1
ATOM 2653 C C . ALA B 1 59 ? -2.154 32.906 7.934 1 88 59 ALA B C 1
ATOM 2655 O O . ALA B 1 59 ? -1.638 32.344 6.965 1 88 59 ALA B O 1
ATOM 2656 N N . ARG B 1 60 ? -2.537 32.281 8.938 1 80.25 60 ARG B N 1
ATOM 2657 C CA . ARG B 1 60 ? -2.291 30.844 9.094 1 80.25 60 ARG B CA 1
ATOM 2658 C C . ARG B 1 60 ? -3.145 30.047 8.117 1 80.25 60 ARG B C 1
ATOM 2660 O O . ARG B 1 60 ? -2.695 29.016 7.59 1 80.25 60 ARG B O 1
ATOM 2667 N N . LYS B 1 61 ? -4.27 30.5 7.906 1 79.75 61 LYS B N 1
ATOM 2668 C CA . LYS B 1 61 ? -5.152 29.828 6.949 1 79.75 61 LYS B CA 1
ATOM 2669 C C . LYS B 1 61 ? -4.566 29.875 5.539 1 79.75 61 LYS B C 1
ATOM 2671 O O . LYS B 1 61 ? -4.867 29.016 4.711 1 79.75 61 LYS B O 1
ATOM 2676 N N . LEU B 1 62 ? -3.795 30.922 5.32 1 82.12 62 LEU B N 1
ATOM 2677 C CA . LEU B 1 62 ? -3.135 31.031 4.023 1 82.12 62 LEU B CA 1
ATOM 2678 C C . LEU B 1 62 ? -1.866 30.188 3.979 1 82.12 62 LEU B C 1
ATOM 2680 O O . LEU B 1 62 ? -1.19 30.141 2.949 1 82.12 62 LEU B O 1
ATOM 2684 N N . GLY B 1 63 ? -1.56 29.547 5.102 1 77.12 63 GLY B N 1
ATOM 2685 C CA . GLY B 1 63 ? -0.411 28.656 5.129 1 77.12 63 GLY B CA 1
ATOM 2686 C C . GLY B 1 63 ? 0.825 29.297 5.73 1 77.12 63 GLY B C 1
ATOM 2687 O O . GLY B 1 63 ? 1.926 28.75 5.625 1 77.12 63 GLY B O 1
ATOM 2688 N N . PHE B 1 64 ? 0.607 30.484 6.285 1 79.44 64 PHE B N 1
ATOM 2689 C CA . PHE B 1 64 ? 1.753 31.156 6.887 1 79.44 64 PHE B CA 1
ATOM 2690 C C . PHE B 1 64 ? 1.828 30.875 8.383 1 79.44 64 PHE B C 1
ATOM 2692 O O . PHE B 1 64 ? 0.818 30.547 9.008 1 79.44 64 PHE B O 1
ATOM 2699 N N . GLY B 1 65 ? 3.006 30.875 8.898 1 77.19 65 GLY B N 1
ATOM 2700 C CA . GLY B 1 65 ? 3.18 30.734 10.336 1 77.19 65 GLY B CA 1
ATOM 2701 C C . GLY B 1 65 ? 2.576 31.859 11.133 1 77.19 65 GLY B C 1
ATOM 2702 O O . GLY B 1 65 ? 2.318 31.719 12.328 1 77.19 65 GLY B O 1
ATOM 2703 N N . GLY B 1 66 ? 2.322 33 10.516 1 84.69 66 GLY B N 1
ATOM 2704 C CA . GLY B 1 66 ? 1.764 34.188 11.125 1 84.69 66 GLY B CA 1
ATOM 2705 C C . GLY B 1 66 ? 1.704 35.375 10.18 1 84.69 66 GLY B C 1
ATOM 2706 O O . GLY B 1 66 ? 1.953 35.219 8.984 1 84.69 66 GLY B O 1
ATOM 2707 N N . TYR B 1 67 ? 1.318 36.438 10.852 1 90.94 67 TYR B N 1
ATOM 2708 C CA . TYR B 1 67 ? 1.106 37.625 10.047 1 90.94 67 TYR B CA 1
ATOM 2709 C C . TYR B 1 67 ? 2.428 38.188 9.516 1 90.94 67 TYR B C 1
ATOM 2711 O O . TYR B 1 67 ? 2.486 38.719 8.406 1 90.94 67 TYR B O 1
ATOM 2719 N N . ARG B 1 68 ? 3.494 37.969 10.25 1 88.62 68 ARG B N 1
ATOM 2720 C CA . ARG B 1 68 ? 4.801 38.438 9.805 1 88.62 68 ARG B CA 1
ATOM 2721 C C . ARG B 1 68 ? 5.211 37.781 8.492 1 88.62 68 ARG B C 1
ATOM 2723 O O . ARG B 1 68 ? 5.727 38.438 7.594 1 88.62 68 ARG B O 1
ATOM 2730 N N . GLU B 1 69 ? 5.027 36.5 8.398 1 86.75 69 GLU B N 1
ATOM 2731 C CA . GLU B 1 69 ? 5.363 35.781 7.184 1 86.75 69 GLU B CA 1
ATOM 2732 C C . GLU B 1 69 ? 4.465 36.188 6.023 1 86.75 69 GLU B C 1
ATOM 2734 O O . GLU B 1 69 ? 4.93 36.312 4.887 1 86.75 69 GLU B O 1
ATOM 2739 N N . LEU B 1 70 ? 3.205 36.375 6.355 1 89.5 70 LEU B N 1
ATOM 2740 C CA . LEU B 1 70 ? 2.287 36.844 5.332 1 89.5 70 LEU B CA 1
ATOM 2741 C C . LEU B 1 70 ? 2.74 38.219 4.797 1 89.5 70 LEU B C 1
ATOM 2743 O O . LEU B 1 70 ? 2.818 38.406 3.582 1 89.5 70 LEU B O 1
ATOM 2747 N N . ARG B 1 71 ? 3.102 39.094 5.691 1 89.75 71 ARG B N 1
ATOM 2748 C CA . ARG B 1 71 ? 3.561 40.438 5.316 1 89.75 71 ARG B CA 1
ATOM 2749 C C . ARG B 1 71 ? 4.832 40.344 4.48 1 89.75 71 ARG B C 1
ATOM 2751 O O . ARG B 1 71 ? 4.973 41.062 3.49 1 89.75 71 ARG B O 1
ATOM 2758 N N . TYR B 1 72 ? 5.66 39.5 4.898 1 88 72 TYR B N 1
ATOM 2759 C CA . TYR B 1 72 ? 6.918 39.312 4.18 1 88 72 TYR B CA 1
ATOM 2760 C C . TYR B 1 72 ? 6.664 38.875 2.738 1 88 72 TYR B C 1
ATOM 2762 O O . TYR B 1 72 ? 7.289 39.406 1.81 1 88 72 TYR B O 1
ATOM 2770 N N . VAL B 1 73 ? 5.781 37.969 2.572 1 86.44 73 VAL B N 1
ATOM 2771 C CA . VAL B 1 73 ? 5.496 37.438 1.239 1 86.44 73 VAL B CA 1
ATOM 2772 C C . VAL B 1 73 ? 4.734 38.469 0.428 1 86.44 73 VAL B C 1
ATOM 2774 O O . VAL B 1 73 ? 4.891 38.562 -0.792 1 86.44 73 VAL B O 1
ATOM 2777 N N . LEU B 1 74 ? 3.9 39.312 1.069 1 88.56 74 LEU B N 1
ATOM 2778 C CA . LEU B 1 74 ? 3.242 40.406 0.376 1 88.56 74 LEU B CA 1
ATOM 2779 C C . LEU B 1 74 ? 4.27 41.375 -0.187 1 88.56 74 LEU B C 1
ATOM 2781 O O . LEU B 1 74 ? 4.09 41.906 -1.284 1 88.56 74 LEU B O 1
ATOM 2785 N N . ARG B 1 75 ? 5.375 41.531 0.549 1 86.25 75 ARG B N 1
ATOM 2786 C CA . ARG B 1 75 ? 6.445 42.438 0.13 1 86.25 75 ARG B CA 1
ATOM 2787 C C . ARG B 1 75 ? 7.355 41.75 -0.892 1 86.25 75 ARG B C 1
ATOM 2789 O O . ARG B 1 75 ? 7.891 42.438 -1.786 1 86.25 75 ARG B O 1
ATOM 2796 N N . HIS B 1 76 ? 7.504 40.469 -0.669 1 84.88 76 HIS B N 1
ATOM 2797 C CA . HIS B 1 76 ? 8.398 39.688 -1.514 1 84.88 76 HIS B CA 1
ATOM 2798 C C . HIS B 1 76 ? 7.691 38.438 -2.053 1 84.88 76 HIS B C 1
ATOM 2800 O O . HIS B 1 76 ? 7.969 37.344 -1.609 1 84.88 76 HIS B O 1
ATOM 2806 N N . PRO B 1 77 ? 6.863 38.562 -3.102 1 79.06 77 PRO B N 1
ATOM 2807 C CA . PRO B 1 77 ? 6.055 37.438 -3.59 1 79.06 77 PRO B CA 1
ATOM 2808 C C . PRO B 1 77 ? 6.895 36.219 -3.98 1 79.06 77 PRO B C 1
ATOM 2810 O O . PRO B 1 77 ? 6.438 35.094 -3.861 1 79.06 77 PRO B O 1
ATOM 2813 N N . ALA B 1 78 ? 8.109 36.438 -4.297 1 74.44 78 ALA B N 1
ATOM 2814 C CA . ALA B 1 78 ? 8.977 35.344 -4.723 1 74.44 78 ALA B CA 1
ATOM 2815 C C . ALA B 1 78 ? 9.383 34.469 -3.537 1 74.44 78 ALA B C 1
ATOM 2817 O O . ALA B 1 78 ? 9.82 33.344 -3.719 1 74.44 78 ALA B O 1
ATOM 2818 N N . ALA B 1 79 ? 9.258 35.031 -2.32 1 70.5 79 ALA B N 1
ATOM 2819 C CA . ALA B 1 79 ? 9.68 34.312 -1.123 1 70.5 79 ALA B CA 1
ATOM 2820 C C . ALA B 1 79 ? 8.594 33.344 -0.649 1 70.5 79 ALA B C 1
ATOM 2822 O O . ALA B 1 79 ? 8.766 32.656 0.355 1 70.5 79 ALA B O 1
ATOM 2823 N N . GLU B 1 80 ? 7.535 33.312 -1.386 1 71.88 80 GLU B N 1
ATOM 2824 C CA . GLU B 1 80 ? 6.379 32.5 -0.974 1 71.88 80 GLU B CA 1
ATOM 2825 C C . GLU B 1 80 ? 6.773 31.047 -0.718 1 71.88 80 GLU B C 1
ATOM 2827 O O . GLU B 1 80 ? 6.398 30.469 0.303 1 71.88 80 GLU B O 1
ATOM 2832 N N . HIS B 1 81 ? 7.512 30.484 -1.581 1 63.09 81 HIS B N 1
ATOM 2833 C CA . HIS B 1 81 ? 7.887 29.078 -1.471 1 63.09 81 HIS B CA 1
ATOM 2834 C C . HIS B 1 81 ? 8.805 28.844 -0.274 1 63.09 81 HIS B C 1
ATOM 2836 O O . HIS B 1 81 ? 8.82 27.75 0.292 1 63.09 81 HIS B O 1
ATOM 2842 N N . GLN B 1 82 ? 9.477 29.953 0.02 1 61.88 82 GLN B N 1
ATOM 2843 C CA . GLN B 1 82 ? 10.445 29.844 1.109 1 61.88 82 GLN B CA 1
ATOM 2844 C C . GLN B 1 82 ? 9.742 29.875 2.467 1 61.88 82 GLN B C 1
ATOM 2846 O O . GLN B 1 82 ? 10.227 29.281 3.432 1 61.88 82 GLN B O 1
ATOM 2851 N N . VAL B 1 83 ? 8.664 30.562 2.404 1 61.69 83 VAL B N 1
ATOM 2852 C CA . VAL B 1 83 ? 8.062 30.797 3.713 1 61.69 83 VAL B CA 1
ATOM 2853 C C . VAL B 1 83 ? 6.867 29.875 3.912 1 61.69 83 VAL B C 1
ATOM 2855 O O . VAL B 1 83 ? 6.406 29.688 5.039 1 61.69 83 VAL B O 1
ATOM 2858 N N . THR B 1 84 ? 6.387 29.391 2.822 1 61.94 84 THR B N 1
ATOM 2859 C CA . THR B 1 84 ? 5.273 28.469 2.982 1 61.94 84 THR B CA 1
ATOM 2860 C C . THR B 1 84 ? 5.777 27.047 3.242 1 61.94 84 THR B C 1
ATOM 2862 O O . THR B 1 84 ? 6.586 26.516 2.475 1 61.94 84 THR B O 1
ATOM 2865 N N . PHE B 1 85 ? 5.559 26.656 4.422 1 59.12 85 PHE B N 1
ATOM 2866 C CA . PHE B 1 85 ? 5.961 25.297 4.75 1 59.12 85 PHE B CA 1
ATOM 2867 C C . PHE B 1 85 ? 5.266 24.297 3.838 1 59.12 85 PHE B C 1
ATOM 2869 O O . PHE B 1 85 ? 4.051 24.344 3.65 1 59.12 85 PHE B O 1
ATOM 2876 N N . ASP B 1 86 ? 6.098 23.688 3.039 1 63.62 86 ASP B N 1
ATOM 2877 C CA . ASP B 1 86 ? 5.637 22.578 2.201 1 63.62 86 ASP B CA 1
ATOM 2878 C C . ASP B 1 86 ? 6.023 21.234 2.801 1 63.62 86 ASP B C 1
ATOM 2880 O O . ASP B 1 86 ? 7.066 20.672 2.457 1 63.62 86 ASP B O 1
ATOM 2884 N N . PRO B 1 87 ? 5.117 20.891 3.844 1 60.19 87 PRO B N 1
ATOM 2885 C CA . PRO B 1 87 ? 5.5 19.672 4.57 1 60.19 87 PRO B CA 1
ATOM 2886 C C . PRO B 1 87 ? 5.609 18.453 3.664 1 60.19 87 PRO B C 1
ATOM 2888 O O . PRO B 1 87 ? 6.316 17.5 3.994 1 60.19 87 PRO B O 1
ATOM 2891 N N . LEU B 1 88 ? 4.816 18.391 2.613 1 65.31 88 LEU B N 1
ATOM 2892 C CA . LEU B 1 88 ? 4.766 17.172 1.814 1 65.31 88 LEU B CA 1
ATOM 2893 C C . LEU B 1 88 ? 5.617 17.312 0.556 1 65.31 88 LEU B C 1
ATOM 2895 O O . LEU B 1 88 ? 5.582 16.453 -0.322 1 65.31 88 LEU B O 1
ATOM 2899 N N . SER B 1 89 ? 6.598 18.156 0.562 1 58.94 89 SER B N 1
ATOM 2900 C CA . SER B 1 89 ? 7.492 18.406 -0.562 1 58.94 89 SER B CA 1
ATOM 2901 C C . SER B 1 89 ? 7.109 17.562 -1.775 1 58.94 89 SER B C 1
ATOM 2903 O O . SER B 1 89 ? 7.016 16.344 -1.684 1 58.94 89 SER B O 1
ATOM 2905 N N . GLY B 1 90 ? 6.648 18.219 -2.836 1 60.03 90 GLY B N 1
ATOM 2906 C CA . GLY B 1 90 ? 6.395 17.516 -4.09 1 60.03 90 GLY B CA 1
ATOM 2907 C C . GLY B 1 90 ? 4.941 17.141 -4.277 1 60.03 90 GLY B C 1
ATOM 2908 O O . GLY B 1 90 ? 4.508 16.859 -5.395 1 60.03 90 GLY B O 1
ATOM 2909 N N . PHE B 1 91 ? 4.305 16.906 -3.117 1 68.5 91 PHE B N 1
ATOM 2910 C CA . PHE B 1 91 ? 2.887 16.609 -3.283 1 68.5 91 PHE B CA 1
ATOM 2911 C C . PHE B 1 91 ? 2.055 17.875 -3.193 1 68.5 91 PHE B C 1
ATOM 2913 O O . PHE B 1 91 ? 2.357 18.766 -2.393 1 68.5 91 PHE B O 1
ATOM 2920 N N . ASP B 1 92 ? 1.143 17.984 -4.023 1 73 92 ASP B N 1
ATOM 2921 C CA . ASP B 1 92 ? 0.336 19.188 -4.199 1 73 92 ASP B CA 1
ATOM 2922 C C . ASP B 1 92 ? -0.703 19.312 -3.088 1 73 92 ASP B C 1
ATOM 2924 O O . ASP B 1 92 ? -1.877 19 -3.289 1 73 92 ASP B O 1
ATOM 2928 N N . LEU B 1 93 ? -0.247 19.656 -1.889 1 80.31 93 LEU B N 1
ATOM 2929 C CA . LEU B 1 93 ? -1.148 19.969 -0.785 1 80.31 93 LEU B CA 1
ATOM 2930 C C . LEU B 1 93 ? -0.918 21.375 -0.279 1 80.31 93 LEU B C 1
ATOM 2932 O O . LEU B 1 93 ? 0.199 21.734 0.102 1 80.31 93 LEU B O 1
ATOM 2936 N N . ASN B 1 94 ? -1.958 22.109 -0.383 1 76.81 94 ASN B N 1
ATOM 2937 C CA . ASN B 1 94 ? -1.89 23.5 0.05 1 76.81 94 ASN B CA 1
ATOM 2938 C C . ASN B 1 94 ? -2.84 23.766 1.211 1 76.81 94 ASN B C 1
ATOM 2940 O O . ASN B 1 94 ? -3.906 23.156 1.304 1 76.81 94 ASN B O 1
ATOM 2944 N N . PRO B 1 95 ? -2.41 24.672 2.066 1 74.88 95 PRO B N 1
ATOM 2945 C CA . PRO B 1 95 ? -3.279 25.016 3.193 1 74.88 95 PRO B CA 1
ATOM 2946 C C . PRO B 1 95 ? -4.656 25.516 2.748 1 74.88 95 PRO B C 1
ATOM 2948 O O . PRO B 1 95 ? -5.617 25.438 3.516 1 74.88 95 PRO B O 1
ATOM 2951 N N . TRP B 1 96 ? -4.742 26.016 1.524 1 73.06 96 TRP B N 1
ATOM 2952 C CA . TRP B 1 96 ? -6.004 26.594 1.066 1 73.06 96 TRP B CA 1
ATOM 2953 C C . TRP B 1 96 ? -6.812 25.562 0.274 1 73.06 96 TRP B C 1
ATOM 2955 O O . TRP B 1 96 ? -7.883 25.891 -0.254 1 73.06 96 TRP B O 1
ATOM 2965 N N . ASP B 1 97 ? -6.297 24.391 0.227 1 80.94 97 ASP B N 1
ATOM 2966 C CA . ASP B 1 97 ? -7.074 23.359 -0.437 1 80.94 97 ASP B CA 1
ATOM 2967 C C . ASP B 1 97 ? -8.375 23.078 0.316 1 80.94 97 ASP B C 1
ATOM 2969 O O . ASP B 1 97 ? -8.453 23.281 1.528 1 80.94 97 ASP B O 1
ATOM 2973 N N . ASN B 1 98 ? -9.352 22.672 -0.521 1 82.94 98 ASN B N 1
ATOM 2974 C CA . ASN B 1 98 ? -10.594 22.172 0.054 1 82.94 98 ASN B CA 1
ATOM 2975 C C . ASN B 1 98 ? -10.508 20.672 0.358 1 82.94 98 ASN B C 1
ATOM 2977 O O . ASN B 1 98 ? -10.078 19.891 -0.488 1 82.94 98 ASN B O 1
ATOM 2981 N N . VAL B 1 99 ? -10.898 20.375 1.604 1 87.44 99 VAL B N 1
ATOM 2982 C CA . VAL B 1 99 ? -10.805 18.984 2.061 1 87.44 99 VAL B CA 1
ATOM 2983 C C . VAL B 1 99 ? -11.539 18.062 1.087 1 87.44 99 VAL B C 1
ATOM 2985 O O . VAL B 1 99 ? -11.117 16.938 0.85 1 87.44 99 VAL B O 1
ATOM 2988 N N . GLU B 1 100 ? -12.562 18.547 0.46 1 90 100 GLU B N 1
ATOM 2989 C CA . GLU B 1 100 ? -13.398 17.75 -0.424 1 90 100 GLU B CA 1
ATOM 2990 C C . GLU B 1 100 ? -12.688 17.453 -1.745 1 90 100 GLU B C 1
ATOM 2992 O O . GLU B 1 100 ? -13.102 16.578 -2.496 1 90 100 GLU B O 1
ATOM 2997 N N . GLU B 1 101 ? -11.625 18.172 -2 1 90.44 101 GLU B N 1
ATOM 2998 C CA . GLU B 1 101 ? -10.898 17.984 -3.256 1 90.44 101 GLU B CA 1
ATOM 2999 C C . GLU B 1 101 ? -9.719 17.031 -3.08 1 90.44 101 GLU B C 1
ATOM 3001 O O . GLU B 1 101 ? -9.125 16.578 -4.062 1 90.44 101 GLU B O 1
ATOM 3006 N N . ILE B 1 102 ? -9.461 16.688 -1.906 1 93.06 102 ILE B N 1
ATOM 3007 C CA . ILE B 1 102 ? -8.25 15.953 -1.578 1 93.06 102 ILE B CA 1
ATOM 3008 C C . ILE B 1 102 ? -8.312 14.555 -2.195 1 93.06 102 ILE B C 1
ATOM 3010 O O . ILE B 1 102 ? -7.324 14.086 -2.77 1 93.06 102 ILE B O 1
ATOM 3014 N N . PRO B 1 103 ? -9.5 13.859 -2.154 1 95.44 103 PRO B N 1
ATOM 3015 C CA . PRO B 1 103 ? -9.539 12.508 -2.727 1 95.44 103 PRO B CA 1
ATOM 3016 C C . PRO B 1 103 ? -9.148 12.484 -4.203 1 95.44 103 PRO B C 1
ATOM 3018 O O . PRO B 1 103 ? -8.32 11.664 -4.609 1 95.44 103 PRO B O 1
ATOM 3021 N N . ALA B 1 104 ? -9.633 13.391 -4.953 1 93.75 104 ALA B N 1
ATOM 3022 C CA . ALA B 1 104 ? -9.305 13.445 -6.375 1 93.75 104 ALA B CA 1
ATOM 3023 C C . ALA B 1 104 ? -7.836 13.789 -6.582 1 93.75 104 ALA B C 1
ATOM 3025 O O . ALA B 1 104 ? -7.168 13.188 -7.43 1 93.75 104 ALA B O 1
ATOM 3026 N N . LYS B 1 105 ? -7.34 14.688 -5.836 1 90.12 105 LYS B N 1
ATOM 3027 C CA . LYS B 1 105 ? -5.934 15.086 -5.914 1 90.12 105 LYS B CA 1
ATOM 3028 C C . LYS B 1 105 ? -5.016 13.914 -5.562 1 90.12 105 LYS B C 1
ATOM 3030 O O . LYS B 1 105 ? -4.027 13.672 -6.258 1 90.12 105 LYS B O 1
ATOM 3035 N N . ALA B 1 106 ? -5.355 13.273 -4.492 1 92.81 106 ALA B N 1
ATOM 3036 C CA . ALA B 1 106 ? -4.559 12.141 -4.043 1 92.81 106 ALA B CA 1
ATOM 3037 C C . ALA B 1 106 ? -4.59 11.008 -5.07 1 92.81 106 ALA B C 1
ATOM 3039 O O . ALA B 1 106 ? -3.566 10.367 -5.328 1 92.81 106 ALA B O 1
ATOM 3040 N N . ALA B 1 107 ? -5.75 10.727 -5.625 1 94.19 107 ALA B N 1
ATOM 3041 C CA . ALA B 1 107 ? -5.883 9.68 -6.637 1 94.19 107 ALA B CA 1
ATOM 3042 C C . ALA B 1 107 ? -5.023 9.984 -7.859 1 94.19 107 ALA B C 1
ATOM 3044 O O . ALA B 1 107 ? -4.32 9.102 -8.367 1 94.19 107 ALA B O 1
ATOM 3045 N N . GLU B 1 108 ? -5.086 11.164 -8.281 1 92.5 108 GLU B N 1
ATOM 3046 C CA . GLU B 1 108 ? -4.297 11.555 -9.445 1 92.5 108 GLU B CA 1
ATOM 3047 C C . GLU B 1 108 ? -2.803 11.477 -9.156 1 92.5 108 GLU B C 1
ATOM 3049 O O . GLU B 1 108 ? -2.023 11.031 -10 1 92.5 108 GLU B O 1
ATOM 3054 N N . GLY B 1 109 ? -2.428 11.977 -8.008 1 90.12 109 GLY B N 1
ATOM 3055 C CA . GLY B 1 109 ? -1.039 11.836 -7.598 1 90.12 109 GLY B CA 1
ATOM 3056 C C . GLY B 1 109 ? -0.575 10.391 -7.547 1 90.12 109 GLY B C 1
ATOM 3057 O O . GLY B 1 109 ? 0.528 10.07 -7.992 1 90.12 109 GLY B O 1
ATOM 3058 N N . ALA B 1 110 ? -1.406 9.547 -7.031 1 92.88 110 ALA B N 1
ATOM 3059 C CA . ALA B 1 110 ? -1.094 8.117 -6.93 1 92.88 110 ALA B CA 1
ATOM 3060 C C . ALA B 1 110 ? -0.906 7.504 -8.312 1 92.88 110 ALA B C 1
ATOM 3062 O O . ALA B 1 110 ? 0.053 6.762 -8.547 1 92.88 110 ALA B O 1
ATOM 3063 N N . LYS B 1 111 ? -1.832 7.809 -9.203 1 94.19 111 LYS B N 1
ATOM 3064 C CA . LYS B 1 111 ? -1.739 7.281 -10.562 1 94.19 111 LYS B CA 1
ATOM 3065 C C . LYS B 1 111 ? -0.458 7.75 -11.25 1 94.19 111 LYS B C 1
ATOM 3067 O O . LYS B 1 111 ? 0.193 6.977 -11.953 1 94.19 111 LYS B O 1
ATOM 3072 N N . THR B 1 112 ? -0.097 8.977 -11.016 1 91 112 THR B N 1
ATOM 3073 C CA . THR B 1 112 ? 1.13 9.523 -11.578 1 91 112 THR B CA 1
ATOM 3074 C C . THR B 1 112 ? 2.352 8.781 -11.055 1 91 112 THR B C 1
ATOM 3076 O O . THR B 1 112 ? 3.238 8.406 -11.828 1 91 112 THR B O 1
ATOM 3079 N N . LEU B 1 113 ? 2.379 8.547 -9.789 1 90.56 113 LEU B N 1
ATOM 3080 C CA . LEU B 1 113 ? 3.5 7.844 -9.172 1 90.56 113 LEU B CA 1
ATOM 3081 C C . LEU B 1 113 ? 3.623 6.426 -9.719 1 90.56 113 LEU B C 1
ATOM 3083 O O . LEU B 1 113 ? 4.73 5.945 -9.961 1 90.56 113 LEU B O 1
ATOM 3087 N N . ILE B 1 114 ? 2.52 5.789 -9.898 1 94.56 114 ILE B N 1
ATOM 3088 C CA . ILE B 1 114 ? 2.521 4.441 -10.453 1 94.56 114 ILE B CA 1
ATOM 3089 C C . ILE B 1 114 ? 3.076 4.469 -11.875 1 94.56 114 ILE B C 1
ATOM 3091 O O . ILE B 1 114 ? 3.867 3.602 -12.258 1 94.56 114 ILE B O 1
ATOM 3095 N N . GLY B 1 115 ? 2.639 5.426 -12.625 1 93.62 115 GLY B N 1
ATOM 3096 C CA . GLY B 1 115 ? 3.176 5.582 -13.969 1 93.62 115 GLY B CA 1
ATOM 3097 C C . GLY B 1 115 ? 4.676 5.809 -13.992 1 93.62 115 GLY B C 1
ATOM 3098 O O . GLY B 1 115 ? 5.391 5.188 -14.781 1 93.62 115 GLY B O 1
ATOM 3099 N N . GLU B 1 116 ? 5.133 6.652 -13.133 1 90.12 116 GLU B N 1
ATOM 3100 C CA . GLU B 1 116 ? 6.562 6.934 -13.031 1 90.12 116 GLU B CA 1
ATOM 3101 C C . GLU B 1 116 ? 7.344 5.68 -12.641 1 90.12 116 GLU B C 1
ATOM 3103 O O . GLU B 1 116 ? 8.422 5.422 -13.18 1 90.12 116 GLU B O 1
ATOM 3108 N N . MET B 1 117 ? 6.828 4.992 -11.695 1 93.06 117 MET B N 1
ATOM 3109 C CA . MET B 1 117 ? 7.453 3.742 -11.266 1 93.06 117 MET B CA 1
ATOM 3110 C C . MET B 1 117 ? 7.555 2.762 -12.43 1 93.06 117 MET B C 1
ATOM 3112 O O . MET B 1 117 ? 8.609 2.16 -12.648 1 93.06 117 MET B O 1
ATOM 3116 N N . CYS B 1 118 ? 6.504 2.602 -13.195 1 94.31 118 CYS B N 1
ATOM 3117 C CA . CYS B 1 118 ? 6.484 1.685 -14.328 1 94.31 118 CYS B CA 1
ATOM 3118 C C . CYS B 1 118 ? 7.52 2.088 -15.367 1 94.31 118 CYS B C 1
ATOM 3120 O O . CYS B 1 118 ? 8.195 1.231 -15.945 1 94.31 118 CYS B O 1
ATOM 3122 N N . ASP B 1 119 ? 7.672 3.375 -15.578 1 92.88 119 ASP B N 1
ATOM 3123 C CA . ASP B 1 119 ? 8.633 3.896 -16.547 1 92.88 119 ASP B CA 1
ATOM 3124 C C . ASP B 1 119 ? 10.07 3.656 -16.078 1 92.88 119 ASP B C 1
ATOM 3126 O O . ASP B 1 119 ? 10.961 3.455 -16.906 1 92.88 119 ASP B O 1
ATOM 3130 N N . ALA B 1 120 ? 10.242 3.678 -14.836 1 92.31 120 ALA B N 1
ATOM 3131 C CA . ALA B 1 120 ? 11.586 3.576 -14.273 1 92.31 120 ALA B CA 1
ATOM 3132 C C . ALA B 1 120 ? 12.031 2.121 -14.172 1 92.31 120 ALA B C 1
ATOM 3134 O O . ALA B 1 120 ? 13.227 1.837 -14.023 1 92.31 120 ALA B O 1
ATOM 3135 N N . LEU B 1 121 ? 11.133 1.179 -14.242 1 96.31 121 LEU B N 1
ATOM 3136 C CA . LEU B 1 121 ? 11.406 -0.229 -13.969 1 96.31 121 LEU B CA 1
ATOM 3137 C C . LEU B 1 121 ? 12.188 -0.859 -15.125 1 96.31 121 LEU B C 1
ATOM 3139 O O . LEU B 1 121 ? 11.773 -0.768 -16.281 1 96.31 121 LEU B O 1
ATOM 3143 N N . ASP B 1 122 ? 13.336 -1.451 -14.836 1 96.25 122 ASP B N 1
ATOM 3144 C CA . ASP B 1 122 ? 14.102 -2.238 -15.789 1 96.25 122 ASP B CA 1
ATOM 3145 C C . ASP B 1 122 ? 13.516 -3.639 -15.945 1 96.25 122 ASP B C 1
ATOM 3147 O O . ASP B 1 122 ? 13.617 -4.465 -15.039 1 96.25 122 ASP B O 1
ATOM 3151 N N . VAL B 1 123 ? 13.094 -3.951 -17.109 1 95.75 123 VAL B N 1
ATOM 3152 C CA . VAL B 1 123 ? 12.383 -5.199 -17.375 1 95.75 123 VAL B CA 1
ATOM 3153 C C . VAL B 1 123 ? 13.328 -6.383 -17.172 1 95.75 123 VAL B C 1
ATOM 3155 O O . VAL B 1 123 ? 12.914 -7.449 -16.719 1 95.75 123 VAL B O 1
ATOM 3158 N N . LYS B 1 124 ? 14.578 -6.242 -17.531 1 97.06 124 LYS B N 1
ATOM 3159 C CA . LYS B 1 124 ? 15.547 -7.312 -17.328 1 97.06 124 LYS B CA 1
ATOM 3160 C C . LYS B 1 124 ? 15.758 -7.578 -15.836 1 97.06 124 LYS B C 1
ATOM 3162 O O . LYS B 1 124 ? 15.812 -8.734 -15.406 1 97.06 124 LYS B O 1
ATOM 3167 N N . ALA B 1 125 ? 15.891 -6.488 -15.109 1 98.06 125 ALA B N 1
ATOM 3168 C CA . ALA B 1 125 ? 16.016 -6.617 -13.656 1 98.06 125 ALA B CA 1
ATOM 3169 C C . ALA B 1 125 ? 14.758 -7.254 -13.062 1 98.06 125 ALA B C 1
ATOM 3171 O O . ALA B 1 125 ? 14.852 -8.109 -12.18 1 98.06 125 ALA B O 1
ATOM 3172 N N . TYR B 1 126 ? 13.648 -6.863 -13.578 1 98.19 126 TYR B N 1
ATOM 3173 C CA . TYR B 1 126 ? 12.375 -7.418 -13.148 1 98.19 126 TYR B CA 1
ATOM 3174 C C . TYR B 1 126 ? 12.328 -8.922 -13.383 1 98.19 126 TYR B C 1
ATOM 3176 O O . TYR B 1 126 ? 11.977 -9.688 -12.484 1 98.19 126 TYR B O 1
ATOM 3184 N N . ARG B 1 127 ? 12.672 -9.352 -14.539 1 96.88 127 ARG B N 1
ATOM 3185 C CA . ARG B 1 127 ? 12.688 -10.773 -14.875 1 96.88 127 ARG B CA 1
ATOM 3186 C C . ARG B 1 127 ? 13.633 -11.539 -13.961 1 96.88 127 ARG B C 1
ATOM 3188 O O . ARG B 1 127 ? 13.305 -12.641 -13.5 1 96.88 127 ARG B O 1
ATOM 3195 N N . LYS B 1 128 ? 14.742 -10.984 -13.727 1 98.19 128 LYS B N 1
ATOM 3196 C CA . LYS B 1 128 ? 15.719 -11.617 -12.844 1 98.19 128 LYS B CA 1
ATOM 3197 C C . LYS B 1 128 ? 15.18 -11.742 -11.422 1 98.19 128 LYS B C 1
ATOM 3199 O O . LYS B 1 128 ? 15.375 -12.766 -10.758 1 98.19 128 LYS B O 1
ATOM 3204 N N . ALA B 1 129 ? 14.531 -10.719 -10.945 1 98.69 129 ALA B N 1
ATOM 3205 C CA . ALA B 1 129 ? 13.93 -10.742 -9.609 1 98.69 129 ALA B CA 1
ATOM 3206 C C . ALA B 1 129 ? 12.891 -11.852 -9.508 1 98.69 129 ALA B C 1
ATOM 3208 O O . ALA B 1 129 ? 12.852 -12.578 -8.516 1 98.69 129 ALA B O 1
ATOM 3209 N N . ILE B 1 130 ? 12.07 -11.984 -10.523 1 98.25 130 ILE B N 1
ATOM 3210 C CA . ILE B 1 130 ? 11.031 -13.016 -10.539 1 98.25 130 ILE B CA 1
ATOM 3211 C C . ILE B 1 130 ? 11.68 -14.398 -10.422 1 98.25 130 ILE B C 1
ATOM 3213 O O . ILE B 1 130 ? 11.234 -15.234 -9.625 1 98.25 130 ILE B O 1
ATOM 3217 N N . ALA B 1 131 ? 12.672 -14.625 -11.172 1 97.06 131 ALA B N 1
ATOM 3218 C CA . ALA B 1 131 ? 13.359 -15.914 -11.156 1 97.06 131 ALA B CA 1
ATOM 3219 C C . ALA B 1 131 ? 13.945 -16.203 -9.781 1 97.06 131 ALA B C 1
ATOM 3221 O O . ALA B 1 131 ? 13.797 -17.312 -9.258 1 97.06 131 ALA B O 1
ATOM 3222 N N . LEU B 1 132 ? 14.578 -15.242 -9.18 1 98.38 132 LEU B N 1
ATOM 3223 C CA . LEU B 1 132 ? 15.188 -15.398 -7.859 1 98.38 132 LEU B CA 1
ATOM 3224 C C . LEU B 1 132 ? 14.125 -15.727 -6.812 1 98.38 132 LEU B C 1
ATOM 3226 O O . LEU B 1 132 ? 14.312 -16.641 -6 1 98.38 132 LEU B O 1
ATOM 3230 N N . ILE B 1 133 ? 13.039 -15.039 -6.836 1 98.62 133 ILE B N 1
ATOM 3231 C CA . ILE B 1 133 ? 11.992 -15.195 -5.832 1 98.62 133 ILE B CA 1
ATOM 3232 C C . ILE B 1 133 ? 11.32 -16.562 -6.004 1 98.62 133 ILE B C 1
ATOM 3234 O O . ILE B 1 133 ? 11.125 -17.297 -5.031 1 98.62 133 ILE B O 1
ATOM 3238 N N . ALA B 1 134 ? 11.031 -16.906 -7.227 1 96.75 134 ALA B N 1
ATOM 3239 C CA . ALA B 1 134 ? 10.281 -18.125 -7.516 1 96.75 134 ALA B CA 1
ATOM 3240 C C . ALA B 1 134 ? 11.086 -19.359 -7.113 1 96.75 134 ALA B C 1
ATOM 3242 O O . ALA B 1 134 ? 10.508 -20.375 -6.715 1 96.75 134 ALA B O 1
ATOM 3243 N N . GLU B 1 135 ? 12.344 -19.25 -7.168 1 95.56 135 GLU B N 1
ATOM 3244 C CA . GLU B 1 135 ? 13.195 -20.406 -6.945 1 95.56 135 GLU B CA 1
ATOM 3245 C C . GLU B 1 135 ? 13.82 -20.375 -5.555 1 95.56 135 GLU B C 1
ATOM 3247 O O . GLU B 1 135 ? 14.562 -21.281 -5.184 1 95.56 135 GLU B O 1
ATOM 3252 N N . ALA B 1 136 ? 13.477 -19.438 -4.773 1 97.19 136 ALA B N 1
ATOM 3253 C CA . ALA B 1 136 ? 14.117 -19.25 -3.475 1 97.19 136 ALA B CA 1
ATOM 3254 C C . ALA B 1 136 ? 13.727 -20.359 -2.506 1 97.19 136 ALA B C 1
ATOM 3256 O O . ALA B 1 136 ? 12.562 -20.75 -2.438 1 97.19 136 ALA B O 1
ATOM 3257 N N . GLY B 1 137 ? 14.734 -20.875 -1.762 1 96.12 137 GLY B N 1
ATOM 3258 C CA . GLY B 1 137 ? 14.438 -21.766 -0.657 1 96.12 137 GLY B CA 1
ATOM 3259 C C . GLY B 1 137 ? 13.852 -21.062 0.55 1 96.12 137 GLY B C 1
ATOM 3260 O O . GLY B 1 137 ? 13.023 -21.625 1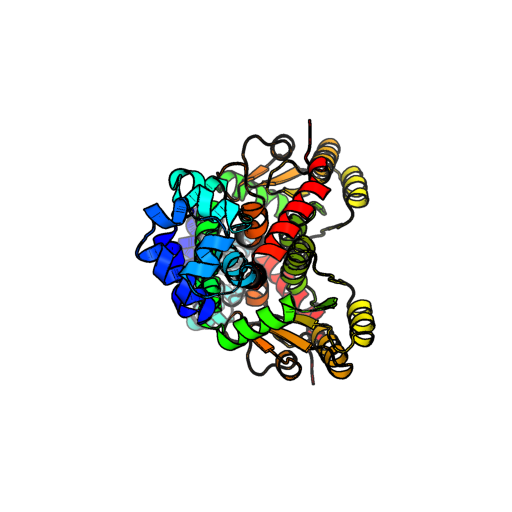.27 1 96.12 137 GLY B O 1
ATOM 3261 N N . PHE B 1 138 ? 14.344 -19.938 0.769 1 98.06 138 PHE B N 1
ATOM 3262 C CA . PHE B 1 138 ? 13.945 -19.062 1.873 1 98.06 138 PHE B CA 1
ATOM 3263 C C . PHE B 1 138 ? 14.07 -17.594 1.483 1 98.06 138 PHE B C 1
ATOM 3265 O O . PHE B 1 138 ? 15.023 -17.219 0.807 1 98.06 138 PHE B O 1
ATOM 3272 N N . ILE B 1 139 ? 13.055 -16.812 1.833 1 98.81 139 ILE B N 1
ATOM 3273 C CA . ILE B 1 139 ? 13.047 -15.398 1.507 1 98.81 139 ILE B CA 1
ATOM 3274 C C . ILE B 1 139 ? 12.961 -14.57 2.789 1 98.81 139 ILE B C 1
ATOM 3276 O O . ILE B 1 139 ? 12.086 -14.797 3.623 1 98.81 139 ILE B O 1
ATOM 3280 N N . ASP B 1 140 ? 13.875 -13.68 3.018 1 98.88 140 ASP B N 1
ATOM 3281 C CA . ASP B 1 140 ? 13.828 -12.711 4.109 1 98.88 140 ASP B CA 1
ATOM 3282 C C . ASP B 1 140 ? 13.586 -11.305 3.58 1 98.88 140 ASP B C 1
ATOM 3284 O O . ASP B 1 140 ? 14.273 -10.852 2.656 1 98.88 140 ASP B O 1
ATOM 3288 N N . ILE B 1 141 ? 12.633 -10.609 4.141 1 98.81 141 ILE B N 1
ATOM 3289 C CA . ILE B 1 141 ? 12.227 -9.289 3.656 1 98.81 141 ILE B CA 1
ATOM 3290 C C . ILE B 1 141 ? 12.57 -8.227 4.699 1 98.81 141 ILE B C 1
ATOM 3292 O O . ILE B 1 141 ? 12.234 -8.383 5.879 1 98.81 141 ILE B O 1
ATOM 3296 N N . PHE B 1 142 ? 13.258 -7.156 4.258 1 98.56 142 PHE B N 1
ATOM 3297 C CA . PHE B 1 142 ? 13.766 -6.121 5.152 1 98.56 142 PHE B CA 1
ATOM 3298 C C . PHE B 1 142 ? 13.133 -4.77 4.832 1 98.56 142 PHE B C 1
ATOM 3300 O O . PHE B 1 142 ? 12.836 -4.48 3.672 1 98.56 142 PHE B O 1
ATOM 3307 N N . GLY B 1 143 ? 12.969 -3.971 5.777 1 97.12 143 GLY B N 1
ATOM 3308 C CA . GLY B 1 143 ? 12.484 -2.602 5.699 1 97.12 143 GLY B CA 1
ATOM 3309 C C . GLY B 1 143 ? 12.234 -1.976 7.055 1 97.12 143 GLY B C 1
ATOM 3310 O O . GLY B 1 143 ? 12.133 -2.682 8.062 1 97.12 143 GLY B O 1
ATOM 3311 N N . VAL B 1 144 ? 12.219 -0.704 7.078 1 94.31 144 VAL B N 1
ATOM 3312 C CA . VAL B 1 144 ? 11.898 0.018 8.305 1 94.31 144 VAL B CA 1
ATOM 3313 C C . VAL B 1 144 ? 10.859 1.1 8.016 1 94.31 144 VAL B C 1
ATOM 3315 O O . VAL B 1 144 ? 10.719 1.543 6.875 1 94.31 144 VAL B O 1
ATOM 3318 N N . GLU B 1 145 ? 10.148 1.444 9.055 1 91.12 145 GLU B N 1
ATOM 3319 C CA . GLU B 1 145 ? 9.188 2.543 8.992 1 91.12 145 GLU B CA 1
ATOM 3320 C C . GLU B 1 145 ? 8.203 2.352 7.844 1 91.12 145 GLU B C 1
ATOM 3322 O O . GLU B 1 145 ? 7.523 1.325 7.766 1 91.12 145 GLU B O 1
ATOM 3327 N N . ASN B 1 146 ? 8.141 3.348 6.922 1 90.5 146 ASN B N 1
ATOM 3328 C CA . ASN B 1 146 ? 7.172 3.301 5.828 1 90.5 146 ASN B CA 1
ATOM 3329 C C . ASN B 1 146 ? 7.441 2.125 4.895 1 90.5 146 ASN B C 1
ATOM 3331 O O . ASN B 1 146 ? 6.52 1.611 4.254 1 90.5 146 ASN B O 1
ATOM 3335 N N . SER B 1 147 ? 8.617 1.684 4.883 1 94.94 147 SER B N 1
ATOM 3336 C CA . SER B 1 147 ? 8.992 0.586 3.998 1 94.94 147 SER B CA 1
ATOM 3337 C C . SER B 1 147 ? 8.469 -0.748 4.52 1 94.94 147 SER B C 1
ATOM 3339 O O . SER B 1 147 ? 8.453 -1.743 3.791 1 94.94 147 SER B O 1
ATOM 3341 N N . LEU B 1 148 ? 8 -0.762 5.73 1 95.56 148 LEU B N 1
ATOM 3342 C CA . LEU B 1 148 ? 7.375 -1.972 6.254 1 95.56 148 LEU B CA 1
ATOM 3343 C C . LEU B 1 148 ? 6.023 -2.217 5.59 1 95.56 148 LEU B C 1
ATOM 3345 O O . LEU B 1 148 ? 5.523 -3.344 5.59 1 95.56 148 LEU B O 1
ATOM 3349 N N . THR B 1 149 ? 5.426 -1.19 5.039 1 96.12 149 THR B N 1
ATOM 3350 C CA . THR B 1 149 ? 4.133 -1.341 4.379 1 96.12 149 THR B CA 1
ATOM 3351 C C . THR B 1 149 ? 4.246 -2.256 3.164 1 96.12 149 THR B C 1
ATOM 3353 O O . THR B 1 149 ? 3.637 -3.326 3.127 1 96.12 149 THR B O 1
ATOM 3356 N N . PRO B 1 150 ? 5.09 -1.923 2.213 1 96.81 150 PRO B N 1
ATOM 3357 C CA . PRO B 1 15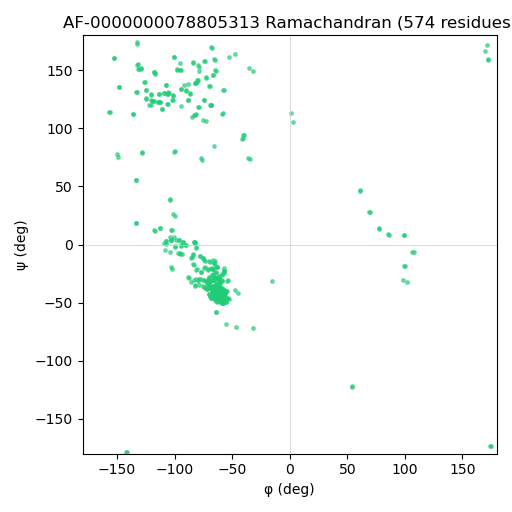0 ? 5.227 -2.854 1.091 1 96.81 150 PRO B CA 1
ATOM 3358 C C . PRO B 1 150 ? 5.859 -4.184 1.499 1 96.81 150 PRO B C 1
ATOM 3360 O O . PRO B 1 150 ? 5.551 -5.223 0.913 1 96.81 150 PRO B O 1
ATOM 3363 N N . ALA B 1 151 ? 6.719 -4.184 2.484 1 97.81 151 ALA B N 1
ATOM 3364 C CA . ALA B 1 151 ? 7.32 -5.426 2.965 1 97.81 151 ALA B CA 1
ATOM 3365 C C . ALA B 1 151 ? 6.254 -6.379 3.494 1 97.81 151 ALA B C 1
ATOM 3367 O O . ALA B 1 151 ? 6.281 -7.578 3.201 1 97.81 151 ALA B O 1
ATOM 3368 N N . THR B 1 152 ? 5.332 -5.828 4.262 1 96.56 152 THR B N 1
ATOM 3369 C CA . THR B 1 152 ? 4.23 -6.617 4.805 1 96.56 152 THR B CA 1
ATOM 3370 C C . THR B 1 152 ? 3.35 -7.164 3.686 1 96.56 152 THR B C 1
ATOM 3372 O O . THR B 1 152 ? 2.938 -8.328 3.725 1 96.56 152 THR B O 1
ATOM 3375 N N . ASP B 1 153 ? 3.09 -6.375 2.736 1 96.56 153 ASP B N 1
ATOM 3376 C CA . ASP B 1 153 ? 2.285 -6.789 1.592 1 96.56 153 ASP B CA 1
ATOM 3377 C C . ASP B 1 153 ? 2.936 -7.957 0.855 1 96.56 153 ASP B C 1
ATOM 3379 O O . ASP B 1 153 ? 2.285 -8.969 0.593 1 96.56 153 ASP B O 1
ATOM 3383 N N . LEU B 1 154 ? 4.211 -7.793 0.562 1 97.88 154 LEU B N 1
ATOM 3384 C CA . LEU B 1 154 ? 4.938 -8.836 -0.15 1 97.88 154 LEU B CA 1
ATOM 3385 C C . LEU B 1 154 ? 4.984 -10.125 0.67 1 97.88 154 LEU B C 1
ATOM 3387 O O . LEU B 1 154 ? 4.801 -11.211 0.13 1 97.88 154 LEU B O 1
ATOM 3391 N N . PHE B 1 155 ? 5.238 -9.953 1.97 1 97.44 155 PHE B N 1
ATOM 3392 C CA . PHE B 1 155 ? 5.277 -11.086 2.883 1 97.44 155 PHE B CA 1
ATOM 3393 C C . PHE B 1 155 ? 3.982 -11.883 2.811 1 97.44 155 PHE B C 1
ATOM 3395 O O . PHE B 1 155 ? 4.008 -13.109 2.66 1 97.44 155 PHE B O 1
ATOM 3402 N N . THR B 1 156 ? 2.887 -11.234 2.893 1 95.25 156 THR B N 1
ATOM 3403 C CA . THR B 1 156 ? 1.583 -11.883 2.865 1 95.25 156 THR B CA 1
ATOM 3404 C C . THR B 1 156 ? 1.354 -12.578 1.525 1 95.25 156 THR B C 1
ATOM 3406 O O . THR B 1 156 ? 0.976 -13.75 1.482 1 95.25 156 THR B O 1
ATOM 3409 N N . LYS B 1 157 ? 1.627 -11.93 0.446 1 94.5 157 LYS B N 1
ATOM 3410 C CA . LYS B 1 157 ? 1.374 -12.453 -0.896 1 94.5 157 LYS B CA 1
ATOM 3411 C C . LYS B 1 157 ? 2.23 -13.68 -1.182 1 94.5 157 LYS B C 1
ATOM 3413 O O . LYS B 1 157 ? 1.73 -14.688 -1.686 1 94.5 157 LYS B O 1
ATOM 3418 N N . LEU B 1 158 ? 3.482 -13.578 -0.851 1 96.44 158 LEU B N 1
ATOM 3419 C CA . LEU B 1 158 ? 4.355 -14.727 -1.093 1 96.44 158 LEU B CA 1
ATOM 3420 C C . LEU B 1 158 ? 3.963 -15.906 -0.213 1 96.44 158 LEU B C 1
ATOM 3422 O O . LEU B 1 158 ? 4.086 -17.062 -0.626 1 96.44 158 LEU B O 1
ATOM 3426 N N . GLY B 1 159 ? 3.527 -15.633 1.026 1 94.81 159 GLY B N 1
ATOM 3427 C CA . GLY B 1 159 ? 3.014 -16.688 1.89 1 94.81 159 GLY B CA 1
ATOM 3428 C C . GLY B 1 159 ? 1.852 -17.438 1.278 1 94.81 159 GLY B C 1
ATOM 3429 O O . GLY B 1 159 ? 1.785 -18.672 1.374 1 94.81 159 GLY B O 1
ATOM 3430 N N . TYR B 1 160 ? 0.989 -16.766 0.625 1 91.81 160 TYR B N 1
ATOM 3431 C CA . TYR B 1 160 ? -0.163 -17.391 -0.016 1 91.81 160 TYR B CA 1
ATOM 3432 C C . TYR B 1 160 ? 0.271 -18.281 -1.178 1 91.81 160 TYR B C 1
ATOM 3434 O O . TYR B 1 160 ? -0.471 -19.172 -1.6 1 91.81 160 TYR B O 1
ATOM 3442 N N . LEU B 1 161 ? 1.455 -18.047 -1.706 1 92.5 161 LEU B N 1
ATOM 3443 C CA . LEU B 1 161 ? 1.968 -18.844 -2.814 1 92.5 161 LEU B CA 1
ATOM 3444 C C . LEU B 1 161 ? 2.756 -20.047 -2.299 1 92.5 161 LEU B C 1
ATOM 3446 O O . LEU B 1 161 ? 3.35 -20.781 -3.086 1 92.5 161 LEU B O 1
ATOM 3450 N N . GLY B 1 162 ? 2.85 -20.156 -0.993 1 93.94 162 GLY B N 1
ATOM 3451 C CA . GLY B 1 162 ? 3.518 -21.297 -0.394 1 93.94 162 GLY B CA 1
ATOM 3452 C C . GLY B 1 162 ? 5.016 -21.109 -0.259 1 93.94 162 GLY B C 1
ATOM 3453 O O . GLY B 1 162 ? 5.742 -22.062 0.036 1 93.94 162 GLY B O 1
ATOM 3454 N N . LEU B 1 163 ? 5.461 -19.953 -0.523 1 96.5 163 LEU B N 1
ATOM 3455 C CA . LEU B 1 163 ? 6.883 -19.672 -0.359 1 96.5 163 LEU B CA 1
ATOM 3456 C C . LEU B 1 163 ? 7.223 -19.406 1.104 1 96.5 163 LEU B C 1
ATOM 3458 O O . LEU B 1 163 ? 6.438 -18.781 1.82 1 96.5 163 LEU B O 1
ATOM 3462 N N . THR B 1 164 ? 8.359 -19.875 1.57 1 97.38 164 THR B N 1
ATOM 3463 C CA . THR B 1 164 ? 8.805 -19.672 2.945 1 97.38 164 THR B CA 1
ATOM 3464 C C . THR B 1 164 ? 9.461 -18.312 3.102 1 97.38 164 THR B C 1
ATOM 3466 O O . THR B 1 164 ? 10.539 -18.062 2.557 1 97.38 164 THR B O 1
ATOM 3469 N N . CYS B 1 165 ? 8.789 -17.484 3.828 1 97.31 165 CYS B N 1
ATOM 3470 C CA . CYS B 1 165 ? 9.227 -16.094 3.975 1 97.31 165 CYS B CA 1
ATOM 3471 C C . CYS B 1 165 ? 9.289 -15.703 5.445 1 97.31 165 CYS B C 1
ATOM 3473 O O . CYS B 1 165 ? 8.57 -16.266 6.277 1 97.31 165 CYS B O 1
ATOM 3475 N N . ARG B 1 166 ? 10.172 -14.781 5.738 1 97.81 166 ARG B N 1
ATOM 3476 C CA . ARG B 1 166 ? 10.266 -14.133 7.043 1 97.81 166 ARG B CA 1
ATOM 3477 C C . ARG B 1 166 ? 10.219 -12.617 6.906 1 97.81 166 ARG B C 1
ATOM 3479 O O . ARG B 1 166 ? 10.797 -12.055 5.977 1 97.81 166 ARG B O 1
ATOM 3486 N N . LEU B 1 167 ? 9.508 -11.984 7.816 1 97.56 167 LEU B N 1
ATOM 3487 C CA . LEU B 1 167 ? 9.484 -10.539 7.992 1 97.56 167 LEU B CA 1
ATOM 3488 C C . LEU B 1 167 ? 9.57 -10.172 9.469 1 97.56 167 LEU B C 1
ATOM 3490 O O . LEU B 1 167 ? 8.688 -10.516 10.258 1 97.56 167 LEU B O 1
ATOM 3494 N N . SER B 1 168 ? 10.68 -9.562 9.867 1 95.5 168 SER B N 1
ATOM 3495 C CA . SER B 1 168 ? 10.82 -9.008 11.203 1 95.5 168 SER B CA 1
ATOM 3496 C C . SER B 1 168 ? 10.719 -7.484 11.18 1 95.5 168 SER B C 1
ATOM 3498 O O . SER B 1 168 ? 11.375 -6.824 10.375 1 95.5 168 SER B O 1
ATOM 3500 N N . THR B 1 169 ? 9.883 -6.949 12.055 1 93.62 169 THR B N 1
ATOM 3501 C CA . THR B 1 169 ? 9.766 -5.496 12.109 1 93.62 169 THR B CA 1
ATOM 3502 C C . THR B 1 169 ? 10.844 -4.898 13.008 1 93.62 169 THR B C 1
ATOM 3504 O O . THR B 1 169 ? 11.047 -3.686 13.016 1 93.62 169 THR B O 1
ATOM 3507 N N . ASP B 1 170 ? 11.523 -5.762 13.742 1 93.88 170 ASP B N 1
ATOM 3508 C CA . ASP B 1 170 ? 12.625 -5.344 14.609 1 93.88 170 ASP B CA 1
ATOM 3509 C C . ASP B 1 170 ? 13.945 -5.332 13.852 1 93.88 170 ASP B C 1
ATOM 3511 O O . ASP B 1 170 ? 14.367 -6.355 13.305 1 93.88 170 ASP B O 1
ATOM 3515 N N . ALA B 1 171 ? 14.57 -4.145 13.906 1 93.25 171 ALA B N 1
ATOM 3516 C CA . ALA B 1 171 ? 15.781 -3.98 13.109 1 93.25 171 ALA B CA 1
ATOM 3517 C C . ALA B 1 171 ? 16.891 -4.914 13.594 1 93.25 171 ALA B C 1
ATOM 3519 O O . ALA B 1 171 ? 17.703 -5.391 12.797 1 93.25 171 ALA B O 1
ATOM 3520 N N . TYR B 1 172 ? 16.938 -5.176 14.914 1 93.44 172 TYR B N 1
ATOM 3521 C CA . TYR B 1 172 ? 17.938 -6.105 15.43 1 93.44 172 TYR B CA 1
ATOM 3522 C C . TYR B 1 172 ? 17.688 -7.52 14.922 1 93.44 172 TYR B C 1
ATOM 3524 O O . TYR B 1 172 ? 18.625 -8.203 14.484 1 93.44 172 TYR B O 1
ATOM 3532 N N . LEU B 1 173 ? 16.516 -7.863 14.938 1 95.44 173 LEU B N 1
ATOM 3533 C CA . LEU B 1 173 ? 16.156 -9.203 14.469 1 95.44 173 LEU B CA 1
ATOM 3534 C C . LEU B 1 173 ? 16.359 -9.32 12.961 1 95.44 173 LEU B C 1
ATOM 3536 O O . LEU B 1 173 ? 16.719 -10.383 12.453 1 95.44 173 LEU B O 1
ATOM 3540 N N . GLN B 1 174 ? 16.094 -8.211 12.266 1 97.31 174 GLN B N 1
ATOM 3541 C CA . GLN B 1 174 ? 16.406 -8.227 10.836 1 97.31 174 GLN B CA 1
ATOM 3542 C C . GLN B 1 174 ? 17.891 -8.523 10.602 1 97.31 174 GLN B C 1
ATOM 3544 O O . GLN B 1 174 ? 18.234 -9.336 9.75 1 97.31 174 GLN B O 1
ATOM 3549 N N . GLN B 1 175 ? 18.703 -7.859 11.391 1 96.75 175 GLN B N 1
ATOM 3550 C CA . GLN B 1 175 ? 20.141 -8.047 11.219 1 96.75 175 GLN B CA 1
ATOM 3551 C C . GLN B 1 175 ? 20.562 -9.461 11.609 1 96.75 175 GLN B C 1
ATOM 3553 O O . GLN B 1 175 ? 21.359 -10.094 10.914 1 96.75 175 GLN B O 1
ATOM 3558 N N . ILE B 1 176 ? 20.047 -9.938 12.734 1 96.88 176 ILE B N 1
ATOM 3559 C CA . ILE B 1 176 ? 20.359 -11.289 13.188 1 96.88 176 ILE B CA 1
ATOM 3560 C C . ILE B 1 176 ? 19.891 -12.297 12.133 1 96.88 176 ILE B C 1
ATOM 3562 O O . ILE B 1 176 ? 20.641 -13.203 11.758 1 96.88 176 ILE B O 1
ATOM 3566 N N . GLY B 1 177 ? 18.688 -12.133 11.609 1 97.31 177 GLY B N 1
ATOM 3567 C CA . GLY B 1 177 ? 18.172 -12.992 10.555 1 97.31 177 GLY B CA 1
ATOM 3568 C C . GLY B 1 177 ? 19.047 -12.984 9.312 1 97.31 177 GLY B C 1
ATOM 3569 O O . GLY B 1 177 ? 19.328 -14.039 8.75 1 97.31 177 GLY B O 1
ATOM 3570 N N . ALA B 1 178 ? 19.406 -11.812 8.938 1 98.06 178 ALA B N 1
ATOM 3571 C CA . ALA B 1 178 ? 20.281 -11.664 7.77 1 98.06 178 ALA B CA 1
ATOM 3572 C C . ALA B 1 178 ? 21.562 -12.453 7.945 1 98.06 178 ALA B C 1
ATOM 3574 O O . ALA B 1 178 ? 22.047 -13.078 7 1 98.06 178 ALA B O 1
ATOM 3575 N N . GLY B 1 179 ? 22.094 -12.391 9.109 1 97.44 179 GLY B N 1
ATOM 3576 C CA . GLY B 1 179 ? 23.344 -13.055 9.406 1 97.44 179 GLY B CA 1
ATOM 3577 C C . GLY B 1 179 ? 23.25 -14.57 9.328 1 97.44 179 GLY B C 1
ATOM 3578 O O . GLY B 1 179 ? 24.281 -15.258 9.266 1 97.44 179 GLY B O 1
ATOM 3579 N N . HIS B 1 180 ? 22.125 -15.141 9.289 1 97.44 180 HIS B N 1
ATOM 3580 C CA . HIS B 1 180 ? 21.938 -16.594 9.25 1 97.44 180 HIS B CA 1
ATOM 3581 C C . HIS B 1 180 ? 21.484 -17.062 7.875 1 97.44 180 HIS B C 1
ATOM 3583 O O . HIS B 1 180 ? 21.172 -18.234 7.684 1 97.44 180 HIS B O 1
ATOM 3589 N N . MET B 1 181 ? 21.375 -16.141 6.895 1 97.75 181 MET B N 1
ATOM 3590 C CA . MET B 1 181 ? 21 -16.531 5.539 1 97.75 181 MET B CA 1
ATOM 3591 C C . MET B 1 181 ? 22.156 -17.219 4.828 1 97.75 181 MET B C 1
ATOM 3593 O O . MET B 1 181 ? 23.312 -17.125 5.266 1 97.75 181 MET B O 1
ATOM 3597 N N . ARG B 1 182 ? 21.797 -18 3.803 1 97.06 182 ARG B N 1
ATOM 3598 C CA . ARG B 1 182 ? 22.797 -18.812 3.102 1 97.06 182 ARG B CA 1
ATOM 3599 C C . ARG B 1 182 ? 22.516 -18.844 1.603 1 97.06 182 ARG B C 1
ATOM 3601 O O . ARG B 1 182 ? 21.562 -18.219 1.129 1 97.06 182 ARG B O 1
ATOM 3608 N N . HIS B 1 183 ? 23.422 -19.625 0.941 1 97 183 HIS B N 1
ATOM 3609 C CA . HIS B 1 183 ? 23.25 -19.828 -0.492 1 97 183 HIS B CA 1
ATOM 3610 C C . HIS B 1 183 ? 21.875 -20.438 -0.794 1 97 183 HIS B C 1
ATOM 3612 O O . HIS B 1 183 ? 21.453 -21.359 -0.102 1 97 183 HIS B O 1
ATOM 3618 N N . GLY B 1 184 ? 21.219 -19.859 -1.762 1 96.75 184 GLY B N 1
ATOM 3619 C CA . GLY B 1 184 ? 19.891 -20.328 -2.119 1 96.75 184 GLY B CA 1
ATOM 3620 C C . GLY B 1 184 ? 18.781 -19.484 -1.532 1 96.75 184 GLY B C 1
ATOM 3621 O O . GLY B 1 184 ? 17.625 -19.562 -1.983 1 96.75 184 GLY B O 1
ATOM 3622 N N . ASP B 1 185 ? 19.141 -18.688 -0.484 1 98.44 185 ASP B N 1
ATOM 3623 C CA . ASP B 1 185 ? 18.188 -17.75 0.103 1 98.44 185 ASP B CA 1
ATOM 3624 C C . ASP B 1 185 ? 18.141 -16.438 -0.677 1 98.44 185 ASP B C 1
ATOM 3626 O O . ASP B 1 185 ? 19.062 -16.141 -1.453 1 98.44 185 ASP B O 1
ATOM 3630 N N . VAL B 1 186 ? 17.062 -15.75 -0.578 1 98.88 186 VAL B N 1
ATOM 3631 C CA . VAL B 1 186 ? 16.906 -14.445 -1.222 1 98.88 186 VAL B CA 1
ATOM 3632 C C . VAL B 1 186 ? 16.516 -13.398 -0.182 1 98.88 186 VAL B C 1
ATOM 3634 O O . VAL B 1 186 ? 15.586 -13.602 0.602 1 98.88 186 VAL B O 1
ATOM 3637 N N . ALA B 1 187 ? 17.297 -12.312 -0.114 1 98.94 187 ALA B N 1
ATOM 3638 C CA . ALA B 1 187 ? 16.984 -11.148 0.716 1 98.94 187 ALA B CA 1
ATOM 3639 C C . ALA B 1 187 ? 16.406 -10.016 -0.122 1 98.94 187 ALA B C 1
ATOM 3641 O O . ALA B 1 187 ? 16.984 -9.617 -1.128 1 98.94 187 ALA B O 1
ATOM 3642 N N . ILE B 1 188 ? 15.234 -9.562 0.251 1 98.94 188 ILE B N 1
ATOM 3643 C CA . ILE B 1 188 ? 14.586 -8.445 -0.429 1 98.94 188 ILE B CA 1
ATOM 3644 C C . ILE B 1 188 ? 14.484 -7.25 0.514 1 98.94 188 ILE B C 1
ATOM 3646 O O . ILE B 1 188 ? 13.898 -7.352 1.595 1 98.94 188 ILE B O 1
ATOM 3650 N N . ALA B 1 189 ? 15.039 -6.109 0.132 1 98.81 189 ALA B N 1
ATOM 3651 C CA . ALA B 1 189 ? 15.07 -4.938 1.003 1 98.81 189 ALA B CA 1
ATOM 3652 C C . ALA B 1 189 ? 14.352 -3.756 0.358 1 98.81 189 ALA B C 1
ATOM 3654 O O . ALA B 1 189 ? 14.633 -3.396 -0.786 1 98.81 189 ALA B O 1
ATOM 3655 N N . PHE B 1 190 ? 13.43 -3.174 1.152 1 97.81 190 PHE B N 1
ATOM 3656 C CA . PHE B 1 190 ? 12.742 -1.952 0.756 1 97.81 190 PHE B CA 1
ATOM 3657 C C . PHE B 1 190 ? 13.344 -0.739 1.456 1 97.81 190 PHE B C 1
ATOM 3659 O O . PHE B 1 190 ? 13.461 -0.719 2.684 1 97.81 190 PHE B O 1
ATOM 3666 N N . SER B 1 191 ? 13.688 0.256 0.733 1 95 191 SER B N 1
ATOM 3667 C CA . SER B 1 191 ? 14.078 1.566 1.247 1 95 191 SER B CA 1
ATOM 3668 C C . SER B 1 191 ? 13.883 2.652 0.193 1 95 191 SER B C 1
ATOM 3670 O O . SER B 1 191 ? 14.586 2.678 -0.817 1 95 191 SER B O 1
ATOM 3672 N N . HIS B 1 192 ? 12.977 3.527 0.481 1 91.38 192 HIS B N 1
ATOM 3673 C CA . HIS B 1 192 ? 12.664 4.551 -0.51 1 91.38 192 HIS B CA 1
ATOM 3674 C C . HIS B 1 192 ? 13.891 5.395 -0.841 1 91.38 192 HIS B C 1
ATOM 3676 O O . HIS B 1 192 ? 14.242 5.555 -2.012 1 91.38 192 HIS B O 1
ATOM 3682 N N . SER B 1 193 ? 14.555 5.848 0.137 1 87.69 193 SER B N 1
ATOM 3683 C CA . SER B 1 193 ? 15.734 6.68 -0.072 1 87.69 193 SER B CA 1
ATOM 3684 C C . SER B 1 193 ? 16.938 5.836 -0.474 1 87.69 193 SER B C 1
ATOM 3686 O O . SER B 1 193 ? 17.938 6.363 -0.981 1 87.69 193 SER B O 1
ATOM 3688 N N . GLY B 1 194 ? 16.922 4.594 -0.123 1 93.06 194 GLY B N 1
ATOM 3689 C CA . GLY B 1 194 ? 18.062 3.705 -0.327 1 93.06 194 GLY B CA 1
ATOM 3690 C C . GLY B 1 194 ? 19.156 3.91 0.69 1 93.06 194 GLY B C 1
ATOM 3691 O O . GLY B 1 194 ? 20.281 3.406 0.515 1 93.06 194 GLY B O 1
ATOM 3692 N N . SER B 1 195 ? 18.797 4.629 1.725 1 92.25 195 SER B N 1
ATOM 3693 C CA . SER B 1 195 ? 19.844 5 2.66 1 92.25 195 SER B CA 1
ATOM 3694 C C . SER B 1 195 ? 19.422 4.754 4.102 1 92.25 195 SER B C 1
ATOM 3696 O O . SER B 1 195 ? 19.969 5.355 5.027 1 92.25 195 SER B O 1
ATOM 3698 N N . SER B 1 196 ? 18.453 3.963 4.309 1 93.5 196 SER B N 1
ATOM 3699 C CA . SER B 1 196 ? 18.109 3.572 5.676 1 93.5 196 SER B CA 1
ATOM 3700 C C . SER B 1 196 ? 19.203 2.682 6.273 1 93.5 196 SER B C 1
ATOM 3702 O O . SER B 1 196 ? 19.406 1.561 5.809 1 93.5 196 SER B O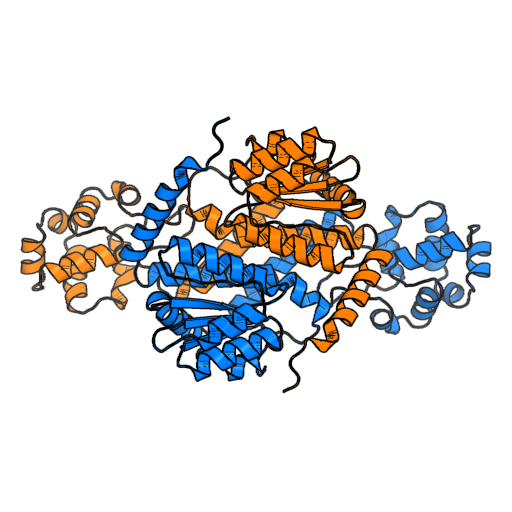 1
ATOM 3704 N N . SER B 1 197 ? 19.766 3.113 7.324 1 95.5 197 SER B N 1
ATOM 3705 C CA . SER B 1 197 ? 20.953 2.473 7.875 1 95.5 197 SER B CA 1
ATOM 3706 C C . SER B 1 197 ? 20.688 1.008 8.211 1 95.5 197 SER B C 1
ATOM 3708 O O . SER B 1 197 ? 21.453 0.128 7.812 1 95.5 197 SER B O 1
ATOM 3710 N N . ASP B 1 198 ? 19.641 0.745 8.922 1 96.5 198 ASP B N 1
ATOM 3711 C CA . ASP B 1 198 ? 19.328 -0.612 9.359 1 96.5 198 ASP B CA 1
ATOM 3712 C C . ASP B 1 198 ? 19.062 -1.533 8.172 1 96.5 198 ASP B C 1
ATOM 3714 O O . ASP B 1 198 ? 19.547 -2.672 8.148 1 96.5 198 ASP B O 1
ATOM 3718 N N . THR B 1 199 ? 18.406 -1.013 7.211 1 97.69 199 THR B N 1
ATOM 3719 C CA . THR B 1 199 ? 18.078 -1.812 6.035 1 97.69 199 THR B CA 1
ATOM 3720 C C . THR B 1 199 ? 19.328 -2.115 5.219 1 97.69 199 THR B C 1
ATOM 3722 O O . THR B 1 199 ? 19.531 -3.246 4.77 1 97.69 199 THR B O 1
ATOM 3725 N N . VAL B 1 200 ? 20.156 -1.118 5.078 1 97.75 200 VAL B N 1
ATOM 3726 C CA . VAL B 1 200 ? 21.391 -1.293 4.34 1 97.75 200 VAL B CA 1
ATOM 3727 C C . VAL B 1 200 ? 22.281 -2.324 5.043 1 97.75 200 VAL B C 1
ATOM 3729 O O . VAL B 1 200 ? 22.812 -3.236 4.402 1 97.75 200 VAL B O 1
ATOM 3732 N N . LYS B 1 201 ? 22.359 -2.213 6.316 1 97.56 201 LYS B N 1
ATOM 3733 C CA . LYS B 1 201 ? 23.188 -3.137 7.094 1 97.56 201 LYS B CA 1
ATOM 3734 C C . LYS B 1 201 ? 22.672 -4.57 6.961 1 97.56 201 LYS B C 1
ATOM 3736 O O . LYS B 1 201 ? 23.469 -5.5 6.789 1 97.56 201 LYS B O 1
ATOM 3741 N N . ALA B 1 202 ? 21.422 -4.773 7.023 1 98.31 202 ALA B N 1
ATOM 3742 C CA . ALA B 1 202 ? 20.828 -6.105 6.918 1 98.31 202 ALA B CA 1
ATOM 3743 C C . ALA B 1 202 ? 21.094 -6.715 5.543 1 98.31 202 ALA B C 1
ATOM 3745 O O . ALA B 1 202 ? 21.5 -7.871 5.434 1 98.31 202 ALA B O 1
ATOM 3746 N N . LEU B 1 203 ? 20.859 -5.898 4.508 1 98.62 203 LEU B N 1
ATOM 3747 C CA . LEU B 1 203 ? 21.062 -6.414 3.16 1 98.62 203 LEU B CA 1
ATOM 3748 C C . LEU B 1 203 ? 22.531 -6.758 2.918 1 98.62 203 LEU B C 1
ATOM 3750 O O . LEU B 1 203 ? 22.844 -7.785 2.312 1 98.62 203 LEU B O 1
ATOM 3754 N N . ARG B 1 204 ? 23.391 -5.891 3.363 1 98.12 204 ARG B N 1
ATOM 3755 C CA . ARG B 1 204 ? 24.812 -6.133 3.246 1 98.12 204 ARG B CA 1
ATOM 3756 C C . ARG B 1 204 ? 25.203 -7.438 3.934 1 98.12 204 ARG B C 1
ATOM 3758 O O . ARG B 1 204 ? 25.969 -8.234 3.375 1 98.12 204 ARG B O 1
ATOM 3765 N N . LEU B 1 205 ? 24.703 -7.621 5.09 1 98.5 205 LEU B N 1
ATOM 3766 C CA . LEU B 1 205 ? 25.016 -8.82 5.859 1 98.5 205 LEU B CA 1
ATOM 3767 C C . LEU B 1 205 ? 24.484 -10.07 5.156 1 98.5 205 LEU B C 1
ATOM 3769 O O . LEU B 1 205 ? 25.188 -11.086 5.082 1 98.5 205 LEU B O 1
ATOM 3773 N N . ALA B 1 206 ? 23.297 -10.07 4.648 1 98.69 206 ALA B N 1
ATOM 3774 C CA . ALA B 1 206 ? 22.734 -11.195 3.898 1 98.69 206 ALA B CA 1
ATOM 3775 C C . ALA B 1 206 ? 23.625 -11.555 2.709 1 98.69 206 ALA B C 1
ATOM 3777 O O . ALA B 1 206 ? 23.906 -12.734 2.482 1 98.69 206 ALA B O 1
ATOM 3778 N N . LYS B 1 207 ? 24.016 -10.547 1.994 1 98.38 207 LYS B N 1
ATOM 3779 C CA . LYS B 1 207 ? 24.875 -10.758 0.832 1 98.38 207 LYS B CA 1
ATOM 3780 C C . LYS B 1 207 ? 26.188 -11.406 1.235 1 98.38 207 LYS B C 1
ATOM 3782 O O . LYS B 1 207 ? 26.672 -12.328 0.568 1 98.38 207 LYS B O 1
ATOM 3787 N N . SER B 1 208 ? 26.75 -10.922 2.273 1 98 208 SER B N 1
ATOM 3788 C CA . SER B 1 208 ? 28.031 -11.414 2.727 1 98 208 SER B CA 1
ATOM 3789 C C . SER B 1 208 ? 27.969 -12.883 3.129 1 98 208 SER B C 1
ATOM 3791 O O . SER B 1 208 ? 28.984 -13.578 3.148 1 98 208 SER B O 1
ATOM 3793 N N . HIS B 1 209 ? 26.797 -13.383 3.383 1 98 209 HIS B N 1
ATOM 3794 C CA . HIS B 1 209 ? 26.625 -14.773 3.799 1 98 209 HIS B CA 1
ATOM 3795 C C . HIS B 1 209 ? 26.109 -15.625 2.652 1 98 209 HIS B C 1
ATOM 3797 O O . HIS B 1 209 ? 25.703 -16.766 2.863 1 98 209 HIS B O 1
ATOM 3803 N N . GLY B 1 210 ? 26 -14.961 1.474 1 97.81 210 GLY B N 1
ATOM 3804 C CA . GLY B 1 210 ? 25.828 -15.758 0.271 1 97.81 210 GLY B CA 1
ATOM 3805 C C . GLY B 1 210 ? 24.422 -15.672 -0.3 1 97.81 210 GLY B C 1
ATOM 3806 O O . GLY B 1 210 ? 24.156 -16.203 -1.377 1 97.81 210 GLY B O 1
ATOM 3807 N N . ALA B 1 211 ? 23.484 -15.031 0.365 1 98.62 211 ALA B N 1
ATOM 3808 C CA . ALA B 1 211 ? 22.125 -14.875 -0.163 1 98.62 211 ALA B CA 1
ATOM 3809 C C . ALA B 1 211 ? 22.125 -13.992 -1.409 1 98.62 211 ALA B C 1
ATOM 3811 O O . ALA B 1 211 ? 22.969 -13.102 -1.551 1 98.62 211 ALA B O 1
ATOM 3812 N N . LYS B 1 212 ? 21.234 -14.289 -2.354 1 98.81 212 LYS B N 1
ATOM 3813 C CA . LYS B 1 212 ? 20.953 -13.328 -3.412 1 98.81 212 LYS B CA 1
ATOM 3814 C C . LYS B 1 212 ? 20.141 -12.148 -2.881 1 98.81 212 LYS B C 1
ATOM 3816 O O . LYS B 1 212 ? 19.281 -12.328 -2.004 1 98.81 212 LYS B O 1
ATOM 3821 N N . THR B 1 213 ? 20.438 -10.969 -3.418 1 98.81 213 THR B N 1
ATOM 3822 C CA . THR B 1 213 ? 19.891 -9.766 -2.822 1 98.81 213 THR B CA 1
ATOM 3823 C C . THR B 1 213 ? 19.125 -8.945 -3.867 1 98.81 213 THR B C 1
ATOM 3825 O O . THR B 1 213 ? 19.594 -8.781 -4.992 1 98.81 213 THR B O 1
ATOM 3828 N N . ILE B 1 214 ? 17.922 -8.508 -3.514 1 98.88 214 ILE B N 1
ATOM 3829 C CA . ILE B 1 214 ? 17.094 -7.609 -4.305 1 98.88 214 ILE B CA 1
ATOM 3830 C C . ILE B 1 214 ? 16.844 -6.316 -3.529 1 98.88 214 ILE B C 1
ATOM 3832 O O . ILE B 1 214 ? 16.375 -6.352 -2.389 1 98.88 214 ILE B O 1
ATOM 3836 N N . ALA B 1 215 ? 17.203 -5.18 -4.105 1 98.75 215 ALA B N 1
ATOM 3837 C CA . ALA B 1 215 ? 16.906 -3.873 -3.521 1 98.75 215 ALA B CA 1
ATOM 3838 C C . ALA B 1 215 ? 15.773 -3.18 -4.273 1 98.75 215 ALA B C 1
ATOM 3840 O O . ALA B 1 215 ? 15.789 -3.105 -5.504 1 98.75 215 ALA B O 1
ATOM 3841 N N . ILE B 1 216 ? 14.828 -2.74 -3.535 1 97.88 216 ILE B N 1
ATOM 3842 C CA . ILE B 1 216 ? 13.75 -1.908 -4.059 1 97.88 216 ILE B CA 1
ATOM 3843 C C . ILE B 1 216 ? 13.883 -0.49 -3.504 1 97.88 216 ILE B C 1
ATOM 3845 O O . ILE B 1 216 ? 13.789 -0.279 -2.293 1 97.88 216 ILE B O 1
ATOM 3849 N N . THR B 1 217 ? 14.102 0.467 -4.371 1 94.94 217 THR B N 1
ATOM 3850 C CA . THR B 1 217 ? 14.391 1.831 -3.943 1 94.94 217 THR B CA 1
ATOM 3851 C C . THR B 1 217 ? 13.953 2.836 -5.008 1 94.94 217 THR B C 1
ATOM 3853 O O . THR B 1 217 ? 13.68 2.459 -6.148 1 94.94 217 THR B O 1
ATOM 3856 N N . ASN B 1 218 ? 13.797 4.062 -4.566 1 91.62 218 ASN B N 1
ATOM 3857 C CA . ASN B 1 218 ? 13.367 5.125 -5.469 1 91.62 218 ASN B CA 1
ATOM 3858 C C . ASN B 1 218 ? 14.562 5.887 -6.047 1 91.62 218 ASN B C 1
ATOM 3860 O O . ASN B 1 218 ? 14.391 6.789 -6.867 1 91.62 218 ASN B O 1
ATOM 3864 N N . ALA B 1 219 ? 15.75 5.527 -5.66 1 87.31 219 ALA B N 1
ATOM 3865 C CA . ALA B 1 219 ? 16.906 6.34 -6.023 1 87.31 219 ALA B CA 1
ATOM 3866 C C . ALA B 1 219 ? 18.016 5.477 -6.598 1 87.31 219 ALA B C 1
ATOM 3868 O O . ALA B 1 219 ? 18.188 4.316 -6.211 1 87.31 219 ALA B O 1
ATOM 3869 N N . VAL B 1 220 ? 18.766 6.164 -7.473 1 87.69 220 VAL B N 1
ATOM 3870 C CA . VAL B 1 220 ? 19.922 5.508 -8.086 1 87.69 220 VAL B CA 1
ATOM 3871 C C . VAL B 1 220 ? 21.203 5.898 -7.336 1 87.69 220 VAL B C 1
ATOM 3873 O O . VAL B 1 220 ? 21.281 6.988 -6.762 1 87.69 220 VAL B O 1
ATOM 3876 N N . GLY B 1 221 ? 22.125 5.023 -7.359 1 88.88 221 GLY B N 1
ATOM 3877 C CA . GLY B 1 221 ? 23.422 5.34 -6.781 1 88.88 221 GLY B CA 1
ATOM 3878 C C . GLY B 1 221 ? 23.375 5.473 -5.273 1 88.88 221 GLY B C 1
ATOM 3879 O O . GLY B 1 221 ? 24.109 6.281 -4.699 1 88.88 221 GLY B O 1
ATOM 3880 N N . VAL B 1 222 ? 22.5 4.82 -4.656 1 91.88 222 VAL B N 1
ATOM 3881 C CA . VAL B 1 222 ? 22.344 4.883 -3.209 1 91.88 222 VAL B CA 1
ATOM 3882 C C . VAL B 1 222 ? 23 3.664 -2.564 1 91.88 222 VAL B C 1
ATOM 3884 O O . VAL B 1 222 ? 23.234 2.65 -3.229 1 91.88 222 VAL B O 1
ATOM 3887 N N . PRO B 1 223 ? 23.297 3.711 -1.273 1 95.19 223 PRO B N 1
ATOM 3888 C CA . PRO B 1 223 ? 24 2.637 -0.58 1 95.19 223 PRO B CA 1
ATOM 3889 C C . PRO B 1 223 ? 23.297 1.286 -0.704 1 95.19 223 PRO B C 1
ATOM 3891 O O . PRO B 1 223 ? 23.953 0.265 -0.926 1 95.19 223 PRO B O 1
ATOM 3894 N N . LEU B 1 224 ? 22.078 1.259 -0.591 1 97 224 LEU B N 1
ATOM 3895 C CA . LEU B 1 224 ? 21.328 0.002 -0.648 1 97 224 LEU B CA 1
ATOM 3896 C C . LEU B 1 224 ? 21.594 -0.726 -1.962 1 97 224 LEU B C 1
ATOM 3898 O O . LEU B 1 224 ? 21.781 -1.945 -1.977 1 97 224 LEU B O 1
ATOM 3902 N N . ALA B 1 225 ? 21.625 0.038 -3.021 1 95.88 225 ALA B N 1
ATOM 3903 C CA . ALA B 1 225 ? 21.797 -0.52 -4.363 1 95.88 225 ALA B CA 1
ATOM 3904 C C . ALA B 1 225 ? 23.156 -1.171 -4.523 1 95.88 225 ALA B C 1
ATOM 3906 O O . ALA B 1 225 ? 23.312 -2.139 -5.27 1 95.88 225 ALA B O 1
ATOM 3907 N N . SER B 1 226 ? 24.125 -0.728 -3.822 1 96.5 226 SER B N 1
ATOM 3908 C CA . SER B 1 226 ? 25.484 -1.234 -3.953 1 96.5 226 SER B CA 1
ATOM 3909 C C . SER B 1 226 ? 25.594 -2.656 -3.414 1 96.5 226 SER B C 1
ATOM 3911 O O . SER B 1 226 ? 26.547 -3.379 -3.752 1 96.5 226 SER B O 1
ATOM 3913 N N . TRP B 1 227 ? 24.625 -3.094 -2.691 1 97.31 227 TRP B N 1
ATOM 3914 C CA . TRP B 1 227 ? 24.688 -4.418 -2.082 1 97.31 227 TRP B CA 1
ATOM 3915 C C . TRP B 1 227 ? 23.641 -5.348 -2.705 1 97.31 227 TRP B C 1
ATOM 3917 O O . TRP B 1 227 ? 23.375 -6.426 -2.178 1 97.31 227 TRP B O 1
ATOM 3927 N N . ALA B 1 228 ? 23.094 -4.953 -3.791 1 98.62 228 ALA B N 1
ATOM 3928 C CA . ALA B 1 228 ? 22 -5.711 -4.406 1 98.62 228 ALA B CA 1
ATOM 3929 C C . ALA B 1 228 ? 22.484 -6.426 -5.668 1 98.62 228 ALA B C 1
ATOM 3931 O O . ALA B 1 228 ? 23.234 -5.863 -6.453 1 98.62 228 ALA B O 1
ATOM 3932 N N . ASP B 1 229 ? 22.094 -7.648 -5.867 1 98.5 229 ASP B N 1
ATOM 3933 C CA . ASP B 1 229 ? 22.281 -8.344 -7.133 1 98.5 229 ASP B CA 1
ATOM 3934 C C . ASP B 1 229 ? 21.281 -7.855 -8.188 1 98.5 229 ASP B C 1
ATOM 3936 O O . ASP B 1 229 ? 21.578 -7.898 -9.383 1 98.5 229 ASP B O 1
ATOM 3940 N N . VAL B 1 230 ? 20.109 -7.445 -7.766 1 98.62 230 VAL B N 1
ATOM 3941 C CA . VAL B 1 230 ? 19.062 -6.863 -8.602 1 98.62 230 VAL B CA 1
ATOM 3942 C C . VAL B 1 230 ? 18.531 -5.598 -7.945 1 98.62 230 VAL B C 1
ATOM 3944 O O . VAL B 1 230 ? 18.25 -5.582 -6.742 1 98.62 230 VAL B O 1
ATOM 3947 N N . VAL B 1 231 ? 18.438 -4.52 -8.68 1 98.25 231 VAL B N 1
ATOM 3948 C CA . VAL B 1 231 ? 17.828 -3.285 -8.203 1 98.25 231 VAL B CA 1
ATOM 3949 C C . VAL B 1 231 ? 16.531 -3.018 -8.984 1 98.25 231 VAL B C 1
ATOM 3951 O O . VAL B 1 231 ? 16.531 -3.01 -10.219 1 98.25 231 VAL B O 1
ATOM 3954 N N . LEU B 1 232 ? 15.453 -2.896 -8.281 1 98.06 232 LEU B N 1
ATOM 3955 C CA . LEU B 1 232 ? 14.188 -2.453 -8.852 1 98.06 232 LEU B CA 1
ATOM 3956 C C . LEU B 1 232 ? 13.867 -1.022 -8.422 1 98.06 232 LEU B C 1
ATOM 3958 O O . LEU B 1 232 ? 13.727 -0.742 -7.23 1 98.06 232 LEU B O 1
ATOM 3962 N N . LEU B 1 233 ? 13.719 -0.156 -9.375 1 94.88 233 LEU B N 1
ATOM 3963 C CA . LEU B 1 233 ? 13.469 1.255 -9.102 1 94.88 233 LEU B CA 1
ATOM 3964 C C . LEU B 1 233 ? 11.977 1.553 -9.109 1 94.88 233 LEU B C 1
ATOM 3966 O O . LEU B 1 233 ? 11.25 1.101 -10 1 94.88 233 LEU B O 1
ATOM 3970 N N . THR B 1 234 ? 11.523 2.289 -8.102 1 92.44 234 THR B N 1
ATOM 3971 C CA . THR B 1 234 ? 10.125 2.684 -8.016 1 92.44 234 THR B CA 1
ATOM 3972 C C . THR B 1 234 ? 9.938 4.121 -8.492 1 92.44 234 THR B C 1
ATOM 3974 O O . THR B 1 234 ? 8.836 4.668 -8.414 1 92.44 234 THR B O 1
ATOM 3977 N N . GLY B 1 235 ? 10.867 4.719 -8.977 1 85.31 235 GLY B N 1
ATOM 3978 C CA . GLY B 1 235 ? 10.867 6.078 -9.492 1 85.31 235 GLY B CA 1
ATOM 3979 C C . GLY B 1 235 ? 12.258 6.602 -9.797 1 85.31 235 GLY B C 1
ATOM 3980 O O . GLY B 1 235 ? 13.219 5.828 -9.875 1 85.31 235 GLY B O 1
ATOM 3981 N N . ARG B 1 236 ? 12.5 7.754 -10.539 1 67.81 236 ARG B N 1
ATOM 3982 C CA . ARG B 1 236 ? 13.805 8.297 -10.914 1 67.81 236 ARG B CA 1
ATOM 3983 C C . ARG B 1 236 ? 14.164 9.5 -10.047 1 67.81 236 ARG B C 1
ATOM 3985 O O . ARG B 1 236 ? 15.016 10.305 -10.422 1 67.81 236 ARG B O 1
ATOM 3992 N N . GLY B 1 237 ? 13.312 9.805 -9.367 1 57.34 237 GLY B N 1
ATOM 3993 C CA . GLY B 1 237 ? 13.406 11.188 -8.945 1 57.34 237 GLY B CA 1
ATOM 3994 C C . GLY B 1 237 ? 14.086 11.359 -7.598 1 57.34 237 GLY B C 1
ATOM 3995 O O . GLY B 1 237 ? 14.32 10.383 -6.887 1 57.34 237 GLY B O 1
ATOM 3996 N N . SER B 1 238 ? 14.633 12.672 -7.473 1 47.59 238 SER B N 1
ATOM 3997 C CA . SER B 1 238 ? 15.43 13.461 -6.539 1 47.59 238 SER B CA 1
ATOM 3998 C C . SER B 1 238 ? 14.898 13.336 -5.117 1 47.59 238 SER B C 1
ATOM 4000 O O . SER B 1 238 ? 13.742 12.969 -4.91 1 47.59 238 SER B O 1
ATOM 4002 N N . ARG B 1 239 ? 15.844 13.773 -4.293 1 42.41 239 ARG B N 1
ATOM 4003 C CA . ARG B 1 239 ? 16.125 13.711 -2.863 1 42.41 239 ARG B CA 1
ATOM 4004 C C . ARG B 1 239 ? 14.883 14.047 -2.043 1 42.41 239 ARG B C 1
ATOM 4006 O O . ARG B 1 239 ? 14.812 13.719 -0.857 1 42.41 239 ARG B O 1
ATOM 4013 N N . ALA B 1 240 ? 14.617 15.281 -2.158 1 39.88 240 ALA B N 1
ATOM 4014 C CA . ALA B 1 240 ? 14.383 15.984 -0.9 1 39.88 240 ALA B CA 1
ATOM 4015 C C . ALA B 1 240 ? 13.281 15.312 -0.09 1 39.88 240 ALA B C 1
ATOM 4017 O O . ALA B 1 240 ? 13.406 15.141 1.124 1 39.88 240 ALA B O 1
ATOM 4018 N N . ILE B 1 241 ? 11.938 15.25 -0.403 1 39.44 241 ILE B N 1
ATOM 4019 C CA . ILE B 1 241 ? 10.906 15.758 0.506 1 39.44 241 ILE B CA 1
ATOM 4020 C C . ILE B 1 241 ? 10.391 14.617 1.377 1 39.44 241 ILE B C 1
ATOM 4022 O O . ILE B 1 241 ? 10.117 13.516 0.879 1 39.44 241 ILE B O 1
ATOM 4026 N N . TYR B 1 242 ? 10.508 14.648 2.686 1 47.12 242 TYR B N 1
ATOM 4027 C CA . TYR B 1 242 ? 9.664 14.008 3.684 1 47.12 242 TYR B CA 1
ATOM 4028 C C . TYR B 1 242 ? 8.344 13.562 3.07 1 47.12 242 TYR B C 1
ATOM 4030 O O . TYR B 1 242 ? 7.887 12.438 3.316 1 47.12 242 TYR B O 1
ATOM 4038 N N . GLY B 1 243 ? 7.965 14.391 2.047 1 51.66 243 GLY B N 1
ATOM 4039 C CA . GLY B 1 243 ? 6.637 14.164 1.503 1 51.66 243 GLY B CA 1
ATOM 4040 C C . GLY B 1 243 ? 6.578 12.984 0.545 1 51.66 243 GLY B C 1
ATOM 4041 O O . GLY B 1 243 ? 5.648 12.18 0.602 1 51.66 243 GLY B O 1
ATOM 4042 N N . ASN B 1 244 ? 7.625 12.766 -0.207 1 52.69 244 ASN B N 1
ATOM 4043 C CA . ASN B 1 244 ? 7.559 11.711 -1.212 1 52.69 244 ASN B CA 1
ATOM 4044 C C . ASN B 1 244 ? 7.672 10.328 -0.578 1 52.69 244 ASN B C 1
ATOM 4046 O O . ASN B 1 244 ? 7.02 9.375 -1.021 1 52.69 244 ASN B O 1
ATOM 4050 N N . ALA B 1 245 ? 8.438 10.312 0.386 1 59.22 245 ALA B N 1
ATOM 4051 C CA . ALA B 1 245 ? 8.602 9.008 1.016 1 59.22 245 ALA B CA 1
ATOM 4052 C C . ALA B 1 245 ? 7.289 8.531 1.643 1 59.22 245 ALA B C 1
ATOM 4054 O O . ALA B 1 245 ? 6.934 7.355 1.54 1 59.22 245 ALA B O 1
ATOM 4055 N N . ILE B 1 246 ? 6.609 9.531 1.995 1 69.56 246 ILE B N 1
ATOM 4056 C CA . ILE B 1 246 ? 5.414 9.148 2.734 1 69.56 246 ILE B CA 1
ATOM 4057 C C . ILE B 1 246 ? 4.32 8.719 1.761 1 69.56 246 ILE B C 1
ATOM 4059 O O . ILE B 1 246 ? 3.48 7.875 2.094 1 69.56 246 ILE B O 1
ATOM 4063 N N . PHE B 1 247 ? 4.434 9.148 0.504 1 76.81 247 PHE B N 1
ATOM 4064 C CA . PHE B 1 247 ? 3.395 8.812 -0.46 1 76.81 247 PHE B CA 1
ATOM 4065 C C . PHE B 1 247 ? 3.863 7.695 -1.388 1 76.81 247 PHE B C 1
ATOM 4067 O O . PHE B 1 247 ? 3.182 7.359 -2.359 1 76.81 247 PHE B O 1
ATOM 4074 N N . SER B 1 248 ? 4.93 7.078 -1.04 1 82.38 248 SER B N 1
ATOM 4075 C CA . SER B 1 248 ? 5.535 6.094 -1.928 1 82.38 248 SER B CA 1
ATOM 4076 C C . SER B 1 248 ? 4.781 4.77 -1.882 1 82.38 248 SER B C 1
ATOM 4078 O O . SER B 1 248 ? 4.977 3.906 -2.74 1 82.38 248 SER B O 1
ATOM 4080 N N . CYS B 1 249 ? 3.91 4.598 -1.008 1 90.88 249 CYS B N 1
ATOM 4081 C CA . CYS B 1 249 ? 3.316 3.289 -0.744 1 90.88 249 CYS B CA 1
ATOM 4082 C C . CYS B 1 249 ? 2.484 2.818 -1.931 1 90.88 249 CYS B C 1
ATOM 4084 O O . CYS B 1 249 ? 2.414 1.62 -2.209 1 90.88 249 CYS B O 1
ATOM 4086 N N . VAL B 1 250 ? 1.919 3.758 -2.633 1 92.88 250 VAL B N 1
ATOM 4087 C CA . VAL B 1 250 ? 1.083 3.367 -3.762 1 92.88 250 VAL B CA 1
ATOM 4088 C C . VAL B 1 250 ? 1.951 2.756 -4.859 1 92.88 250 VAL B C 1
ATOM 4090 O O . VAL B 1 250 ? 1.593 1.732 -5.445 1 92.88 250 VAL B O 1
ATOM 4093 N N . ALA B 1 251 ? 3.041 3.414 -5.152 1 93.25 251 ALA B N 1
ATOM 4094 C CA . ALA B 1 251 ? 3.951 2.871 -6.16 1 93.25 251 ALA B CA 1
ATOM 4095 C C . ALA B 1 251 ? 4.539 1.538 -5.707 1 93.25 251 ALA B C 1
ATOM 4097 O O . ALA B 1 251 ? 4.664 0.605 -6.5 1 93.25 251 ALA B O 1
ATOM 4098 N N . ASP B 1 252 ? 4.906 1.47 -4.434 1 95.38 252 ASP B N 1
ATOM 4099 C CA . ASP B 1 252 ? 5.461 0.235 -3.887 1 95.38 252 ASP B CA 1
ATOM 4100 C C . ASP B 1 252 ? 4.434 -0.896 -3.938 1 95.38 252 ASP B C 1
ATOM 4102 O O . ASP B 1 252 ? 4.781 -2.043 -4.23 1 95.38 252 ASP B O 1
ATOM 4106 N N . ALA B 1 253 ? 3.217 -0.554 -3.625 1 95.31 253 ALA B N 1
ATOM 4107 C CA . ALA B 1 253 ? 2.156 -1.556 -3.689 1 95.31 253 ALA B CA 1
ATOM 4108 C C . ALA B 1 253 ? 1.991 -2.088 -5.109 1 95.31 253 ALA B C 1
ATOM 4110 O O . ALA B 1 253 ? 1.781 -3.285 -5.312 1 95.31 253 ALA B O 1
ATOM 4111 N N . ALA B 1 254 ? 2.061 -1.215 -6.055 1 95.19 254 ALA B N 1
ATOM 4112 C CA . ALA B 1 254 ? 1.964 -1.637 -7.449 1 95.19 254 ALA B CA 1
ATOM 4113 C C . ALA B 1 254 ? 3.127 -2.551 -7.828 1 95.19 254 ALA B C 1
ATOM 4115 O O . ALA B 1 254 ? 2.938 -3.553 -8.523 1 95.19 254 ALA B O 1
ATOM 4116 N N . LEU B 1 255 ? 4.285 -2.188 -7.43 1 97.12 255 LEU B N 1
ATOM 4117 C CA . LEU B 1 255 ? 5.449 -3.021 -7.715 1 97.12 255 LEU B CA 1
ATOM 4118 C C . LEU B 1 255 ? 5.297 -4.398 -7.078 1 97.12 255 LEU B C 1
ATOM 4120 O O . LEU B 1 255 ? 5.641 -5.41 -7.691 1 97.12 255 LEU B O 1
ATOM 4124 N N . VAL B 1 256 ? 4.824 -4.43 -5.836 1 97.5 256 VAL B N 1
ATOM 4125 C CA . VAL B 1 256 ? 4.602 -5.699 -5.156 1 97.5 256 VAL B CA 1
ATOM 4126 C C . VAL B 1 256 ? 3.605 -6.547 -5.945 1 97.5 256 VAL B C 1
ATOM 4128 O O . VAL B 1 256 ? 3.783 -7.758 -6.086 1 97.5 256 VAL B O 1
ATOM 4131 N N . ASP B 1 257 ? 2.574 -5.887 -6.508 1 94.62 257 ASP B N 1
ATOM 4132 C CA . ASP B 1 257 ? 1.623 -6.598 -7.355 1 94.62 257 ASP B CA 1
ATOM 4133 C C . ASP B 1 257 ? 2.311 -7.176 -8.594 1 94.62 257 ASP B C 1
ATOM 4135 O O . ASP B 1 257 ? 2.008 -8.297 -9.016 1 94.62 257 ASP B O 1
ATOM 4139 N N . MET B 1 258 ? 3.205 -6.414 -9.18 1 95.81 258 MET B N 1
ATOM 4140 C CA . MET B 1 258 ? 3.953 -6.879 -10.344 1 95.81 258 MET B CA 1
ATOM 4141 C C . MET B 1 258 ? 4.773 -8.117 -10 1 95.81 258 MET B C 1
ATOM 4143 O O . MET B 1 258 ? 4.805 -9.078 -10.766 1 95.81 258 MET B O 1
ATOM 4147 N N . LEU B 1 259 ? 5.449 -8.078 -8.859 1 97.5 259 LEU B N 1
ATOM 4148 C CA . LEU B 1 259 ? 6.254 -9.211 -8.43 1 97.5 259 LEU B CA 1
ATOM 4149 C C . LEU B 1 259 ? 5.375 -10.438 -8.18 1 97.5 259 LEU B C 1
ATOM 4151 O O . LEU B 1 259 ? 5.711 -11.539 -8.609 1 97.5 259 LEU B O 1
ATOM 4155 N N . TYR B 1 260 ? 4.289 -10.211 -7.523 1 95.75 260 TYR B N 1
ATOM 4156 C CA . TYR B 1 260 ? 3.336 -11.266 -7.195 1 95.75 260 TYR B CA 1
ATOM 4157 C C . TYR B 1 260 ? 2.838 -11.961 -8.461 1 95.75 260 TYR B C 1
ATOM 4159 O O . TYR B 1 260 ? 2.914 -13.188 -8.57 1 95.75 260 TYR B O 1
ATOM 4167 N N . MET B 1 261 ? 2.414 -11.18 -9.406 1 92.62 261 MET B N 1
ATOM 4168 C CA . MET B 1 261 ? 1.904 -11.703 -10.672 1 92.62 261 MET B CA 1
ATOM 4169 C C . MET B 1 261 ? 3.008 -12.398 -11.461 1 92.62 261 MET B C 1
ATOM 4171 O O . MET B 1 261 ? 2.781 -13.461 -12.055 1 92.62 261 MET B O 1
ATOM 4175 N N . GLY B 1 262 ? 4.148 -11.781 -11.492 1 94.56 262 GLY B N 1
ATOM 4176 C CA . GLY B 1 262 ? 5.273 -12.391 -12.195 1 94.56 262 GLY B CA 1
ATOM 4177 C C . GLY B 1 262 ? 5.668 -13.742 -11.625 1 94.56 262 GLY B C 1
ATOM 4178 O O . GLY B 1 262 ? 5.965 -14.672 -12.375 1 94.56 262 GLY B O 1
ATOM 4179 N N . VAL B 1 263 ? 5.684 -13.883 -10.273 1 95.12 263 VAL B N 1
ATOM 4180 C CA . VAL B 1 263 ? 6.023 -15.141 -9.625 1 95.12 263 VAL B CA 1
ATOM 4181 C C . VAL B 1 263 ? 4.98 -16.203 -9.977 1 95.12 263 VAL B C 1
ATOM 4183 O O . VAL B 1 263 ? 5.328 -17.328 -10.32 1 95.12 263 VAL B O 1
ATOM 4186 N N . ILE B 1 264 ? 3.697 -15.852 -9.953 1 90.25 264 ILE B N 1
ATOM 4187 C CA . ILE B 1 264 ? 2.641 -16.781 -10.32 1 90.25 264 ILE B CA 1
ATOM 4188 C C . ILE B 1 264 ? 2.861 -17.281 -11.75 1 90.25 264 ILE B C 1
ATOM 4190 O O . ILE B 1 264 ? 2.787 -18.484 -12.016 1 90.25 264 ILE B O 1
ATOM 4194 N N . LEU B 1 265 ? 3.219 -16.359 -12.633 1 87.44 265 LEU B N 1
ATOM 4195 C CA . LEU B 1 265 ? 3.365 -16.672 -14.047 1 87.44 265 LEU B CA 1
ATOM 4196 C C . LEU B 1 265 ? 4.594 -17.547 -14.289 1 87.44 265 LEU B C 1
ATOM 4198 O O . LEU B 1 265 ? 4.621 -18.344 -15.227 1 87.44 265 LEU B O 1
ATOM 4202 N N . SER B 1 266 ? 5.613 -17.422 -13.484 1 89.5 266 SER B N 1
ATOM 4203 C CA . SER B 1 266 ? 6.848 -18.172 -13.664 1 89.5 266 SER B CA 1
ATOM 4204 C C . SER B 1 266 ? 6.598 -19.672 -13.57 1 89.5 266 SER B C 1
ATOM 4206 O O . SER B 1 266 ? 7.332 -20.469 -14.164 1 89.5 266 SER B O 1
ATOM 4208 N N . ASN B 1 267 ? 5.672 -20.078 -12.82 1 84.56 267 ASN B N 1
ATOM 4209 C CA . ASN B 1 267 ? 5.18 -21.453 -12.688 1 84.56 267 ASN B CA 1
ATOM 4210 C C . ASN B 1 267 ? 3.697 -21.469 -12.328 1 84.56 267 ASN B C 1
ATOM 4212 O O . ASN B 1 267 ? 3.34 -21.766 -11.18 1 84.56 267 ASN B O 1
ATOM 4216 N N . TYR B 1 268 ? 2.939 -21.234 -13.312 1 81.25 268 TYR B N 1
ATOM 4217 C CA . TYR B 1 268 ? 1.518 -20.953 -13.148 1 81.25 268 TYR B CA 1
ATOM 4218 C C . TYR B 1 268 ? 0.806 -22.109 -12.453 1 81.25 268 TYR B C 1
ATOM 4220 O O . TYR B 1 268 ? -0.013 -21.891 -11.555 1 81.25 268 TYR B O 1
ATOM 4228 N N . GLY B 1 269 ? 1.057 -23.312 -12.828 1 74.94 269 GLY B N 1
ATOM 4229 C CA . GLY B 1 269 ? 0.423 -24.469 -12.211 1 74.94 269 GLY B CA 1
ATOM 4230 C C . GLY B 1 269 ? 0.723 -24.594 -10.727 1 74.94 269 GLY B C 1
ATOM 4231 O O . GLY B 1 269 ? -0.19 -24.75 -9.914 1 74.94 269 GLY B O 1
ATOM 4232 N N . ARG B 1 270 ? 1.961 -24.453 -10.375 1 79.56 270 ARG B N 1
ATOM 4233 C CA . ARG B 1 270 ? 2.408 -24.594 -8.992 1 79.56 270 ARG B CA 1
ATOM 4234 C C . ARG B 1 270 ? 1.772 -23.531 -8.109 1 79.56 270 ARG B C 1
ATOM 4236 O O . ARG B 1 270 ? 1.173 -23.844 -7.078 1 79.56 270 ARG B O 1
ATOM 4243 N N . PHE B 1 271 ? 1.843 -22.344 -8.523 1 87.25 271 PHE B N 1
ATOM 4244 C CA . PHE B 1 271 ? 1.476 -21.25 -7.645 1 87.25 271 PHE B CA 1
ATOM 4245 C C . PHE B 1 271 ? -0.036 -21.047 -7.617 1 87.25 271 PHE B C 1
ATOM 4247 O O . PHE B 1 271 ? -0.598 -20.641 -6.598 1 87.25 271 PHE B O 1
ATOM 4254 N N . SER B 1 272 ? -0.685 -21.375 -8.695 1 78.88 272 SER B N 1
ATOM 4255 C CA . SER B 1 272 ? -2.143 -21.344 -8.664 1 78.88 272 SER B CA 1
ATOM 4256 C C . SER B 1 272 ? -2.688 -22.406 -7.703 1 78.88 272 SER B C 1
ATOM 4258 O O . SER B 1 272 ? -3.662 -22.156 -6.988 1 78.88 272 SER B O 1
ATOM 4260 N N . ALA B 1 273 ? -2.111 -23.516 -7.719 1 77.31 273 ALA B N 1
ATOM 4261 C CA . ALA B 1 273 ? -2.51 -24.578 -6.785 1 77.31 273 ALA B CA 1
ATOM 4262 C C . ALA B 1 273 ? -2.262 -24.156 -5.34 1 77.31 273 ALA B C 1
ATOM 4264 O O . ALA B 1 273 ? -3.1 -24.391 -4.465 1 77.31 273 ALA B O 1
ATOM 4265 N N . ALA B 1 274 ? -1.155 -23.609 -5.125 1 84.81 274 ALA B N 1
ATOM 4266 C CA . ALA B 1 274 ? -0.826 -23.125 -3.785 1 84.81 274 ALA B CA 1
ATOM 4267 C C . ALA B 1 274 ? -1.829 -22.078 -3.312 1 84.81 274 ALA B C 1
ATOM 4269 O O . ALA B 1 274 ? -2.24 -22.078 -2.15 1 84.81 274 ALA B O 1
ATOM 4270 N N . LEU B 1 275 ? -2.162 -21.219 -4.176 1 84.88 275 LEU B N 1
ATOM 4271 C CA . LEU B 1 275 ? -3.127 -20.172 -3.848 1 84.88 275 LEU B CA 1
ATOM 4272 C C . LEU B 1 275 ? -4.477 -20.766 -3.471 1 84.88 275 LEU B C 1
ATOM 4274 O O . LEU B 1 275 ? -5.109 -20.328 -2.508 1 84.88 275 LEU B O 1
ATOM 4278 N N . ASP B 1 276 ? -4.871 -21.656 -4.254 1 78.94 276 ASP B N 1
ATOM 4279 C CA . ASP B 1 276 ? -6.133 -22.344 -3.973 1 78.94 276 ASP B CA 1
ATOM 4280 C C . ASP B 1 276 ? -6.098 -23.016 -2.607 1 78.94 276 ASP B C 1
ATOM 4282 O O . ASP B 1 276 ? -7.051 -22.922 -1.835 1 78.94 276 ASP B O 1
ATOM 4286 N N . GLU B 1 277 ? -5.047 -23.688 -2.371 1 82.94 277 GLU B N 1
ATOM 4287 C CA . GLU B 1 277 ? -4.883 -24.375 -1.093 1 82.94 277 GLU B CA 1
ATOM 4288 C C . GLU B 1 277 ? -4.895 -23.391 0.068 1 82.94 277 GLU B C 1
ATOM 4290 O O . GLU B 1 277 ? -5.539 -23.625 1.092 1 82.94 277 GLU B O 1
ATOM 4295 N N . SER B 1 278 ? -4.195 -22.344 -0.071 1 87.44 278 SER B N 1
ATOM 4296 C CA . SER B 1 278 ? -4.145 -21.328 0.974 1 87.44 278 SER B CA 1
ATOM 4297 C C . SER B 1 278 ? -5.523 -20.75 1.245 1 87.44 278 SER B C 1
ATOM 4299 O O . SER B 1 278 ? -5.887 -20.5 2.398 1 87.44 278 SER B O 1
ATOM 4301 N N . GLY B 1 279 ? -6.258 -20.453 0.212 1 83.25 279 GLY B N 1
ATOM 4302 C CA . GLY B 1 279 ? -7.625 -20 0.388 1 83.25 279 GLY B CA 1
ATOM 4303 C C . GLY B 1 279 ? -8.477 -20.938 1.212 1 83.25 279 GLY B C 1
ATOM 4304 O O . GLY B 1 279 ? -9.266 -20.5 2.051 1 83.25 279 GLY B O 1
ATOM 4305 N N . ARG B 1 280 ? -8.32 -22.188 1.015 1 81.69 280 ARG B N 1
ATOM 4306 C CA . ARG B 1 280 ? -9.086 -23.203 1.736 1 81.69 280 ARG B CA 1
ATOM 4307 C C . ARG B 1 280 ? -8.695 -23.234 3.209 1 81.69 280 ARG B C 1
ATOM 4309 O O . ARG B 1 280 ? -9.539 -23.438 4.078 1 81.69 280 ARG B O 1
ATOM 4316 N N . MET B 1 281 ? -7.453 -23.031 3.457 1 87 281 MET B N 1
ATOM 4317 C CA . MET B 1 281 ? -6.93 -23.109 4.816 1 87 281 MET B CA 1
ATOM 4318 C C . MET B 1 281 ? -7.586 -22.062 5.711 1 87 281 MET B C 1
ATOM 4320 O O . MET B 1 281 ? -7.699 -22.25 6.926 1 87 281 MET B O 1
ATOM 4324 N N . ILE B 1 282 ? -8.039 -20.953 5.109 1 87.19 282 ILE B N 1
ATOM 4325 C CA . ILE B 1 282 ? -8.484 -19.859 5.965 1 87.19 282 ILE B CA 1
ATOM 4326 C C . ILE B 1 282 ? -9.969 -19.594 5.73 1 87.19 282 ILE B C 1
ATOM 4328 O O . ILE B 1 282 ? -10.477 -18.531 6.098 1 87.19 282 ILE B O 1
ATOM 4332 N N . ARG B 1 283 ? -10.625 -20.422 5.09 1 82.75 283 ARG B N 1
ATOM 4333 C CA . ARG B 1 283 ? -12.031 -20.25 4.742 1 82.75 283 ARG B CA 1
ATOM 4334 C C . ARG B 1 283 ? -12.883 -20.078 5.996 1 82.75 283 ARG B C 1
ATOM 4336 O O . ARG B 1 283 ? -13.938 -19.438 5.953 1 82.75 283 ARG B O 1
ATOM 4343 N N . ASP B 1 284 ? -12.453 -20.578 7.082 1 86.44 284 ASP B N 1
ATOM 4344 C CA . ASP B 1 284 ? -13.242 -20.547 8.305 1 86.44 284 ASP B CA 1
ATOM 4345 C C . ASP B 1 284 ? -13.078 -19.219 9.031 1 86.44 284 ASP B C 1
ATOM 4347 O O . ASP B 1 284 ? -13.641 -19.016 10.109 1 86.44 284 ASP B O 1
ATOM 4351 N N . ARG B 1 285 ? -12.336 -18.328 8.484 1 86.88 285 ARG B N 1
ATOM 4352 C CA . ARG B 1 285 ? -12.039 -17.062 9.148 1 86.88 285 ARG B CA 1
ATOM 4353 C C . ARG B 1 285 ? -13.039 -15.977 8.75 1 86.88 285 ARG B C 1
ATOM 4355 O O . ARG B 1 285 ? -12.984 -14.852 9.25 1 86.88 285 ARG B O 1
ATOM 4362 N N . VAL B 1 286 ? -13.984 -16.281 7.98 1 83.69 286 VAL B N 1
ATOM 4363 C CA . VAL B 1 286 ? -15.016 -15.344 7.551 1 83.69 286 VAL B CA 1
ATOM 4364 C C . VAL B 1 286 ? -16.078 -15.219 8.641 1 83.69 286 VAL B C 1
ATOM 4366 O O . VAL B 1 286 ? -16.469 -16.203 9.258 1 83.69 286 VAL B O 1
ATOM 4369 N N . PHE B 1 287 ? -16.516 -14.047 8.859 1 84.25 287 PHE B N 1
ATOM 4370 C CA . PHE B 1 287 ? -17.5 -13.758 9.891 1 84.25 287 PHE B CA 1
ATOM 4371 C C . PHE B 1 287 ? -18.844 -14.359 9.531 1 84.25 287 PHE B C 1
ATOM 4373 O O . PHE B 1 287 ? -19.391 -14.102 8.445 1 84.25 287 PHE B O 1
ATOM 4380 N N . GLU B 1 288 ? -19.469 -15.242 10.258 1 78.25 288 GLU B N 1
ATOM 4381 C CA . GLU B 1 288 ? -20.734 -15.906 10.023 1 78.25 288 GLU B CA 1
ATOM 4382 C C . GLU B 1 288 ? -21.844 -15.32 10.906 1 78.25 288 GLU B C 1
ATOM 4384 O O . GLU B 1 288 ? -23 -15.719 10.812 1 78.25 288 GLU B O 1
ATOM 4389 N N . GLY B 1 289 ? -21.969 -14.164 11.18 1 67.94 289 GLY B N 1
ATOM 4390 C CA . GLY B 1 289 ? -23.047 -13.57 11.961 1 67.94 289 GLY B CA 1
ATOM 4391 C C . GLY B 1 289 ? -22.969 -13.898 13.438 1 67.94 289 GLY B C 1
ATOM 4392 O O . GLY B 1 289 ? -22.297 -14.859 13.828 1 67.94 289 GLY B O 1
#

Radius of gyration: 27.24 Å; Cα contacts (8 Å, |Δi|>4): 1098; chains: 2; bounding box: 53×90×64 Å

pLDDT: mean 88.3, std 12.91, range [29.88, 98.94]

Foldseek 3Di:
DQPLQFLLSLLVLQVVVDDPLLNLLNVCCNVPLPVLLPDDLVRSCVNSVHDSVSQQVSCVLSQANGPNLVSVCSVVVVCSVVGRDPQQVPQHDGSSDDPVCVVVSLVVVLVVLLVQLVVQFDVVLLLVLLVLQLQAQEEEEEDEDLQVLLSVVLQVLVVLLVHHYDYDHDLVVLQVVLQPAAARYEYEYEDAALEDPSRLNSLQNNVVRHHAYEYEYQDPPHSSVVSHPGYRHSHHDDPPDRNVSNSSSSSSNVVSVSSSVSNCVVPVVSRVVSNVVSCVVCVVVDDDD/DQPLDFLLSLLVLQVVVDDPLLNLLNVCCNVPLPVLLPDDLVRSCVNSVHDSVSQQVSCVLSQANGDNLVSVCSVVVVCSVVGRDPQQVPQHDGSSDDPVCVVVSLVVVLVVLLVQLVVQWDVVLLLVLLVLQLQAQEEEEEDEDLQVLLSVVLQVLVVLLVHHYDYDHDLVVLQVVLQPAAARYEYEYEDAQLEDPSRLNSLQNNVVRHHAYEYEYQDPPHSSVVSHPGYRHSHYDDDDHPNCSNSSSSSSNVVSVSSSVSNCVVPVVSRVVSNVVSCVVCVVVDDDD

Nearest PDB structures (foldseek):
  4ivn-assembly1_A  TM=6.859E-01  e=3.735E-17  Vibrio vulnificus YJ016
  4ivn-assembly1_B  TM=6.859E-01  e=1.167E-16  Vibrio vulnificus YJ016
  7en7-assembly1_A  TM=9.288E-01  e=4.342E-13  Escherichia coli K-12
  7en6-assembly1_C  TM=9.457E-01  e=8.908E-12  Escherichia coli
  7en6-assembly1_D  TM=9.173E-01  e=1.086E-11  Escherichia coli

Solvent-accessible surface area (backbone atoms only — not comparable to full-atom values): 29174 Å² total; per-residue (Å²): 120,73,71,80,63,54,70,64,53,39,44,62,54,34,49,86,76,46,51,71,66,37,41,37,46,48,51,46,38,67,76,35,43,76,62,46,34,71,47,50,64,64,54,45,14,59,76,42,70,43,52,52,66,47,50,31,51,45,22,33,49,67,35,23,93,22,46,66,53,42,30,48,26,58,69,35,65,83,44,40,73,77,60,34,75,59,66,39,36,91,51,88,74,52,53,38,57,54,72,83,51,37,52,61,52,36,42,52,51,40,42,49,41,32,50,42,14,56,70,45,41,50,63,67,40,50,53,51,50,30,53,50,61,63,66,36,70,34,37,43,42,37,28,56,77,73,27,36,23,45,42,46,42,44,50,53,54,43,45,38,43,66,47,54,68,47,76,48,85,44,66,66,55,36,37,55,51,19,62,69,38,32,73,59,23,30,37,39,36,35,26,56,71,17,34,44,33,65,43,36,52,22,45,43,39,17,37,75,41,47,17,45,28,36,23,37,20,24,45,79,94,26,68,31,52,76,46,30,79,32,63,45,34,47,26,82,59,78,71,62,51,78,20,42,57,68,64,40,52,28,27,41,32,38,50,44,49,27,48,53,51,36,34,33,52,75,41,39,70,62,26,41,50,29,35,54,51,44,52,61,73,52,57,82,49,53,51,81,127,116,71,70,81,61,52,71,63,52,39,45,64,54,34,50,86,77,44,51,71,66,38,41,37,47,48,50,47,38,66,75,35,43,75,63,46,34,73,46,50,65,65,56,46,14,59,75,43,71,42,53,52,68,47,50,33,50,43,23,36,49,65,35,23,92,22,44,67,54,42,29,48,25,58,69,34,65,84,45,39,73,75,59,34,76,59,66,38,32,83,52,87,73,54,53,38,56,55,71,83,50,37,51,62,52,36,43,52,52,42,43,50,40,31,53,44,13,57,70,45,42,50,64,68,42,49,53,50,48,31,54,50,61,65,66,36,71,34,36,42,43,36,28,56,76,73,28,36,23,46,41,48,43,45,50,53,55,42,45,38,44,67,46,54,68,47,75,49,85,45,65,66,55,35,38,56,52,21,63,70,39,33,73,59,22,30,37,40,34,35,28,57,71,19,33,45,34,66,44,36,52,20,45,43,40,17,37,77,40,48,17,46,26,36,23,37,21,24,46,78,94,26,67,31,52,75,46,30,78,31,64,45,34,47,26,82,58,84,78,77,38,73,20,47,61,69,61,39,52,29,26,42,31,37,50,45,49,27,49,51,52,37,34,33,53,75,43,39,69,62,28,42,50,29,36,53,51,45,53,61,74,52,56,82,50,52,50,81,127

Sequence (578 aa):
MQSSVGILERIDHVYPSLRPAERAVAQYIREHAEEAADLTVGQMADIAHVSQPTVIRFARKLGFGGYRELRYVLRHPAAEHQVTFDPLSGFDLNPWDNVEEIPAKAAEGAKTLIGEMCDALDVKAYRKAIALIAEAGFIDIFGVENSLTPATDLFTKLGYLGLTCRLSTDAYLQQIGAGHMRHGDVAIAFSHSGSSSDTVKALRLAKSHGAKTIAITNAVGVPLASWADVVLLTGRGSRAIYGNAIFSCVADAALVDMLYMGVILSNYGRFSAALDESGRMIRDRVFEGMQSSVGILERIDHVYPSLRPAERAVAQYIREHAEEAADLTVGQMADIAHVSQPTVIRFARKLGFGGYRELRYVLRHPAAEHQVTFDPLSGFDLNPWDNVEEIPAKAAEGAKTLIGEMCDALDVKAYRKAIALIAEAGFIDIFGVENSLTPATDLFTKLGYLGLTCRLSTDAYLQQIGAGHMRHGDVAIAFSHSGSSSDTVKALRLAKSHGAKTIAITNAVGVPLASWADVVLLTGRGSRAIYGNAIFSCVADAALVDMLYMGVILSNYGRFSAALDESGRMIRDRVFEG